Protein AF-A0A0J7KYS5-F1 (afdb_monomer_lite)

pLDDT: mean 76.45, std 22.3, range [21.38, 98.69]

Secondary structure (DSSP, 8-state):
----------------HHHHHHHHHHHHHH-TTT-----PPPHHHHHHHHHHHHHHHHHHHHHHHHHHHHHHHHHHHHSTT-S----HHHHHHHHHHHHHHHHHHHHHHHHHHHHH-HHHHHHHTHHHHHHHHHHHHT--SHHHHHHHHHHHHHHHHGGGHHHHHHHHHS-TTTHHHHHHHHHHHHHHHHHHHHHHHTTS-HHHHHHHHHHHHHHHHHHHHTSPPPHHHHHHS--S---HHHHHHHHHHHHHH-SSS-HHHHHHHHHTTT-GGGTTTTT-HHHHHHHHHHHHGGG-TTSTTTS------S-TTHHHHHHHHHHHHHHHHHHHHHHHT-HHHHHHHHHHHHHHHHTPPTTTTGGG------THHHHHHHHHHHHHSS-HHHHTTS-TT------S-TT--HHHHHHHH-TTEEEEEEEEEE-TTT--EE--S-TT--PEEEE-TTS-EEEEPPPHHHHHH-SSTTS-EE-SB--SSS-B--HHHHHHTT-S-TT--SSSSHHHHHHHHHHHTT-EEEEEEEEEEEE---SS-SSPPGGG--HHHHHHHHHHHHH-TTTHHHHHHH-THHHH-GGGG---HHHHHHHHHTTPPPHHHHHHHT-TT---TTTSEEEEE--B-TTSSEEEE-TT--TTS-EE-EEEEPPSS--GGG-EEEETTS-EE-SSEEEEEE--TT-SSPEEEEEE--TTTS-------------

Sequence (715 aa):
MDKTQEVADGRTYTTTENDMRLNNETSNFLQISTTSSQEKITLTDITPQIIASCIIHCMVIKAGINMAYSTVLLNGLESDSADMKVTEKEESWIASLVTITLPIGSIIVGPLMDKFGRKTVCLLSCIPAAISWVSLIFAKSLITIYAARVIAGIAAGLTTVGLVYISELSHPQVRPMLLCLNSVFVSLGILITCCLAVLLDWRKMAMIFLALECCIFFALYFVPESPYWLVCFTNGMFDEKRICKMKRSLKRLNRRQTEDKIILFFYGLISPTHYAYILQPSIFVIAREIFRANNNSKTYKDQLPFPRDNNNSQRQKDVDIALQRLQKERYFAHFLLQPKNYFRYEEQILKLEYNIVPGLGENGKPAYLYGKDKFRGEAALKKKALNVVLSNKISLTRKLPDIRNSLLQPLLQRIKDNKNAVLMPIIDNISEETLEYFHDNEASFFQVGGFTWSGHFTWINIQKHEIELRSSPISPTRSPTMAGGLFAIDRKYFWEIGSYDDKMDGWGGENLEMSFRIWQCGGTLEIIPCSRVGHIFRNFHPYKFPNDKDTHGINTARLAFVWMDGYKRLFLLHRSEFKDNPKLFGNISERLELRKRLKCKSFKWYLDNIYPEKFIPDENAVAYGRVRLRSKQLCLDNLQHEEDKPYNLGLYSCHTKLYPSQFFSLSNSGELRKEETCGIILDENQKPHAQIQMTECNSENGGKDWILTNVSMAE

Foldseek 3Di:
DDDDDDDDDDDDDDPDVVNVVVCVVVVVVVPVPPPPPVPPQDPVQCVLLLLLLVLLLLLLLLVLLLQQLLVLQVVLQPDPPHPDHDDPVLSVLLNCLLVVLLVVLQVVLVVVCLVPFLLVLSLVLLVLLLVLLVLQLPDPDSVSSSVSSNSSSSSSSSSCSSLVLSCLQDDPVCNVVSSVCNVVSSVVSNVVNVVVSVPDHSSVVSVVVSVSSVVSSVSSVPQATRLLSLPPRDPDAPDPVSVVSSVVNCVSNGVPDDPVVVVVVNVVVVDPVVPVPPPDLLVVVVVVVVVVVCVPVPPVVPPDPDPDDDDPDVVVVVVVVVVSVVVSVVVVVVVCVDPVNVVVSVVVVVVLVVLADPPACAQLDFGADDDPLNVVQVVCCVQALASVSSVSHHDSPGDHDQLFDPVDPDAVVVCVVPQLEKEFEQAWEQERRGRRTDDDNDLQDDWAWDADLLQHIDTHGQDPVQVVVDPDSQDWTFHLWDPPPGIDHRPVNCVLLPPFDPLQFDDANRRVLVSLSSQQLPGTYTYGSSGYDYDHDGPDHSDQGPPNDPSHLLNNLLSCVQRAVPSNVSNCLAVVVCVVPVPSSPDNVVSNVSCVVSVTHHNVCSCVPRNVVFDDQPPQAPDKFWAQDPVDQKTWFQPPDDLVDKGWIDIDGNDPDGHLRRIWGCGPLQFGDRGQWTWFWADDPPDPDTTTIIDGDDPPDTGNPHDDPDPPPDD

Organism: Lasius niger (NCBI:txid67767)

Radius of gyration: 36.44 Å; chains: 1; bounding box: 87×75×114 Å

Structure (mmCIF, N/CA/C/O backbone):
data_AF-A0A0J7KYS5-F1
#
_entry.id   AF-A0A0J7KYS5-F1
#
loop_
_atom_site.group_PDB
_atom_site.id
_atom_site.type_symbol
_atom_site.label_atom_id
_atom_site.label_alt_id
_atom_site.label_comp_id
_atom_site.label_asym_id
_atom_site.label_entity_id
_atom_site.label_seq_id
_atom_site.pdbx_PDB_ins_code
_atom_site.Cartn_x
_atom_site.Cartn_y
_atom_site.Cartn_z
_atom_site.occupancy
_atom_site.B_iso_or_equiv
_atom_site.auth_seq_id
_atom_site.auth_comp_id
_atom_site.auth_asym_id
_atom_site.auth_atom_id
_atom_site.pdbx_PDB_model_num
ATOM 1 N N . MET A 1 1 ? -38.799 38.801 14.053 1.00 27.16 1 MET A N 1
ATOM 2 C CA . MET A 1 1 ? -38.614 39.801 15.123 1.00 27.16 1 MET A CA 1
ATOM 3 C C . MET A 1 1 ? -37.754 39.113 16.166 1.00 27.16 1 MET A C 1
ATOM 5 O O . MET A 1 1 ? -38.149 38.047 16.594 1.00 27.16 1 MET A O 1
ATOM 9 N N . ASP A 1 2 ? -36.551 39.533 16.512 1.00 23.14 2 ASP A N 1
ATOM 10 C CA . ASP A 1 2 ? -35.875 40.798 16.274 1.00 23.14 2 ASP A CA 1
ATOM 11 C C . ASP A 1 2 ? -34.356 40.565 16.321 1.00 23.14 2 ASP A C 1
ATOM 13 O O . ASP A 1 2 ? -33.889 39.578 16.890 1.00 23.14 2 ASP A O 1
ATOM 17 N N . LYS A 1 3 ? -33.608 41.451 15.665 1.00 23.28 3 LYS A N 1
ATOM 18 C CA . LYS A 1 3 ? -32.142 41.472 15.622 1.00 23.28 3 LYS A CA 1
ATOM 19 C C . LYS A 1 3 ? -31.597 42.111 16.899 1.00 23.28 3 LYS A C 1
ATOM 21 O O . LYS A 1 3 ? -32.135 43.125 17.327 1.00 23.28 3 LYS A O 1
ATOM 26 N N . THR A 1 4 ? -30.427 41.676 17.358 1.00 23.55 4 THR A N 1
ATOM 27 C CA . THR A 1 4 ? -29.502 42.562 18.080 1.00 23.55 4 THR A CA 1
ATOM 28 C C . THR A 1 4 ? -28.063 42.336 17.626 1.00 23.55 4 THR A C 1
ATOM 30 O O . THR A 1 4 ? -27.563 41.217 17.556 1.00 23.55 4 THR A O 1
ATOM 33 N N . GLN A 1 5 ? -27.461 43.458 17.232 1.00 21.38 5 GLN A N 1
ATOM 34 C CA . GLN A 1 5 ? -26.069 43.678 16.860 1.00 21.38 5 GLN A CA 1
ATOM 35 C C . GLN A 1 5 ? -25.156 43.546 18.082 1.00 21.38 5 GLN A C 1
ATOM 37 O O . GLN A 1 5 ? -25.524 44.008 19.159 1.00 21.38 5 GLN A O 1
ATOM 42 N N . GLU A 1 6 ? -23.926 43.079 17.874 1.00 22.47 6 GLU A N 1
ATOM 43 C CA . GLU A 1 6 ? -22.798 43.470 18.719 1.00 22.47 6 GLU A CA 1
ATOM 44 C C . GLU A 1 6 ? -21.724 44.169 17.887 1.00 22.47 6 GLU A C 1
ATOM 46 O O . GLU A 1 6 ? -21.441 43.831 16.736 1.00 22.47 6 GLU A O 1
ATOM 51 N N . VAL A 1 7 ? -21.231 45.235 18.503 1.00 24.12 7 VAL A N 1
ATOM 52 C CA . VAL A 1 7 ? -20.428 46.329 17.979 1.00 24.12 7 VAL A CA 1
ATOM 53 C C . VAL A 1 7 ? -18.945 45.969 18.053 1.00 24.12 7 VAL A C 1
ATOM 55 O O . VAL A 1 7 ? -18.486 45.338 19.000 1.00 24.12 7 VAL A O 1
ATOM 58 N N . ALA A 1 8 ? -18.198 46.404 17.041 1.00 23.12 8 ALA A N 1
ATOM 59 C CA . ALA A 1 8 ? -16.746 46.381 17.016 1.00 23.12 8 ALA A CA 1
ATOM 60 C C . ALA A 1 8 ? -16.160 47.367 18.038 1.00 23.12 8 ALA A C 1
ATOM 62 O O . ALA A 1 8 ? -16.547 48.534 18.041 1.00 23.12 8 ALA A O 1
ATOM 63 N N . ASP A 1 9 ? -15.162 46.933 18.809 1.00 23.62 9 ASP A N 1
ATOM 64 C CA . ASP A 1 9 ? -14.185 47.847 19.399 1.00 23.62 9 ASP A CA 1
ATOM 65 C C . ASP A 1 9 ? -12.765 47.417 19.019 1.00 23.62 9 ASP A C 1
ATOM 67 O O . ASP A 1 9 ? -12.381 46.245 19.095 1.00 23.62 9 ASP A O 1
ATOM 71 N N . GLY A 1 10 ? -12.020 48.389 18.509 1.00 24.80 10 GLY A N 1
ATOM 72 C CA . GLY A 1 10 ? -10.712 48.220 17.914 1.00 24.80 10 GLY A CA 1
ATOM 73 C C . GLY A 1 10 ? -9.620 48.203 18.972 1.00 24.80 10 GLY A C 1
ATOM 74 O O . GLY A 1 10 ? -9.467 49.135 19.756 1.00 24.80 10 GLY A O 1
ATOM 75 N N . ARG A 1 11 ? -8.763 47.182 18.918 1.00 23.25 11 ARG A N 1
ATOM 76 C CA . ARG A 1 11 ? -7.373 47.313 19.360 1.00 23.25 11 ARG A CA 1
ATOM 77 C C . ARG A 1 11 ? -6.457 46.909 18.222 1.00 23.25 11 ARG A C 1
ATOM 79 O O . ARG A 1 11 ? -6.326 45.740 17.872 1.00 23.25 11 ARG A O 1
ATOM 86 N N . THR A 1 12 ? -5.847 47.932 17.646 1.00 21.98 12 THR A N 1
ATOM 87 C CA . THR A 1 12 ? -4.677 47.886 16.780 1.00 21.98 12 THR A CA 1
ATOM 88 C C . THR A 1 12 ? -3.566 47.129 17.507 1.00 21.98 12 THR A C 1
ATOM 90 O O . THR A 1 12 ? -2.935 47.657 18.419 1.00 21.98 12 THR A O 1
ATOM 93 N N . TYR A 1 13 ? -3.329 45.877 17.117 1.00 22.64 13 TYR A N 1
ATOM 94 C CA . TYR A 1 13 ? -2.111 45.170 17.493 1.00 22.64 13 TYR A CA 1
ATOM 95 C C . TYR A 1 13 ? -0.984 45.690 16.605 1.00 22.64 13 TYR A C 1
ATOM 97 O O . TYR A 1 13 ? -0.943 45.434 15.403 1.00 22.64 13 TYR A O 1
ATOM 105 N N . THR A 1 14 ? -0.083 46.459 17.205 1.00 22.14 14 THR A N 1
ATOM 106 C CA . THR A 1 14 ? 1.222 46.781 16.639 1.00 22.14 14 THR A CA 1
ATOM 107 C C . THR A 1 14 ? 1.979 45.476 16.408 1.00 22.14 14 THR A C 1
ATOM 109 O O . THR A 1 14 ? 2.495 44.855 17.334 1.00 22.14 14 THR A O 1
ATOM 112 N N . THR A 1 15 ? 2.028 45.039 15.150 1.00 25.81 15 THR A N 1
ATOM 113 C CA . THR A 1 15 ? 2.923 43.982 14.676 1.00 25.81 15 THR A CA 1
ATOM 114 C C . THR A 1 15 ? 4.357 44.404 14.965 1.00 25.81 15 THR A C 1
ATOM 116 O O . THR A 1 15 ? 4.927 45.234 14.258 1.00 25.81 15 THR A O 1
ATOM 119 N N . THR A 1 16 ? 4.931 43.872 16.041 1.00 27.98 16 THR A N 1
ATOM 120 C CA . THR A 1 16 ? 6.356 44.040 16.332 1.00 27.98 16 THR A CA 1
ATOM 121 C C . THR A 1 16 ? 7.177 43.342 15.244 1.00 27.98 16 THR A C 1
ATOM 123 O O . THR A 1 16 ? 6.799 42.275 14.762 1.00 27.98 16 THR A O 1
ATOM 126 N N . GLU A 1 17 ? 8.317 43.919 14.850 1.00 27.55 17 GLU A N 1
ATOM 127 C CA . GLU A 1 17 ? 9.244 43.379 13.830 1.00 27.55 17 GLU A CA 1
ATOM 128 C C . GLU A 1 17 ? 9.643 41.901 14.047 1.00 27.55 17 GLU A C 1
ATOM 130 O O . GLU A 1 17 ? 10.067 41.222 13.107 1.00 27.55 17 GLU A O 1
ATOM 135 N N . ASN A 1 18 ? 9.456 41.367 15.259 1.00 31.17 18 ASN A N 1
ATOM 136 C CA . ASN A 1 18 ? 9.690 39.962 15.587 1.00 31.17 18 ASN A CA 1
ATOM 137 C C . ASN A 1 18 ? 8.640 38.999 15.000 1.00 31.17 18 ASN A C 1
ATOM 139 O O . ASN A 1 18 ? 9.006 37.878 14.650 1.00 31.17 18 ASN A O 1
ATOM 143 N N . ASP A 1 19 ? 7.385 39.423 14.802 1.00 30.03 19 ASP A N 1
ATOM 144 C CA . ASP A 1 19 ? 6.354 38.601 14.142 1.00 30.03 19 ASP A CA 1
ATOM 145 C C . ASP A 1 19 ? 6.593 38.492 12.626 1.00 30.03 19 ASP A C 1
ATOM 147 O O . ASP A 1 19 ? 6.318 37.455 12.019 1.00 30.03 19 ASP A O 1
ATOM 151 N N . MET A 1 20 ? 7.194 39.516 12.007 1.00 28.48 20 MET A N 1
ATOM 152 C CA . MET A 1 20 ? 7.631 39.450 10.605 1.00 28.48 20 MET A CA 1
ATOM 153 C C . MET A 1 20 ? 8.862 38.554 10.419 1.00 28.48 20 MET A C 1
ATOM 155 O O . MET A 1 20 ? 8.944 37.842 9.418 1.00 28.48 20 MET A O 1
ATOM 159 N N . ARG A 1 21 ? 9.794 38.514 11.384 1.00 29.66 21 ARG A N 1
ATOM 160 C CA . ARG A 1 21 ? 10.927 37.570 11.348 1.00 29.66 21 ARG A CA 1
ATOM 161 C C . ARG A 1 21 ? 10.497 36.124 11.595 1.00 29.66 21 ARG A C 1
ATOM 163 O O . ARG A 1 21 ? 10.968 35.242 10.884 1.00 29.66 21 ARG A O 1
ATOM 170 N N . LEU A 1 22 ? 9.554 35.874 12.508 1.00 32.00 22 LEU A N 1
ATOM 171 C CA . LEU A 1 22 ? 9.049 34.520 12.760 1.00 32.00 22 LEU A CA 1
ATOM 172 C C . LEU A 1 22 ? 8.235 33.982 11.572 1.00 32.00 22 LEU A C 1
ATOM 174 O O . LEU A 1 22 ? 8.395 32.816 11.208 1.00 32.00 22 LEU A O 1
ATOM 178 N N . ASN A 1 23 ? 7.439 34.835 10.912 1.00 29.06 23 ASN A N 1
ATOM 179 C CA . ASN A 1 23 ? 6.740 34.488 9.671 1.00 29.06 23 ASN A CA 1
ATOM 180 C C . ASN A 1 23 ? 7.697 34.292 8.481 1.00 29.06 23 ASN A C 1
ATOM 182 O O . ASN A 1 23 ? 7.424 33.434 7.647 1.00 29.06 23 ASN A O 1
ATOM 186 N N . ASN A 1 24 ? 8.832 35.004 8.415 1.00 27.03 24 ASN A N 1
ATOM 187 C CA . ASN A 1 24 ? 9.851 34.797 7.372 1.00 27.03 24 ASN A CA 1
ATOM 188 C C . ASN A 1 24 ? 10.763 33.581 7.615 1.00 27.03 24 ASN A C 1
ATOM 190 O O . ASN A 1 24 ? 11.278 33.003 6.659 1.00 27.03 24 ASN A O 1
ATOM 194 N N . GLU A 1 25 ? 10.959 33.142 8.860 1.00 32.12 25 GLU A N 1
ATOM 195 C CA . GLU A 1 25 ? 11.712 31.913 9.150 1.00 32.12 25 GLU A CA 1
ATOM 196 C C . GLU A 1 25 ? 10.843 30.646 9.054 1.00 32.12 25 GLU A C 1
ATOM 198 O O . GLU A 1 25 ? 11.335 29.592 8.648 1.00 32.12 25 GLU A O 1
ATOM 203 N N . THR A 1 26 ? 9.535 30.737 9.335 1.00 31.16 26 THR A N 1
ATOM 204 C CA . THR A 1 26 ? 8.600 29.601 9.190 1.00 31.16 26 THR A CA 1
ATOM 205 C C . THR A 1 26 ? 7.972 29.472 7.803 1.00 31.16 26 THR A C 1
ATOM 207 O O . THR A 1 26 ? 7.666 28.344 7.404 1.00 31.16 26 THR A O 1
ATOM 210 N N . SER A 1 27 ? 7.869 30.549 7.013 1.00 27.75 27 SER A N 1
ATOM 211 C CA . SER A 1 27 ? 7.554 30.438 5.579 1.00 27.75 27 SER A CA 1
ATOM 212 C C . SER A 1 27 ? 8.629 29.642 4.830 1.00 27.75 27 SER A C 1
ATOM 214 O O . SER A 1 27 ? 8.300 28.843 3.957 1.00 27.75 27 SER A O 1
ATOM 216 N N . ASN A 1 28 ? 9.889 29.729 5.267 1.00 27.58 28 ASN A N 1
ATOM 217 C CA . ASN A 1 28 ? 10.997 28.952 4.711 1.00 27.58 28 ASN A CA 1
ATOM 218 C C . ASN A 1 28 ? 11.018 27.469 5.138 1.00 27.58 28 ASN A C 1
ATOM 220 O O . ASN A 1 28 ? 11.637 26.654 4.454 1.00 27.58 28 ASN A O 1
ATOM 224 N N . PHE A 1 29 ? 10.337 27.085 6.227 1.00 29.03 29 PHE A N 1
ATOM 225 C CA . PHE A 1 29 ? 10.308 25.692 6.712 1.00 29.03 29 PHE A CA 1
ATOM 226 C C . PHE A 1 29 ? 9.085 24.887 6.241 1.00 29.03 29 PHE A C 1
ATOM 228 O O . PHE A 1 29 ? 9.155 23.662 6.183 1.00 29.03 29 PHE A O 1
ATOM 235 N N . LEU A 1 30 ? 7.982 25.549 5.868 1.00 26.75 30 LEU A N 1
ATOM 236 C CA . LEU A 1 30 ? 6.764 24.906 5.342 1.00 26.75 30 LEU A CA 1
ATOM 237 C C . LEU A 1 30 ? 6.594 25.024 3.816 1.00 26.75 30 LEU A C 1
ATOM 239 O O . LEU A 1 30 ? 5.672 24.427 3.271 1.00 26.75 30 LEU A O 1
ATOM 243 N N . GLN A 1 31 ? 7.508 25.700 3.108 1.00 24.19 31 GLN A N 1
ATOM 244 C CA . GLN A 1 31 ? 7.586 25.681 1.636 1.00 24.19 31 GLN A CA 1
ATOM 245 C C . GLN A 1 31 ? 8.461 24.559 1.055 1.00 24.19 31 GLN A C 1
ATOM 247 O O . GLN A 1 31 ? 8.678 24.507 -0.153 1.00 24.19 31 GLN A O 1
ATOM 252 N N . ILE A 1 32 ? 8.928 23.601 1.859 1.00 28.84 32 ILE A N 1
ATOM 253 C CA . ILE A 1 32 ? 9.608 22.406 1.333 1.00 28.84 32 ILE A CA 1
ATOM 254 C C . ILE A 1 32 ? 8.577 21.291 1.136 1.00 28.84 32 ILE A C 1
ATOM 256 O O . ILE A 1 32 ? 8.646 20.245 1.768 1.00 28.84 32 ILE A O 1
ATOM 260 N N . SER A 1 33 ? 7.565 21.571 0.309 1.00 31.47 33 SER A N 1
ATOM 261 C CA . SER A 1 33 ? 6.737 20.638 -0.476 1.00 31.47 33 SER A CA 1
ATOM 262 C C . SER A 1 33 ? 5.617 21.442 -1.139 1.00 31.47 33 SER A C 1
ATOM 264 O O . SER A 1 33 ? 4.710 21.903 -0.459 1.00 31.47 33 SER A O 1
ATOM 266 N N . THR A 1 34 ? 5.665 21.563 -2.469 1.00 26.58 34 THR A N 1
ATOM 267 C CA . THR A 1 34 ? 4.655 22.176 -3.371 1.00 26.58 34 THR A CA 1
ATOM 268 C C . THR A 1 34 ? 4.720 23.678 -3.669 1.00 26.58 34 THR A C 1
ATOM 270 O O . THR A 1 34 ? 3.811 24.224 -4.280 1.00 26.58 34 THR A O 1
ATOM 273 N N . THR A 1 35 ? 5.868 24.319 -3.472 1.00 24.97 35 THR A N 1
ATOM 274 C CA . THR A 1 35 ? 6.355 25.261 -4.490 1.00 24.97 35 THR A CA 1
ATOM 275 C C . THR A 1 35 ? 7.609 24.673 -5.118 1.00 24.97 35 THR A C 1
ATOM 277 O O . THR A 1 35 ? 8.729 25.104 -4.865 1.00 24.97 35 THR A O 1
ATOM 280 N N . SER A 1 36 ? 7.431 23.724 -6.049 1.00 29.23 36 SER A N 1
ATOM 281 C CA . SER A 1 36 ? 8.240 23.903 -7.249 1.00 29.23 36 SER A CA 1
ATOM 282 C C . SER A 1 36 ? 7.767 25.242 -7.795 1.00 29.23 36 SER A C 1
ATOM 284 O O . SER A 1 36 ? 6.710 25.323 -8.423 1.00 29.23 36 SER A O 1
ATOM 286 N N . SER A 1 37 ? 8.512 26.314 -7.535 1.00 28.19 37 SER A N 1
ATOM 287 C CA . SER A 1 37 ? 8.645 27.305 -8.585 1.00 28.19 37 SER A CA 1
ATOM 288 C C . SER A 1 37 ? 8.894 26.473 -9.842 1.00 28.19 37 SER A C 1
ATOM 290 O O . SER A 1 37 ? 9.875 25.729 -9.926 1.00 28.19 37 SER A O 1
ATOM 292 N N . GLN A 1 38 ? 7.927 26.449 -10.760 1.00 37.06 38 GLN A N 1
ATOM 293 C CA . GLN A 1 38 ? 8.216 26.052 -12.125 1.00 37.06 38 GLN A CA 1
ATOM 294 C C . GLN A 1 38 ? 9.212 27.106 -12.603 1.00 37.06 38 GLN A C 1
ATOM 296 O O . GLN A 1 38 ? 8.833 28.122 -13.178 1.00 37.06 38 GLN A O 1
ATOM 301 N N . GLU A 1 39 ? 10.486 26.929 -12.248 1.00 44.94 39 GLU A N 1
ATOM 302 C CA . GLU A 1 39 ? 11.588 27.657 -12.841 1.00 44.94 39 GLU A CA 1
ATOM 303 C C . GLU A 1 39 ? 11.436 27.391 -14.332 1.00 44.94 39 GLU A C 1
ATOM 305 O O . GLU A 1 39 ? 11.617 26.259 -14.789 1.00 44.94 39 GLU A O 1
ATOM 310 N N . LYS A 1 40 ? 10.977 28.407 -15.073 1.00 48.34 40 LYS A N 1
ATOM 311 C CA . LYS A 1 40 ? 10.860 28.329 -16.526 1.00 48.34 40 LYS A CA 1
ATOM 312 C C . LYS A 1 40 ? 12.219 27.886 -17.042 1.00 48.34 40 LYS A C 1
ATOM 314 O O . LYS A 1 40 ? 13.215 28.576 -16.822 1.00 48.34 40 LYS A O 1
ATOM 319 N N . ILE A 1 41 ? 12.250 26.719 -17.677 1.00 60.72 41 ILE A N 1
ATOM 320 C CA . ILE A 1 41 ? 13.479 26.151 -18.215 1.00 60.72 41 ILE A CA 1
ATOM 321 C C . ILE A 1 41 ? 14.061 27.174 -19.186 1.00 60.72 41 ILE A C 1
ATOM 323 O O . ILE A 1 41 ? 13.390 27.595 -20.130 1.00 60.72 41 ILE A O 1
ATOM 327 N N . THR A 1 42 ? 15.288 27.617 -18.929 1.00 69.06 42 THR A N 1
ATOM 328 C CA . THR A 1 42 ? 15.927 28.612 -19.787 1.00 69.06 42 THR A CA 1
ATOM 329 C C . THR A 1 42 ? 16.504 27.935 -21.026 1.00 69.06 42 THR A C 1
ATOM 331 O O . THR A 1 42 ? 16.911 26.774 -20.976 1.00 69.06 42 THR A O 1
ATOM 334 N N . LEU A 1 43 ? 16.572 28.650 -22.153 1.00 67.62 43 LEU A N 1
ATOM 335 C CA . LEU A 1 43 ? 17.101 28.104 -23.411 1.00 67.62 43 LEU A CA 1
ATOM 336 C C . LEU A 1 43 ? 18.516 27.524 -23.231 1.00 67.62 43 LEU A C 1
ATOM 338 O O . LEU A 1 43 ? 18.824 26.469 -23.775 1.00 67.62 43 LEU A O 1
ATOM 342 N N . THR A 1 44 ? 19.329 28.147 -22.372 1.00 69.19 44 THR A N 1
ATOM 343 C CA . THR A 1 44 ? 20.684 27.703 -22.013 1.00 69.19 44 THR A CA 1
ATOM 344 C C . THR A 1 44 ? 20.750 26.334 -21.328 1.00 69.19 44 THR A C 1
ATOM 346 O O . THR A 1 44 ? 21.794 25.684 -21.391 1.00 69.19 44 THR A O 1
ATOM 349 N N . ASP A 1 45 ? 19.664 25.887 -20.692 1.00 67.81 45 ASP A N 1
ATOM 350 C CA . ASP A 1 45 ? 19.579 24.575 -20.035 1.00 67.81 45 ASP A CA 1
ATOM 351 C C . ASP A 1 45 ? 19.211 23.463 -21.029 1.00 67.81 45 ASP A C 1
ATOM 353 O O . ASP A 1 45 ? 19.596 22.306 -20.856 1.00 67.81 45 ASP A O 1
ATOM 357 N N . ILE A 1 46 ? 18.499 23.823 -22.100 1.00 73.19 46 ILE A N 1
ATOM 358 C CA . ILE A 1 46 ? 17.990 22.895 -23.117 1.00 73.19 46 ILE A CA 1
ATOM 359 C C . ILE A 1 46 ? 19.014 22.709 -24.247 1.00 73.19 46 ILE A C 1
ATOM 361 O O . ILE A 1 46 ? 19.078 21.632 -24.840 1.00 73.19 46 ILE A O 1
ATOM 365 N N . THR A 1 47 ? 19.861 23.708 -24.529 1.00 80.31 47 THR A N 1
ATOM 366 C CA . THR A 1 47 ? 20.847 23.668 -25.627 1.00 80.31 47 THR A CA 1
ATOM 367 C C . THR A 1 47 ? 21.690 22.381 -25.672 1.00 80.31 47 THR A C 1
ATOM 369 O O . THR A 1 47 ? 21.784 21.790 -26.749 1.00 80.31 47 THR A O 1
ATOM 372 N N . PRO A 1 48 ? 22.266 21.866 -24.564 1.00 81.25 48 PRO A N 1
ATOM 373 C CA . PRO A 1 48 ? 23.042 20.623 -24.607 1.00 81.25 48 PRO A CA 1
ATOM 374 C C . PRO A 1 48 ? 22.188 19.390 -24.938 1.00 81.25 48 PRO A C 1
ATOM 376 O O . PRO A 1 48 ? 22.662 18.483 -25.621 1.00 81.25 48 PRO A O 1
ATOM 379 N N . GLN A 1 49 ? 20.924 19.366 -24.494 1.00 83.00 49 GLN A N 1
ATOM 380 C CA . GLN A 1 49 ? 19.970 18.294 -24.801 1.00 83.00 49 GLN A CA 1
ATOM 381 C C . GLN A 1 49 ? 19.560 18.329 -26.277 1.00 83.00 49 GLN A C 1
ATOM 383 O O . GLN A 1 49 ? 19.479 17.274 -26.903 1.00 83.00 49 GLN A O 1
ATOM 388 N N . ILE A 1 50 ? 19.366 19.523 -26.851 1.00 86.56 50 ILE A N 1
ATOM 389 C CA . ILE A 1 50 ? 19.106 19.702 -28.288 1.00 86.56 50 ILE A CA 1
ATOM 390 C C . ILE A 1 50 ? 20.304 19.216 -29.103 1.00 86.56 50 ILE A C 1
ATOM 392 O O . ILE A 1 50 ? 20.126 18.387 -29.987 1.00 86.56 50 ILE A O 1
ATOM 396 N N . ILE A 1 51 ? 21.523 19.661 -28.779 1.00 87.12 51 ILE A N 1
ATOM 397 C CA . ILE A 1 51 ? 22.739 19.265 -29.509 1.00 87.12 51 ILE A CA 1
ATOM 398 C C . ILE A 1 51 ? 22.936 17.745 -29.457 1.00 87.12 51 ILE A C 1
ATOM 400 O O . ILE A 1 51 ? 23.137 17.116 -30.494 1.00 87.12 51 ILE A O 1
ATOM 404 N N . ALA A 1 52 ? 22.832 17.139 -28.269 1.00 85.81 52 ALA A N 1
ATOM 405 C CA . ALA A 1 52 ? 22.952 15.691 -28.117 1.00 85.81 52 ALA A CA 1
ATOM 406 C C . ALA A 1 52 ? 21.858 14.942 -28.895 1.00 85.81 52 ALA A C 1
ATOM 408 O O . ALA A 1 52 ? 22.150 13.942 -29.549 1.00 85.81 52 ALA A O 1
ATOM 409 N N . SER A 1 53 ? 20.621 15.447 -28.875 1.00 88.75 53 SER A N 1
ATOM 410 C CA . SER A 1 53 ? 19.517 14.866 -29.641 1.00 88.75 53 SER A CA 1
ATOM 411 C C . SER A 1 53 ? 19.769 14.973 -31.142 1.00 88.75 53 SER A C 1
ATOM 413 O O . SER A 1 53 ? 19.586 13.986 -31.840 1.00 88.75 53 SER A O 1
ATOM 415 N N . CYS A 1 54 ? 20.232 16.114 -31.658 1.00 91.12 54 CYS A N 1
ATOM 416 C CA . CYS A 1 54 ? 20.556 16.273 -33.078 1.00 91.12 54 CYS A CA 1
ATOM 417 C C . CYS A 1 54 ? 21.654 15.299 -33.528 1.00 91.12 54 CYS A C 1
ATOM 419 O O . CYS A 1 54 ? 21.509 14.674 -34.571 1.00 91.12 54 CYS A O 1
ATOM 421 N N . ILE A 1 55 ? 22.708 15.107 -32.724 1.00 91.12 55 ILE A N 1
ATOM 422 C CA . ILE A 1 55 ? 23.783 14.149 -33.040 1.00 91.12 55 ILE A CA 1
ATOM 423 C C . ILE A 1 55 ? 23.244 12.713 -33.114 1.00 91.12 55 ILE A C 1
ATOM 425 O O . ILE A 1 55 ? 23.589 11.977 -34.035 1.00 91.12 55 ILE A O 1
ATOM 429 N N . ILE A 1 56 ? 22.382 12.312 -32.174 1.00 91.75 56 ILE A N 1
ATOM 430 C CA . ILE A 1 56 ? 21.746 10.986 -32.196 1.00 91.75 56 ILE A CA 1
ATOM 431 C C . ILE A 1 56 ? 20.807 10.843 -33.402 1.00 91.75 56 ILE A C 1
ATOM 433 O O . ILE A 1 56 ? 20.838 9.818 -34.081 1.00 91.75 56 ILE A O 1
ATOM 437 N N . HIS A 1 57 ? 20.018 11.870 -33.727 1.00 93.25 57 HIS A N 1
ATOM 438 C CA . HIS A 1 57 ? 19.128 11.845 -34.890 1.00 93.25 57 HIS A CA 1
ATOM 439 C C . HIS A 1 57 ? 19.869 11.816 -36.234 1.00 93.25 57 HIS A C 1
ATOM 441 O O . HIS A 1 57 ? 19.302 11.342 -37.216 1.00 93.25 57 HIS A O 1
ATOM 447 N N . CYS A 1 58 ? 21.144 12.212 -36.312 1.00 92.31 58 CYS A N 1
ATOM 448 C CA . CYS A 1 58 ? 21.934 11.988 -37.527 1.00 92.31 58 CYS A CA 1
ATOM 449 C C . CYS A 1 58 ? 21.953 10.503 -37.937 1.00 92.31 58 CYS A C 1
ATOM 451 O O . CYS A 1 58 ? 22.006 10.195 -39.124 1.00 92.31 58 CYS A O 1
ATOM 453 N N . MET A 1 59 ? 21.815 9.574 -36.986 1.00 90.75 59 MET A N 1
ATOM 454 C CA . MET A 1 59 ? 21.720 8.143 -37.278 1.00 90.75 59 MET A CA 1
ATOM 455 C C . MET A 1 59 ? 20.435 7.722 -37.981 1.00 90.75 59 MET A C 1
ATOM 457 O O . MET A 1 59 ? 20.410 6.641 -38.550 1.00 90.75 59 MET A O 1
ATOM 461 N N . VAL A 1 60 ? 19.351 8.495 -37.922 1.00 92.12 60 VAL A N 1
ATOM 462 C CA . VAL A 1 60 ? 18.108 8.126 -38.622 1.00 92.12 60 VAL A CA 1
ATOM 463 C C . VAL A 1 60 ? 18.075 8.673 -40.050 1.00 92.12 60 VAL A C 1
ATOM 465 O O . VAL A 1 60 ? 17.268 8.220 -40.859 1.00 92.12 60 VAL A O 1
ATOM 468 N N . ILE A 1 61 ? 19.033 9.538 -40.415 1.00 92.50 61 ILE A N 1
ATOM 469 C CA . ILE A 1 61 ? 19.255 9.969 -41.804 1.00 92.50 61 ILE A CA 1
ATOM 470 C C . ILE A 1 61 ? 19.510 8.748 -42.699 1.00 92.50 61 ILE A C 1
ATOM 472 O O . ILE A 1 61 ? 18.935 8.667 -43.783 1.00 92.50 61 ILE A O 1
ATOM 476 N N . LYS A 1 62 ? 20.287 7.748 -42.243 1.00 87.69 62 LYS A N 1
ATOM 477 C CA . LYS A 1 62 ? 20.521 6.522 -43.034 1.00 87.69 62 LYS A CA 1
ATOM 478 C C . LYS A 1 62 ? 19.253 5.710 -43.291 1.00 87.69 62 LYS A C 1
ATOM 480 O O . LYS A 1 62 ? 19.199 5.017 -44.302 1.00 87.69 62 LYS A O 1
ATOM 485 N N . ALA A 1 63 ? 18.235 5.783 -42.430 1.00 88.94 63 ALA A N 1
ATOM 486 C CA . ALA A 1 63 ? 16.957 5.125 -42.696 1.00 88.94 63 ALA A CA 1
ATOM 487 C C . ALA A 1 63 ? 16.249 5.803 -43.881 1.00 88.94 63 ALA A C 1
ATOM 489 O O . ALA A 1 63 ? 15.861 5.125 -44.829 1.00 88.94 63 ALA A O 1
ATOM 490 N N . GLY A 1 64 ? 16.195 7.140 -43.883 1.00 90.62 64 GLY A N 1
ATOM 491 C CA . GLY A 1 64 ? 15.660 7.924 -45.001 1.00 90.62 64 GLY A CA 1
ATOM 492 C C . GLY A 1 64 ? 16.436 7.734 -46.306 1.00 90.62 64 GLY A C 1
ATOM 493 O O . GLY A 1 64 ? 15.833 7.501 -47.352 1.00 90.62 64 GLY A O 1
ATOM 494 N N . ILE A 1 65 ? 17.774 7.742 -46.240 1.00 92.88 65 ILE A N 1
ATOM 495 C CA . ILE A 1 65 ? 18.636 7.454 -47.396 1.00 92.88 65 ILE A CA 1
ATOM 496 C C . ILE A 1 65 ? 18.317 6.070 -47.960 1.00 92.88 65 ILE A C 1
ATOM 498 O O . ILE A 1 65 ? 18.114 5.929 -49.158 1.00 92.88 65 ILE A O 1
ATOM 502 N N . ASN A 1 66 ? 18.226 5.038 -47.117 1.00 89.94 66 ASN A N 1
ATOM 503 C CA . ASN A 1 66 ? 17.977 3.678 -47.592 1.00 89.94 66 ASN A CA 1
ATOM 504 C C . ASN A 1 66 ? 16.604 3.495 -48.248 1.00 89.94 66 ASN A C 1
ATOM 506 O O . ASN A 1 66 ? 16.498 2.657 -49.146 1.00 89.94 66 ASN A O 1
ATOM 510 N N . MET A 1 67 ? 15.591 4.265 -47.836 1.00 87.69 67 MET A N 1
ATOM 511 C CA . MET A 1 67 ? 14.272 4.269 -48.477 1.00 87.69 67 MET A CA 1
ATOM 512 C C . MET A 1 67 ? 14.325 4.878 -49.883 1.00 87.69 67 MET A C 1
ATOM 514 O O . MET A 1 67 ? 13.796 4.289 -50.821 1.00 87.69 67 MET A O 1
ATOM 518 N N . ALA A 1 68 ? 14.992 6.023 -50.042 1.00 90.81 68 ALA A N 1
ATOM 519 C CA . ALA A 1 68 ? 15.088 6.717 -51.327 1.00 90.81 68 ALA A CA 1
ATOM 520 C C . ALA A 1 68 ? 16.134 6.101 -52.273 1.00 90.81 68 ALA A C 1
ATOM 522 O O . ALA A 1 68 ? 15.986 6.160 -53.485 1.00 90.81 68 ALA A O 1
ATOM 523 N N . TYR A 1 69 ? 17.182 5.467 -51.747 1.00 91.75 69 TYR A N 1
ATOM 524 C CA . TYR A 1 69 ? 18.277 4.933 -52.559 1.00 91.75 69 TYR A CA 1
ATOM 525 C C . TYR A 1 69 ? 17.844 3.788 -53.485 1.00 91.75 69 TYR A C 1
ATOM 527 O O . TYR A 1 69 ? 18.473 3.584 -54.520 1.00 91.75 69 TYR A O 1
ATOM 535 N N . SER A 1 70 ? 16.766 3.061 -53.154 1.00 89.62 70 SER A N 1
ATOM 536 C CA . SER A 1 70 ? 16.219 2.011 -54.027 1.00 89.62 70 SER A CA 1
ATOM 537 C C . SER A 1 70 ? 15.915 2.540 -55.427 1.00 89.62 70 SER A C 1
ATOM 539 O O . SER A 1 70 ? 16.254 1.879 -56.398 1.00 89.62 70 SER A O 1
ATOM 541 N N . THR A 1 71 ? 15.319 3.730 -55.545 1.00 87.50 71 THR A N 1
ATOM 542 C CA . THR A 1 71 ? 14.926 4.281 -56.852 1.00 87.50 71 THR A CA 1
ATOM 543 C C . THR A 1 71 ? 16.146 4.662 -57.685 1.00 87.50 71 THR A C 1
ATOM 545 O O . THR A 1 71 ? 16.202 4.371 -58.873 1.00 87.50 71 THR A O 1
ATOM 548 N N . VAL A 1 72 ? 17.169 5.234 -57.048 1.00 87.94 72 VAL A N 1
ATOM 549 C CA . VAL A 1 72 ? 18.442 5.583 -57.696 1.00 87.94 72 VAL A CA 1
ATOM 550 C C . VAL A 1 72 ? 19.180 4.337 -58.179 1.00 87.94 72 VAL A C 1
ATOM 552 O O . VAL A 1 72 ? 19.740 4.325 -59.272 1.00 87.94 72 VAL A O 1
ATOM 555 N N . LEU A 1 73 ? 19.187 3.287 -57.358 1.00 87.75 73 LEU A N 1
ATOM 556 C CA . LEU A 1 73 ? 19.828 2.022 -57.691 1.00 87.75 73 LEU A CA 1
ATOM 557 C C . LEU A 1 73 ? 19.142 1.345 -58.884 1.00 87.75 73 LEU A C 1
ATOM 559 O O . LEU A 1 73 ? 19.842 0.875 -59.771 1.00 87.75 73 LEU A O 1
ATOM 563 N N . LEU A 1 74 ? 17.807 1.326 -58.917 1.00 86.56 74 LEU A N 1
ATOM 564 C CA . LEU A 1 74 ? 17.033 0.744 -60.018 1.00 86.56 74 LEU A CA 1
ATOM 565 C C . LEU A 1 74 ? 17.268 1.499 -61.332 1.00 86.56 74 LEU A C 1
ATOM 567 O O . LEU A 1 74 ? 17.734 0.898 -62.294 1.00 86.56 74 LEU A O 1
ATOM 571 N N . ASN A 1 75 ? 17.114 2.826 -61.332 1.00 83.62 75 ASN A N 1
ATOM 572 C CA . ASN A 1 75 ? 17.380 3.652 -62.518 1.00 83.62 75 ASN A CA 1
ATOM 573 C C . ASN A 1 75 ? 18.833 3.505 -63.012 1.00 83.62 75 ASN A C 1
ATOM 575 O O . ASN A 1 75 ? 19.112 3.538 -64.209 1.00 83.62 75 ASN A O 1
ATOM 579 N N . GLY A 1 76 ? 19.780 3.332 -62.085 1.00 82.12 76 GLY A N 1
ATOM 580 C CA . GLY A 1 76 ? 21.185 3.102 -62.408 1.00 82.12 76 GLY A CA 1
ATOM 581 C C . GLY A 1 76 ? 21.471 1.729 -63.028 1.00 82.12 76 GLY A C 1
ATOM 582 O O . GLY A 1 76 ? 22.466 1.592 -63.739 1.00 82.12 76 GLY A O 1
ATOM 583 N N . LEU A 1 77 ? 20.623 0.728 -62.772 1.00 80.69 77 LEU A N 1
ATOM 584 C CA . LEU A 1 77 ? 20.712 -0.627 -63.330 1.00 80.69 77 LEU A CA 1
ATOM 585 C C . LEU A 1 77 ? 19.951 -0.762 -64.660 1.00 80.69 77 LEU A C 1
ATOM 587 O O . LEU A 1 77 ? 20.319 -1.604 -65.473 1.00 80.69 77 LEU A O 1
ATOM 591 N N . GLU A 1 78 ? 18.944 0.083 -64.898 1.00 74.69 78 GLU A N 1
ATOM 592 C CA . GLU A 1 78 ? 18.205 0.161 -66.167 1.00 74.69 78 GLU A CA 1
ATOM 593 C C . GLU A 1 78 ? 18.966 0.902 -67.280 1.00 74.69 78 GLU A C 1
ATOM 595 O O . GLU A 1 78 ? 18.676 0.704 -68.458 1.00 74.69 78 GLU A O 1
ATOM 600 N N . SER A 1 79 ? 19.938 1.759 -66.942 1.00 72.75 79 SER A N 1
ATOM 601 C CA . SER A 1 79 ? 20.665 2.541 -67.954 1.00 72.75 79 SER A CA 1
ATOM 602 C C . SER A 1 79 ? 21.499 1.656 -68.901 1.00 72.75 79 SER A C 1
ATOM 604 O O . SER A 1 79 ? 22.156 0.710 -68.466 1.00 72.75 79 SER A O 1
ATOM 606 N N . ASP A 1 80 ? 21.512 1.986 -70.202 1.00 50.47 80 ASP A N 1
ATOM 607 C CA . ASP A 1 80 ? 22.094 1.177 -71.301 1.00 50.47 80 ASP A CA 1
ATOM 608 C C . ASP A 1 80 ? 23.603 0.858 -71.168 1.00 50.47 80 ASP A C 1
ATOM 610 O O . ASP A 1 80 ? 24.137 0.032 -71.909 1.00 50.47 80 ASP A O 1
ATOM 614 N N . SER A 1 81 ? 24.299 1.477 -70.211 1.00 51.19 81 SER A N 1
ATOM 615 C CA . SER A 1 81 ? 25.711 1.244 -69.878 1.00 51.19 81 SER A CA 1
ATOM 616 C C . SER A 1 81 ? 25.937 0.312 -68.675 1.00 51.19 81 SER A C 1
ATOM 618 O O . SER A 1 81 ? 27.053 0.244 -68.160 1.00 51.19 81 SER A O 1
ATOM 620 N N . ALA A 1 82 ? 24.899 -0.357 -68.165 1.00 59.34 82 ALA A N 1
ATOM 621 C CA . ALA A 1 82 ? 25.008 -1.214 -66.989 1.00 59.34 82 ALA A CA 1
ATOM 622 C C . ALA A 1 82 ? 25.587 -2.605 -67.319 1.00 59.34 82 ALA A C 1
ATOM 624 O O . ALA A 1 82 ? 25.078 -3.326 -68.174 1.00 59.34 82 ALA A O 1
ATOM 625 N N . ASP A 1 83 ? 26.594 -3.035 -66.549 1.00 59.19 83 ASP A N 1
ATOM 626 C CA . ASP A 1 83 ? 27.199 -4.379 -66.629 1.00 59.19 83 ASP A CA 1
ATOM 627 C C . ASP A 1 83 ? 26.218 -5.526 -66.276 1.00 59.19 83 ASP A C 1
ATOM 629 O O . ASP A 1 83 ? 26.567 -6.702 -66.389 1.00 59.19 83 ASP A O 1
ATOM 633 N N . MET A 1 84 ? 25.005 -5.215 -65.796 1.00 67.94 84 MET A N 1
ATOM 634 C CA . MET A 1 84 ? 24.047 -6.185 -65.261 1.00 67.94 84 MET A CA 1
ATOM 635 C C . MET A 1 84 ? 22.600 -5.735 -65.507 1.00 67.94 84 MET A C 1
ATOM 637 O O . MET A 1 84 ? 22.122 -4.820 -64.843 1.00 67.94 84 MET A O 1
ATOM 641 N N . LYS A 1 85 ? 21.900 -6.411 -66.428 1.00 72.19 85 LYS A N 1
ATOM 642 C CA . LYS A 1 85 ? 20.458 -6.225 -66.669 1.00 72.19 85 LYS A CA 1
ATOM 643 C C . LYS A 1 85 ? 19.642 -7.024 -65.652 1.00 72.19 85 LYS A C 1
ATOM 645 O O . LYS A 1 85 ? 19.987 -8.169 -65.365 1.00 72.19 85 LYS A O 1
ATOM 650 N N . VAL A 1 86 ? 18.577 -6.426 -65.128 1.00 80.19 86 VAL A N 1
ATOM 651 C CA . VAL A 1 86 ? 17.734 -6.983 -64.058 1.00 80.19 86 VAL A CA 1
ATOM 652 C C . VAL A 1 86 ? 16.302 -7.159 -64.580 1.00 80.19 86 VAL A C 1
ATOM 654 O O . VAL A 1 86 ? 15.877 -6.444 -65.481 1.00 80.19 86 VAL A O 1
ATOM 657 N N . THR A 1 87 ? 15.576 -8.162 -64.085 1.00 85.44 87 THR A N 1
ATOM 658 C CA . THR A 1 87 ? 14.159 -8.384 -64.424 1.00 85.44 87 THR A CA 1
ATOM 659 C C . THR A 1 87 ? 13.220 -7.615 -63.487 1.00 85.44 87 THR A C 1
ATOM 661 O O . THR A 1 87 ? 13.537 -7.416 -62.318 1.00 85.44 87 THR A O 1
ATOM 664 N N . GLU A 1 88 ? 12.001 -7.297 -63.933 1.00 82.88 88 GLU A N 1
ATOM 665 C CA . GLU A 1 88 ? 10.968 -6.601 -63.131 1.00 82.88 88 GLU A CA 1
ATOM 666 C C . GLU A 1 88 ? 10.700 -7.271 -61.758 1.00 82.88 88 GLU A C 1
ATOM 668 O O . GLU A 1 88 ? 10.481 -6.618 -60.729 1.00 82.88 88 GLU A O 1
ATOM 673 N N . LYS A 1 89 ? 10.776 -8.612 -61.705 1.00 85.50 89 LYS A N 1
ATOM 674 C CA . LYS A 1 89 ? 10.663 -9.376 -60.450 1.00 85.50 89 LYS A CA 1
ATOM 675 C C . LYS A 1 89 ? 11.843 -9.117 -59.520 1.00 85.50 89 LYS A C 1
ATOM 677 O O . LYS A 1 89 ? 11.661 -8.977 -58.312 1.00 85.50 89 LYS A O 1
ATOM 682 N N . GLU A 1 90 ? 13.051 -9.095 -60.065 1.00 86.25 90 GLU A N 1
ATOM 683 C CA . GLU A 1 90 ? 14.275 -8.883 -59.301 1.00 86.25 90 GLU A CA 1
ATOM 684 C C . GLU A 1 90 ? 14.373 -7.443 -58.786 1.00 86.25 90 GLU A C 1
ATOM 686 O O . GLU A 1 90 ? 14.785 -7.250 -57.641 1.00 86.25 90 GLU A O 1
ATOM 691 N N . GLU A 1 91 ? 13.918 -6.459 -59.563 1.00 85.38 91 GLU A N 1
ATOM 692 C CA . GLU A 1 91 ? 13.803 -5.045 -59.177 1.00 85.38 91 GLU A CA 1
ATOM 693 C C . GLU A 1 91 ? 12.850 -4.846 -57.994 1.00 85.38 91 GLU A C 1
ATOM 695 O O . GLU A 1 91 ? 13.193 -4.201 -56.996 1.00 85.38 91 GLU A O 1
ATOM 700 N N . SER A 1 92 ? 11.682 -5.491 -58.056 1.00 89.12 92 SER A N 1
ATOM 701 C CA . SER A 1 92 ? 10.692 -5.483 -56.975 1.00 89.12 92 SER A CA 1
ATOM 702 C C . SER A 1 92 ? 11.278 -6.009 -55.656 1.00 89.12 92 SER A C 1
ATOM 704 O O . SER A 1 92 ? 11.011 -5.458 -54.578 1.00 89.12 92 SER A O 1
ATOM 706 N N . TRP A 1 93 ? 12.132 -7.039 -55.721 1.00 90.44 93 TRP A N 1
ATOM 707 C CA . TRP A 1 93 ? 12.870 -7.538 -54.558 1.00 90.44 93 TRP A CA 1
ATOM 708 C C . TRP A 1 93 ? 13.896 -6.520 -54.041 1.00 90.44 93 TRP A C 1
ATOM 710 O O . TRP A 1 93 ? 13.928 -6.271 -52.834 1.00 90.44 93 TRP A O 1
ATOM 720 N N . ILE A 1 94 ? 14.686 -5.873 -54.911 1.00 88.50 94 ILE A N 1
ATOM 721 C CA . ILE A 1 94 ? 15.663 -4.837 -54.501 1.00 88.50 94 ILE A CA 1
ATOM 722 C C . ILE A 1 94 ? 14.975 -3.716 -53.706 1.00 88.50 94 ILE A C 1
ATOM 724 O O . ILE A 1 94 ? 15.495 -3.288 -52.666 1.00 88.50 94 ILE A O 1
ATOM 728 N N . ALA A 1 95 ? 13.808 -3.261 -54.171 1.00 87.00 95 ALA A N 1
ATOM 729 C CA . ALA A 1 95 ? 13.045 -2.198 -53.521 1.00 87.00 95 ALA A CA 1
ATOM 730 C C . ALA A 1 95 ? 12.478 -2.621 -52.154 1.00 87.00 95 ALA A C 1
ATOM 732 O O . ALA A 1 95 ? 12.507 -1.836 -51.203 1.00 87.00 95 ALA A O 1
ATOM 733 N N . SER A 1 96 ? 12.003 -3.865 -52.036 1.00 91.88 96 SER A N 1
ATOM 734 C CA . SER A 1 96 ? 11.252 -4.345 -50.866 1.00 91.88 96 SER A CA 1
ATOM 735 C C . SER A 1 96 ? 12.128 -4.881 -49.726 1.00 91.88 96 SER A C 1
ATOM 737 O O . SER A 1 96 ? 11.722 -4.835 -48.562 1.00 91.88 96 SER A O 1
ATOM 739 N N . LEU A 1 97 ? 13.339 -5.374 -50.021 1.00 93.19 97 LEU A N 1
ATOM 740 C CA . LEU A 1 97 ? 14.197 -6.073 -49.048 1.00 93.19 97 LEU A CA 1
ATOM 741 C C . LEU A 1 97 ? 14.563 -5.233 -47.816 1.00 93.19 97 LEU A C 1
ATOM 743 O O . LEU A 1 97 ? 14.597 -5.763 -46.704 1.00 93.19 97 LEU A O 1
ATOM 747 N N . VAL A 1 98 ? 14.804 -3.929 -47.982 1.00 90.94 98 VAL A N 1
ATOM 748 C CA . VAL A 1 98 ? 15.099 -3.036 -46.846 1.00 90.94 98 VAL A CA 1
ATOM 749 C C . VAL A 1 98 ? 13.902 -2.925 -45.907 1.00 90.94 98 VAL A C 1
ATOM 751 O O . VAL A 1 98 ? 14.059 -3.033 -44.693 1.00 90.94 98 VAL A O 1
ATOM 754 N N . THR A 1 99 ? 12.701 -2.758 -46.459 1.00 90.62 99 THR A N 1
ATOM 755 C CA . THR A 1 99 ? 11.467 -2.604 -45.681 1.00 90.62 99 THR A CA 1
ATOM 756 C C . THR A 1 99 ? 11.109 -3.890 -44.938 1.00 90.62 99 THR A C 1
ATOM 758 O O . THR A 1 99 ? 10.713 -3.836 -43.778 1.00 90.62 99 THR A O 1
ATOM 761 N N . ILE A 1 100 ? 11.309 -5.054 -45.568 1.00 93.94 100 ILE A N 1
ATOM 762 C CA . ILE A 1 100 ? 11.040 -6.371 -44.964 1.00 93.94 100 ILE A CA 1
ATOM 763 C C . ILE A 1 100 ? 11.992 -6.666 -43.794 1.00 93.94 100 ILE A C 1
ATOM 765 O O . ILE A 1 100 ? 11.596 -7.286 -42.808 1.00 93.94 100 ILE A O 1
ATOM 769 N N . THR A 1 101 ? 13.250 -6.234 -43.883 1.00 94.06 101 THR A N 1
ATOM 770 C CA . THR A 1 101 ? 14.293 -6.583 -42.900 1.00 94.06 101 THR A CA 1
ATOM 771 C C . THR A 1 101 ? 14.448 -5.564 -41.771 1.00 94.06 101 THR A C 1
ATOM 773 O O . THR A 1 101 ? 15.023 -5.879 -40.729 1.00 94.06 101 THR A O 1
ATOM 776 N N . LEU A 1 102 ? 13.869 -4.370 -41.915 1.00 91.94 102 LEU A N 1
ATOM 777 C CA . LEU A 1 102 ? 13.851 -3.336 -40.880 1.00 91.94 102 LEU A CA 1
ATOM 778 C C . LEU A 1 102 ? 13.218 -3.795 -39.551 1.00 91.94 102 LEU A C 1
ATOM 780 O O . LEU A 1 102 ? 13.870 -3.621 -38.515 1.00 91.94 102 LEU A O 1
ATOM 784 N N . PRO A 1 103 ? 12.028 -4.437 -39.519 1.00 94.38 103 PRO A N 1
ATOM 785 C CA . PRO A 1 103 ? 11.436 -4.927 -38.272 1.00 94.38 103 PRO A CA 1
ATOM 786 C C . PRO A 1 103 ? 12.346 -5.883 -37.495 1.00 94.38 103 PRO A C 1
ATOM 788 O O . PRO A 1 103 ? 12.366 -5.853 -36.266 1.00 94.38 103 PRO A O 1
ATOM 791 N N . ILE A 1 104 ? 13.148 -6.691 -38.198 1.00 94.38 104 ILE A N 1
ATOM 792 C CA . ILE A 1 104 ? 14.093 -7.632 -37.584 1.00 94.38 104 ILE A CA 1
ATOM 793 C C . ILE A 1 104 ? 15.129 -6.863 -36.753 1.00 94.38 104 ILE A C 1
ATOM 795 O O . ILE A 1 104 ? 15.356 -7.188 -35.587 1.00 94.38 104 ILE A O 1
ATOM 799 N N . GLY A 1 105 ? 15.704 -5.794 -37.313 1.00 91.88 105 GLY A N 1
ATOM 800 C CA . GLY A 1 105 ? 16.624 -4.918 -36.584 1.00 91.88 105 GLY A CA 1
ATOM 801 C C . GLY A 1 105 ? 15.967 -4.251 -35.370 1.00 91.88 105 GLY A C 1
ATOM 802 O O . GLY A 1 105 ? 16.564 -4.203 -34.294 1.00 91.88 105 GLY A O 1
ATOM 803 N N . SER A 1 106 ? 14.716 -3.801 -35.505 1.00 91.44 106 SER A N 1
ATOM 804 C CA . SER A 1 106 ? 13.977 -3.152 -34.412 1.00 91.44 106 SER A CA 1
ATOM 805 C C . SER A 1 106 ? 13.587 -4.096 -33.270 1.00 91.44 106 SER A C 1
ATOM 807 O O . SER A 1 106 ? 13.477 -3.645 -32.134 1.00 91.44 106 SER A O 1
ATOM 809 N N . ILE A 1 107 ? 13.417 -5.395 -33.527 1.00 93.69 107 ILE A N 1
ATOM 810 C CA . ILE A 1 107 ? 13.177 -6.400 -32.477 1.00 93.69 107 ILE A CA 1
ATOM 811 C C . ILE A 1 107 ? 14.480 -6.721 -31.727 1.00 93.69 107 ILE A C 1
ATOM 813 O O . ILE A 1 107 ? 14.489 -6.830 -30.500 1.00 93.69 107 ILE A O 1
ATOM 817 N N . ILE A 1 108 ? 15.598 -6.836 -32.449 1.00 93.50 108 ILE A N 1
ATOM 818 C CA . ILE A 1 108 ? 16.900 -7.226 -31.881 1.00 93.50 108 ILE A CA 1
ATOM 819 C C . ILE A 1 108 ? 17.490 -6.128 -30.979 1.00 93.50 108 ILE A C 1
ATOM 821 O O . ILE A 1 108 ? 18.179 -6.420 -29.998 1.00 93.50 108 ILE A O 1
ATOM 825 N N . VAL A 1 109 ? 17.221 -4.858 -31.282 1.00 93.69 109 VAL A N 1
ATOM 826 C CA . VAL A 1 109 ? 17.830 -3.716 -30.584 1.00 93.69 109 VAL A CA 1
ATOM 827 C C . VAL A 1 109 ? 17.450 -3.609 -29.100 1.00 93.69 109 VAL A C 1
ATOM 829 O O . VAL A 1 109 ? 18.269 -3.143 -28.312 1.00 93.69 109 VAL A O 1
ATOM 832 N N . GLY A 1 110 ? 16.259 -4.071 -28.695 1.00 88.50 110 GLY A N 1
ATOM 833 C CA . GLY A 1 110 ? 15.766 -4.002 -27.310 1.00 88.50 110 GLY A CA 1
ATOM 834 C C . GLY A 1 110 ? 16.674 -4.732 -26.315 1.00 88.50 110 GLY A C 1
ATOM 835 O O . GLY A 1 110 ? 17.326 -4.090 -25.489 1.00 88.50 110 GLY A O 1
ATOM 836 N N . PRO A 1 111 ? 16.822 -6.063 -26.437 1.00 89.94 111 PRO A N 1
ATOM 837 C CA . PRO A 1 111 ? 17.738 -6.825 -25.589 1.00 89.94 111 PRO A CA 1
ATOM 838 C C . PRO A 1 111 ? 19.195 -6.339 -25.666 1.00 89.94 111 PRO A C 1
ATOM 840 O O . PRO A 1 111 ? 19.919 -6.372 -24.668 1.00 89.94 111 PRO A O 1
ATOM 843 N N . LEU A 1 112 ? 19.643 -5.871 -26.839 1.00 89.75 112 LEU A N 1
ATOM 844 C CA . LEU A 1 112 ? 20.999 -5.344 -27.013 1.00 89.75 112 LEU A CA 1
ATOM 845 C C . LEU A 1 112 ? 21.224 -4.053 -26.220 1.00 89.75 112 LEU A C 1
ATOM 847 O O . LEU A 1 112 ? 22.262 -3.928 -25.564 1.00 89.75 112 LEU A O 1
ATOM 851 N N . MET A 1 113 ? 20.285 -3.100 -26.262 1.00 90.12 113 MET A N 1
ATOM 852 C CA . MET A 1 113 ? 20.448 -1.806 -25.590 1.00 90.12 113 MET A CA 1
ATOM 853 C C . MET A 1 113 ? 20.390 -1.928 -24.069 1.00 90.12 113 MET A C 1
ATOM 855 O O . MET A 1 113 ? 21.052 -1.153 -23.375 1.00 90.12 113 MET A O 1
ATOM 859 N N . ASP A 1 114 ? 19.676 -2.928 -23.548 1.00 84.38 114 ASP A N 1
ATOM 860 C CA . ASP A 1 114 ? 19.648 -3.244 -22.119 1.00 84.38 114 ASP A CA 1
ATOM 861 C C . ASP A 1 114 ? 20.923 -3.942 -21.646 1.00 84.38 114 ASP A C 1
ATOM 863 O O . ASP A 1 114 ? 21.396 -3.666 -20.544 1.00 84.38 114 ASP A O 1
ATOM 867 N N . LYS A 1 115 ? 21.544 -4.775 -22.490 1.00 84.62 115 LYS A N 1
ATOM 868 C CA . LYS A 1 115 ? 22.783 -5.482 -22.139 1.00 84.62 115 LYS A CA 1
ATOM 869 C C . LYS A 1 115 ? 24.046 -4.629 -22.287 1.00 84.62 115 LYS A C 1
ATOM 871 O O . LYS A 1 115 ? 24.915 -4.680 -21.419 1.00 84.62 115 LYS A O 1
ATOM 876 N N . PHE A 1 116 ? 24.183 -3.886 -23.386 1.00 85.44 116 PHE A N 1
ATOM 877 C CA . PHE A 1 116 ? 25.431 -3.192 -23.752 1.00 85.44 116 PHE A CA 1
ATOM 878 C C . PHE A 1 116 ? 25.399 -1.674 -23.534 1.00 85.44 116 PHE A C 1
ATOM 880 O O . PHE A 1 116 ? 26.448 -1.024 -23.598 1.00 85.44 116 PHE A O 1
ATOM 887 N N . GLY A 1 117 ? 24.221 -1.113 -23.265 1.00 85.88 117 GLY A N 1
ATOM 888 C CA . GLY A 1 117 ? 24.017 0.322 -23.122 1.00 85.88 117 GLY A CA 1
ATOM 889 C C . GLY A 1 117 ? 23.648 0.994 -24.434 1.00 85.88 117 GLY A C 1
ATOM 890 O O . GLY A 1 117 ? 23.880 0.478 -25.529 1.00 85.88 117 GLY A O 1
ATOM 891 N N . ARG A 1 118 ? 23.023 2.164 -24.318 1.00 90.06 118 ARG A N 1
ATOM 892 C CA . ARG A 1 118 ? 22.367 2.826 -25.444 1.00 90.06 118 ARG A CA 1
ATOM 893 C C . ARG A 1 118 ? 23.409 3.413 -26.395 1.00 90.06 118 ARG A C 1
ATOM 895 O O . ARG A 1 118 ? 23.343 3.144 -27.589 1.00 90.06 118 ARG A O 1
ATOM 902 N N . LYS A 1 119 ? 24.430 4.113 -25.881 1.00 90.12 119 LYS A N 1
ATOM 903 C CA . LYS A 1 119 ? 25.542 4.645 -26.692 1.00 90.12 119 LYS A CA 1
ATOM 904 C C . LYS A 1 119 ? 26.287 3.531 -27.422 1.00 90.12 119 LYS A C 1
ATOM 906 O O . LYS A 1 119 ? 26.594 3.672 -28.605 1.00 90.12 119 LYS A O 1
ATOM 911 N N . THR A 1 120 ? 26.609 2.442 -26.725 1.00 89.69 120 THR A N 1
ATOM 912 C CA . THR A 1 120 ? 27.342 1.318 -27.327 1.00 89.69 120 THR A CA 1
ATOM 913 C C . THR A 1 120 ? 26.559 0.724 -28.491 1.00 89.69 120 THR A C 1
ATOM 915 O O . THR A 1 120 ? 27.122 0.514 -29.562 1.00 89.69 120 THR A O 1
ATOM 918 N N . VAL A 1 121 ? 25.252 0.515 -28.320 1.00 92.62 121 VAL A N 1
ATOM 919 C CA . VAL A 1 121 ? 24.390 0.002 -29.391 1.00 92.62 121 VAL A CA 1
ATOM 920 C C . VAL A 1 121 ? 24.242 1.005 -30.534 1.00 92.62 121 VAL A C 1
ATOM 922 O O . VAL A 1 121 ? 24.260 0.588 -31.692 1.00 92.62 121 VAL A O 1
ATOM 925 N N . CYS A 1 122 ? 24.214 2.314 -30.253 1.00 92.12 122 CYS A N 1
ATOM 926 C CA . CYS A 1 122 ? 24.262 3.330 -31.304 1.00 92.12 122 CYS A CA 1
ATOM 927 C C . CYS A 1 122 ? 25.504 3.167 -32.198 1.00 92.12 122 CYS A C 1
ATOM 929 O O . CYS A 1 122 ? 25.375 3.103 -33.420 1.00 92.12 122 CYS A O 1
ATOM 931 N N . LEU A 1 123 ? 26.691 3.030 -31.595 1.00 92.75 123 LEU A N 1
ATOM 932 C CA . LEU A 1 123 ? 27.954 2.827 -32.320 1.00 92.75 123 LEU A CA 1
ATOM 933 C C . LEU A 1 123 ? 27.981 1.492 -33.077 1.00 92.75 123 LEU A C 1
ATOM 935 O O . LEU A 1 123 ? 28.415 1.442 -34.227 1.00 92.75 123 LEU A O 1
ATOM 939 N N . LEU A 1 124 ? 27.482 0.415 -32.462 1.00 90.50 124 LEU A N 1
ATOM 940 C CA . LEU A 1 124 ? 27.401 -0.902 -33.100 1.00 90.50 124 LEU A CA 1
ATOM 941 C C . LEU A 1 124 ? 26.477 -0.900 -34.323 1.00 90.50 124 LEU A C 1
ATOM 943 O O . LEU A 1 124 ? 26.740 -1.632 -35.271 1.00 90.50 124 LEU A O 1
ATOM 947 N N . SER A 1 125 ? 25.442 -0.054 -34.350 1.00 91.62 125 SER A N 1
ATOM 948 C CA . SER A 1 125 ? 24.537 0.062 -35.504 1.00 91.62 125 SER A CA 1
ATOM 949 C C . SER A 1 125 ? 25.198 0.655 -36.759 1.00 91.62 125 SER A C 1
ATOM 951 O O . SER A 1 125 ? 24.668 0.500 -37.863 1.00 91.62 125 SER A O 1
ATOM 953 N N . CYS A 1 126 ? 26.335 1.347 -36.617 1.00 92.25 126 CYS A N 1
ATOM 954 C CA . CYS A 1 126 ? 27.073 1.915 -37.747 1.00 92.25 126 CYS A CA 1
ATOM 955 C C . CYS A 1 126 ? 27.865 0.856 -38.520 1.00 92.25 126 CYS A C 1
ATOM 957 O O . CYS A 1 126 ? 28.070 0.993 -39.722 1.00 92.25 126 CYS A O 1
ATOM 959 N N . ILE A 1 127 ? 28.262 -0.232 -37.854 1.00 93.25 127 ILE A N 1
ATOM 960 C CA . ILE A 1 127 ? 29.041 -1.321 -38.455 1.00 93.25 127 ILE A CA 1
ATOM 961 C C . ILE A 1 127 ? 28.274 -2.008 -39.602 1.00 93.25 127 ILE A C 1
ATOM 963 O O . ILE A 1 127 ? 28.792 -2.020 -40.719 1.00 93.25 127 ILE A O 1
ATOM 967 N N . PRO A 1 128 ? 27.046 -2.537 -39.407 1.00 94.19 128 PRO A N 1
ATOM 968 C CA . PRO A 1 128 ? 26.307 -3.158 -40.503 1.00 94.19 128 PRO A CA 1
ATOM 969 C C . PRO A 1 128 ? 25.950 -2.145 -41.602 1.00 94.19 128 PRO A C 1
ATOM 971 O O . PRO A 1 128 ? 26.016 -2.480 -42.781 1.00 94.19 128 PRO A O 1
ATOM 974 N N . ALA A 1 129 ? 25.668 -0.883 -41.255 1.00 92.25 129 ALA A N 1
ATOM 975 C CA . ALA A 1 129 ? 25.411 0.162 -42.250 1.00 92.25 129 ALA A CA 1
ATOM 976 C C . ALA A 1 129 ? 26.626 0.402 -43.168 1.00 92.25 129 ALA A C 1
ATOM 978 O O . ALA A 1 129 ? 26.477 0.437 -44.389 1.00 92.25 129 ALA A O 1
ATOM 979 N N . ALA A 1 130 ? 27.832 0.498 -42.603 1.00 94.50 130 ALA A N 1
ATOM 980 C CA . ALA A 1 130 ? 29.063 0.648 -43.375 1.00 94.50 130 ALA A CA 1
ATOM 981 C C . ALA A 1 130 ? 29.341 -0.578 -44.263 1.00 94.50 130 ALA A C 1
ATOM 983 O O . ALA A 1 130 ? 29.673 -0.418 -45.437 1.00 94.50 130 ALA A O 1
ATOM 984 N N . ILE A 1 131 ? 29.137 -1.797 -43.741 1.00 95.38 131 ILE A N 1
ATOM 985 C CA . ILE A 1 131 ? 29.289 -3.045 -44.511 1.00 95.38 131 ILE A CA 1
ATOM 986 C C . ILE A 1 131 ? 28.353 -3.055 -45.724 1.00 95.38 131 ILE A C 1
ATOM 988 O O . ILE A 1 131 ? 28.773 -3.427 -46.821 1.00 95.38 131 ILE A O 1
ATOM 992 N N . SER A 1 132 ? 27.106 -2.610 -45.553 1.00 94.94 132 SER A N 1
ATOM 993 C CA . SER A 1 132 ? 26.156 -2.489 -46.660 1.00 94.94 132 SER A CA 1
ATOM 994 C C . SER A 1 132 ? 26.663 -1.536 -47.748 1.00 94.94 132 SER A C 1
ATOM 996 O O . SER A 1 132 ? 26.670 -1.899 -48.924 1.00 94.94 132 SER A O 1
ATOM 998 N N . TRP A 1 133 ? 27.119 -0.332 -47.383 1.00 95.31 133 TRP A N 1
ATOM 999 C CA . TRP A 1 133 ? 27.612 0.642 -48.363 1.00 95.31 133 TRP A CA 1
ATOM 1000 C C . TRP A 1 133 ? 28.860 0.157 -49.102 1.00 95.31 133 TRP A C 1
ATOM 1002 O O . TRP A 1 133 ? 28.924 0.267 -50.325 1.00 95.31 133 TRP A O 1
ATOM 1012 N N . VAL A 1 134 ? 29.813 -0.453 -48.392 1.00 95.50 134 VAL A N 1
ATOM 1013 C CA . VAL A 1 134 ? 31.000 -1.070 -49.008 1.00 95.50 134 VAL A CA 1
ATOM 1014 C C . VAL A 1 134 ? 30.595 -2.176 -49.985 1.00 95.50 134 VAL A C 1
ATOM 1016 O O . VAL A 1 134 ? 31.107 -2.232 -51.103 1.00 95.50 134 VAL A O 1
ATOM 1019 N N . SER A 1 135 ? 29.631 -3.015 -49.603 1.00 93.94 135 SER A N 1
ATOM 1020 C CA . SER A 1 135 ? 29.133 -4.099 -50.458 1.00 93.94 135 SER A CA 1
ATOM 1021 C C . SER A 1 135 ? 28.477 -3.573 -51.739 1.00 93.94 135 SER A C 1
ATOM 1023 O O . SER A 1 135 ? 28.676 -4.158 -52.801 1.00 93.94 135 SER A O 1
ATOM 1025 N N . LEU A 1 136 ? 27.753 -2.447 -51.671 1.00 91.25 136 LEU A N 1
ATOM 1026 C CA . LEU A 1 136 ? 27.162 -1.791 -52.845 1.00 91.25 136 LEU A CA 1
ATOM 1027 C C . LEU A 1 136 ? 28.221 -1.181 -53.773 1.00 91.25 136 LEU A C 1
ATOM 1029 O O . LEU A 1 136 ? 28.115 -1.327 -54.989 1.00 91.25 136 LEU A O 1
ATOM 1033 N N . ILE A 1 137 ? 29.272 -0.557 -53.230 1.00 91.88 137 ILE A N 1
ATOM 1034 C CA . ILE A 1 137 ? 30.358 0.037 -54.032 1.00 91.88 137 ILE A CA 1
ATOM 1035 C C . ILE A 1 137 ? 31.024 -1.024 -54.919 1.00 91.88 137 ILE A C 1
ATOM 1037 O O . ILE A 1 137 ? 31.227 -0.791 -56.113 1.00 91.88 137 ILE A O 1
ATOM 1041 N N . PHE A 1 138 ? 31.306 -2.204 -54.359 1.00 89.69 138 PHE A N 1
ATOM 1042 C CA . PHE A 1 138 ? 31.971 -3.311 -55.056 1.00 89.69 138 PHE A CA 1
ATOM 1043 C C . PHE A 1 138 ? 31.009 -4.334 -55.676 1.00 89.69 138 PHE A C 1
ATOM 1045 O O . PHE A 1 138 ? 31.455 -5.379 -56.153 1.00 89.69 138 PHE A O 1
ATOM 1052 N N . ALA A 1 139 ? 29.701 -4.059 -55.697 1.00 88.44 139 ALA A N 1
ATOM 1053 C CA . ALA A 1 139 ? 28.717 -5.010 -56.196 1.00 88.44 139 ALA A CA 1
ATOM 1054 C C . ALA A 1 139 ? 28.949 -5.314 -57.685 1.00 88.44 139 ALA A C 1
ATOM 1056 O O . ALA A 1 139 ? 28.897 -4.413 -58.525 1.00 88.44 139 ALA A O 1
ATOM 1057 N N . LYS A 1 140 ? 29.201 -6.589 -57.995 1.00 85.38 140 LYS A N 1
ATOM 1058 C CA . LYS A 1 140 ? 29.322 -7.136 -59.361 1.00 85.38 140 LYS A CA 1
ATOM 1059 C C . LYS A 1 140 ? 28.273 -8.211 -59.665 1.00 85.38 140 LYS A C 1
ATOM 1061 O O . LYS A 1 140 ? 28.259 -8.756 -60.758 1.00 85.38 140 LYS A O 1
ATOM 1066 N N . SER A 1 141 ? 27.435 -8.554 -58.685 1.00 86.88 141 SER A N 1
ATOM 1067 C CA . SER A 1 141 ? 26.396 -9.575 -58.812 1.00 86.88 141 SER A CA 1
ATOM 1068 C C . SER A 1 141 ? 25.121 -9.147 -58.091 1.00 86.88 141 SER A C 1
ATOM 1070 O O . SER A 1 141 ? 25.183 -8.434 -57.082 1.00 86.88 141 SER A O 1
ATOM 1072 N N . LEU A 1 142 ? 23.974 -9.633 -58.570 1.00 86.62 142 LEU A N 1
ATOM 1073 C CA . LEU A 1 142 ? 22.664 -9.369 -57.973 1.00 86.62 142 LEU A CA 1
ATOM 1074 C C . LEU A 1 142 ? 22.574 -9.881 -56.526 1.00 86.62 142 LEU A C 1
ATOM 1076 O O . LEU A 1 142 ? 22.022 -9.210 -55.658 1.00 86.62 142 LEU A O 1
ATOM 1080 N N . ILE A 1 143 ? 23.208 -11.020 -56.231 1.00 89.44 143 ILE A N 1
ATOM 1081 C CA . ILE A 1 143 ? 23.258 -11.600 -54.881 1.00 89.44 143 ILE A CA 1
ATOM 1082 C C . ILE A 1 143 ? 23.973 -10.654 -53.906 1.00 89.44 143 ILE A C 1
ATOM 1084 O O . ILE A 1 143 ? 23.519 -10.470 -52.777 1.00 89.44 143 ILE A O 1
ATOM 1088 N N . THR A 1 144 ? 25.062 -10.006 -54.339 1.00 91.12 144 THR A N 1
ATOM 1089 C CA . THR A 1 144 ? 25.772 -9.011 -53.519 1.00 91.12 144 THR A CA 1
ATOM 1090 C C . THR A 1 144 ? 24.887 -7.801 -53.220 1.00 91.12 144 THR A C 1
ATOM 1092 O O . THR A 1 144 ? 24.907 -7.296 -52.097 1.00 91.12 144 THR A O 1
ATOM 1095 N N . ILE A 1 145 ? 24.072 -7.364 -54.188 1.00 91.12 145 ILE A N 1
ATOM 1096 C CA . ILE A 1 145 ? 23.108 -6.275 -53.988 1.00 91.12 145 ILE A CA 1
ATOM 1097 C C . ILE A 1 145 ? 22.038 -6.698 -52.978 1.00 91.12 145 ILE A C 1
ATOM 1099 O O . ILE A 1 145 ? 21.810 -5.975 -52.009 1.00 91.12 145 ILE A O 1
ATOM 1103 N N . TYR A 1 146 ? 21.435 -7.880 -53.127 1.00 93.88 146 TYR A N 1
ATOM 1104 C CA . TYR A 1 146 ? 20.444 -8.389 -52.173 1.00 93.88 146 TYR A CA 1
ATOM 1105 C C . TYR A 1 146 ? 20.990 -8.498 -50.751 1.00 93.88 146 TYR A C 1
ATOM 1107 O O . TYR A 1 146 ? 20.356 -8.005 -49.816 1.00 93.88 146 TYR A O 1
ATOM 1115 N N . ALA A 1 147 ? 22.187 -9.064 -50.585 1.00 94.81 147 ALA A N 1
ATOM 1116 C CA . ALA A 1 147 ? 22.840 -9.155 -49.284 1.00 94.81 147 ALA A CA 1
ATOM 1117 C C . ALA A 1 147 ? 23.069 -7.765 -48.666 1.00 94.81 147 ALA A C 1
ATOM 1119 O O . ALA A 1 147 ? 22.760 -7.553 -47.493 1.00 94.81 147 ALA A O 1
ATOM 1120 N N . ALA A 1 148 ? 23.533 -6.793 -49.458 1.00 94.50 148 ALA A N 1
ATOM 1121 C CA . ALA A 1 148 ? 23.722 -5.427 -48.985 1.00 94.50 148 ALA A CA 1
ATOM 1122 C C . ALA A 1 148 ? 22.396 -4.779 -48.545 1.00 94.50 148 ALA A C 1
ATOM 1124 O O . ALA A 1 148 ? 22.330 -4.197 -47.464 1.00 94.50 148 ALA A O 1
ATOM 1125 N N . ARG A 1 149 ? 21.308 -4.938 -49.316 1.00 93.69 149 ARG A N 1
ATOM 1126 C CA . ARG A 1 149 ? 19.982 -4.392 -48.962 1.00 93.69 149 ARG A CA 1
ATOM 1127 C C . ARG A 1 149 ? 19.415 -5.008 -47.678 1.00 93.69 149 ARG A C 1
ATOM 1129 O O . ARG A 1 149 ? 18.865 -4.281 -46.856 1.00 93.69 149 ARG A O 1
ATOM 1136 N N . VAL A 1 150 ? 19.597 -6.311 -47.458 1.00 95.56 150 VAL A N 1
ATOM 1137 C CA . VAL A 1 150 ? 19.204 -6.975 -46.199 1.00 95.56 150 VAL A CA 1
ATOM 1138 C C . VAL A 1 150 ? 19.966 -6.387 -45.008 1.00 95.56 150 VAL A C 1
ATOM 1140 O O . VAL A 1 150 ? 19.368 -6.039 -43.988 1.00 95.56 150 VAL A O 1
ATOM 1143 N N . ILE A 1 151 ? 21.285 -6.221 -45.141 1.00 95.50 151 ILE A N 1
ATOM 1144 C CA . ILE A 1 151 ? 22.127 -5.644 -44.086 1.00 95.50 151 ILE A CA 1
ATOM 1145 C C . ILE A 1 151 ? 21.728 -4.183 -43.812 1.00 95.50 151 ILE A C 1
ATOM 1147 O O . ILE A 1 151 ? 21.631 -3.787 -42.648 1.00 95.50 151 ILE A O 1
ATOM 1151 N N . ALA A 1 152 ? 21.441 -3.397 -44.855 1.00 93.56 152 ALA A N 1
ATOM 1152 C CA . ALA A 1 152 ? 20.949 -2.025 -44.727 1.00 93.56 152 ALA A CA 1
ATOM 1153 C C . ALA A 1 152 ? 19.637 -1.936 -43.940 1.00 93.56 152 ALA A C 1
ATOM 1155 O O . ALA A 1 152 ? 19.511 -1.070 -43.074 1.00 93.56 152 ALA A O 1
ATOM 1156 N N . GLY A 1 153 ? 18.671 -2.820 -44.213 1.00 92.75 153 GLY A N 1
ATOM 1157 C CA . GLY A 1 153 ? 17.390 -2.823 -43.509 1.00 92.75 153 GLY A CA 1
ATOM 1158 C C . GLY A 1 153 ? 17.543 -3.170 -42.030 1.00 92.75 153 GLY A C 1
ATOM 1159 O O . GLY A 1 153 ? 17.056 -2.426 -41.180 1.00 92.75 153 GLY A O 1
ATOM 1160 N N . ILE A 1 154 ? 18.324 -4.204 -41.694 1.00 94.38 154 ILE A N 1
ATOM 1161 C CA . ILE A 1 154 ? 18.643 -4.530 -40.291 1.00 94.38 154 ILE A CA 1
ATOM 1162 C C . ILE A 1 154 ? 19.337 -3.342 -39.606 1.00 94.38 154 ILE A C 1
ATOM 1164 O O . ILE A 1 154 ? 18.965 -2.963 -38.494 1.00 94.38 154 ILE A O 1
ATOM 1168 N N . ALA A 1 155 ? 20.310 -2.711 -40.272 1.00 93.12 155 ALA A N 1
ATOM 1169 C CA . ALA A 1 155 ? 21.024 -1.552 -39.739 1.00 93.12 155 ALA A CA 1
ATOM 1170 C C . ALA A 1 155 ? 20.112 -0.334 -39.511 1.00 93.12 155 ALA A C 1
ATOM 1172 O O . ALA A 1 155 ? 20.299 0.386 -38.530 1.00 93.12 155 ALA A O 1
ATOM 1173 N N . ALA A 1 156 ? 19.126 -0.113 -40.386 1.00 91.44 156 ALA A N 1
ATOM 1174 C CA . ALA A 1 156 ? 18.096 0.908 -40.212 1.00 91.44 156 ALA A CA 1
ATOM 1175 C C . ALA A 1 156 ? 17.159 0.568 -39.041 1.00 91.44 156 ALA A C 1
ATOM 1177 O O . ALA A 1 156 ? 16.830 1.440 -38.247 1.00 91.44 156 ALA A O 1
ATOM 1178 N N . GLY A 1 157 ? 16.794 -0.702 -38.856 1.00 91.00 157 GLY A N 1
ATOM 1179 C CA . GLY A 1 157 ? 15.975 -1.136 -37.721 1.00 91.00 157 GLY A CA 1
ATOM 1180 C C . GLY A 1 157 ? 16.639 -0.907 -36.359 1.00 91.00 157 GLY A C 1
ATOM 1181 O O . GLY A 1 157 ? 15.950 -0.587 -35.389 1.00 91.00 157 GLY A O 1
ATOM 1182 N N . LEU A 1 158 ? 17.972 -1.014 -36.288 1.00 92.94 158 LEU A N 1
ATOM 1183 C CA . LEU A 1 158 ? 18.757 -0.764 -35.072 1.00 92.94 158 LEU A CA 1
ATOM 1184 C C . LEU A 1 158 ? 18.761 0.711 -34.635 1.00 92.94 158 LEU A C 1
ATOM 1186 O O . LEU A 1 158 ? 19.107 0.992 -33.490 1.00 92.94 158 LEU A O 1
ATOM 1190 N N . THR A 1 159 ? 18.390 1.669 -35.493 1.00 90.88 159 THR A N 1
ATOM 1191 C CA . THR A 1 159 ? 18.445 3.102 -35.142 1.00 90.88 159 THR A CA 1
ATOM 1192 C C . THR A 1 159 ? 17.369 3.523 -34.143 1.00 90.88 159 THR A C 1
ATOM 1194 O O . THR A 1 159 ? 17.457 4.613 -33.578 1.00 90.88 159 THR A O 1
ATOM 1197 N N . THR A 1 160 ? 16.375 2.671 -33.871 1.00 90.69 160 THR A N 1
ATOM 1198 C CA . THR A 1 160 ? 15.310 2.935 -32.886 1.00 90.69 160 THR A CA 1
ATOM 1199 C C . THR A 1 160 ? 15.843 3.100 -31.459 1.00 90.69 160 THR A C 1
ATOM 1201 O O . THR A 1 160 ? 15.199 3.768 -30.649 1.00 90.69 160 THR A O 1
ATOM 1204 N N . VAL A 1 161 ? 17.057 2.612 -31.161 1.00 92.50 161 VAL A N 1
ATOM 1205 C CA . VAL A 1 161 ? 17.778 2.909 -29.906 1.00 92.50 161 VAL A CA 1
ATOM 1206 C C . VAL A 1 161 ? 17.917 4.416 -29.654 1.00 92.50 161 VAL A C 1
ATOM 1208 O O . VAL A 1 161 ? 17.902 4.850 -28.503 1.00 92.50 161 VAL A O 1
ATOM 1211 N N . GLY A 1 162 ? 17.994 5.229 -30.715 1.00 89.62 162 GLY A N 1
ATOM 1212 C CA . GLY A 1 162 ? 18.084 6.683 -30.608 1.00 89.62 162 GLY A CA 1
ATOM 1213 C C . GLY A 1 162 ? 16.856 7.299 -29.936 1.00 89.62 162 GLY A C 1
ATOM 1214 O O . GLY A 1 162 ? 17.007 8.159 -29.069 1.00 89.62 162 GLY A O 1
ATOM 1215 N N . LEU A 1 163 ? 15.652 6.805 -30.249 1.00 90.56 163 LEU A N 1
ATOM 1216 C CA . LEU A 1 163 ? 14.402 7.273 -29.637 1.00 90.56 163 LEU A CA 1
ATOM 1217 C C . LEU A 1 163 ? 14.386 7.002 -28.130 1.00 90.56 163 LEU A C 1
ATOM 1219 O O . LEU A 1 163 ? 14.047 7.885 -27.340 1.00 90.56 163 LEU A O 1
ATOM 1223 N N . VAL A 1 164 ? 14.816 5.803 -27.728 1.00 89.44 164 VAL A N 1
ATOM 1224 C CA . VAL A 1 164 ? 14.925 5.424 -26.314 1.00 89.44 164 VAL A CA 1
ATOM 1225 C C . VAL A 1 164 ? 15.957 6.307 -25.616 1.00 89.44 164 VAL A C 1
ATOM 1227 O O . VAL A 1 164 ? 15.642 6.919 -24.596 1.00 89.44 164 VAL A O 1
ATOM 1230 N N . TYR A 1 165 ? 17.139 6.478 -26.211 1.00 88.75 165 TYR A N 1
ATOM 1231 C CA . TYR A 1 165 ? 18.194 7.338 -25.672 1.00 88.75 165 TYR A CA 1
ATOM 1232 C C . TYR A 1 165 ? 17.713 8.782 -25.439 1.00 88.75 165 TYR A C 1
ATOM 1234 O O . TYR A 1 165 ? 17.947 9.357 -24.376 1.00 88.75 165 TYR A O 1
ATOM 1242 N N . ILE A 1 166 ? 16.996 9.370 -26.401 1.00 87.12 166 ILE A N 1
ATOM 1243 C CA . ILE A 1 166 ? 16.468 10.738 -26.292 1.00 87.12 166 ILE A CA 1
ATOM 1244 C C . ILE A 1 166 ? 15.353 10.821 -25.249 1.00 87.12 166 ILE A C 1
ATOM 1246 O O . ILE A 1 166 ? 15.295 11.795 -24.496 1.00 87.12 166 ILE A O 1
ATOM 1250 N N . SER A 1 167 ? 14.490 9.808 -25.150 1.00 85.62 167 SER A N 1
ATOM 1251 C CA . SER A 1 167 ? 13.436 9.763 -24.130 1.00 85.62 167 SER A CA 1
ATOM 1252 C C . SER A 1 167 ? 13.994 9.687 -22.701 1.00 85.62 167 SER A C 1
ATOM 1254 O O . SER A 1 167 ? 13.437 10.309 -21.796 1.00 85.62 167 SER A O 1
ATOM 1256 N N . GLU A 1 168 ? 15.128 9.002 -22.514 1.00 79.50 168 GLU A N 1
ATOM 1257 C CA . GLU A 1 168 ? 15.834 8.885 -21.233 1.00 79.50 168 GLU A CA 1
ATOM 1258 C C . GLU A 1 168 ? 16.628 10.157 -20.884 1.00 79.50 168 GLU A C 1
ATOM 1260 O O . GLU A 1 168 ? 16.820 10.466 -19.708 1.00 79.50 168 GLU A O 1
ATOM 1265 N N . LEU A 1 169 ? 17.077 10.907 -21.897 1.00 78.62 169 LEU A N 1
ATOM 1266 C CA . LEU A 1 169 ? 17.873 12.124 -21.733 1.00 78.62 169 LEU A CA 1
ATOM 1267 C C . LEU A 1 169 ? 17.029 13.389 -21.515 1.00 78.62 169 LEU A C 1
ATOM 1269 O O . LEU A 1 169 ? 17.416 14.285 -20.765 1.00 78.62 169 LEU A O 1
ATOM 1273 N N . SER A 1 170 ? 15.920 13.502 -22.238 1.00 77.38 170 SER A N 1
ATOM 1274 C CA . SER A 1 170 ? 15.176 14.753 -22.371 1.00 77.38 170 SER A CA 1
ATOM 1275 C C . SER A 1 170 ? 14.282 15.046 -21.170 1.00 77.38 170 SER A C 1
ATOM 1277 O O . SER A 1 170 ? 13.603 14.166 -20.627 1.00 77.38 170 SER A O 1
ATOM 1279 N N . HIS A 1 171 ? 14.223 16.325 -20.795 1.00 71.44 171 HIS A N 1
ATOM 1280 C CA . HIS A 1 171 ? 13.276 16.800 -19.790 1.00 71.44 171 HIS A CA 1
ATOM 1281 C C . HIS A 1 171 ? 11.817 16.591 -20.263 1.00 71.44 171 HIS A C 1
ATOM 1283 O O . HIS A 1 171 ? 11.527 16.887 -21.426 1.00 71.44 171 HIS A O 1
ATOM 1289 N N . PRO A 1 172 ? 10.872 16.160 -19.395 1.00 69.38 172 PRO A N 1
ATOM 1290 C CA . PRO A 1 172 ? 9.489 15.846 -19.785 1.00 69.38 172 PRO A CA 1
ATOM 1291 C C . PRO A 1 172 ? 8.776 16.917 -20.620 1.00 69.38 172 PRO A C 1
ATOM 1293 O O . PRO A 1 172 ? 8.003 16.581 -21.509 1.00 69.38 172 PRO A O 1
ATOM 1296 N N . GLN A 1 173 ? 9.062 18.198 -20.367 1.00 73.81 173 GLN A N 1
ATOM 1297 C CA . GLN A 1 173 ? 8.443 19.326 -21.080 1.00 73.81 173 GLN A CA 1
ATOM 1298 C C . GLN A 1 173 ? 8.894 19.471 -22.545 1.00 73.81 173 GLN A C 1
ATOM 1300 O O . GLN A 1 173 ? 8.101 19.897 -23.375 1.00 73.81 173 GLN A O 1
ATOM 1305 N N . VAL A 1 174 ? 10.144 19.126 -22.878 1.00 78.50 174 VAL A N 1
ATOM 1306 C CA . VAL A 1 174 ? 10.695 19.247 -24.250 1.00 78.50 174 VAL A CA 1
ATOM 1307 C C . VAL A 1 174 ? 10.810 17.900 -24.960 1.00 78.50 174 VAL A C 1
ATOM 1309 O O . VAL A 1 174 ? 11.055 17.846 -26.163 1.00 78.50 174 VAL A O 1
ATOM 1312 N N . ARG A 1 175 ? 10.616 16.803 -24.223 1.00 83.19 175 ARG A N 1
ATOM 1313 C CA . ARG A 1 175 ? 10.703 15.429 -24.718 1.00 83.19 175 ARG A CA 1
ATOM 1314 C C . ARG A 1 175 ? 9.853 15.176 -25.968 1.00 83.19 175 ARG A C 1
ATOM 1316 O O . ARG A 1 175 ? 10.419 14.641 -26.918 1.00 83.19 175 ARG A O 1
ATOM 1323 N N . PRO A 1 176 ? 8.565 15.576 -26.044 1.00 86.06 176 PRO A N 1
ATOM 1324 C CA . PRO A 1 176 ? 7.775 15.348 -27.255 1.00 86.06 176 PRO A CA 1
ATOM 1325 C C . PRO A 1 176 ? 8.372 16.051 -28.480 1.00 86.06 176 PRO A C 1
ATOM 1327 O O . PRO A 1 176 ? 8.508 15.440 -29.533 1.00 86.06 176 PRO A O 1
ATOM 1330 N N . MET A 1 177 ? 8.814 17.304 -28.323 1.00 87.12 177 MET A N 1
ATOM 1331 C CA . MET A 1 177 ? 9.434 18.081 -29.401 1.00 87.12 177 MET A CA 1
ATOM 1332 C C . MET A 1 177 ? 10.728 17.429 -29.900 1.00 87.12 177 MET A C 1
ATOM 1334 O O . MET A 1 177 ? 10.929 17.311 -31.106 1.00 87.12 177 MET A O 1
ATOM 1338 N N . LEU A 1 178 ? 11.593 16.983 -28.983 1.00 87.94 178 LEU A N 1
ATOM 1339 C CA . LEU A 1 178 ? 12.852 16.330 -29.343 1.00 87.94 178 LEU A CA 1
ATOM 1340 C C . LEU A 1 178 ? 12.625 14.976 -30.019 1.00 87.94 178 LEU A C 1
ATOM 1342 O O . LEU A 1 178 ? 13.347 14.662 -30.955 1.00 87.94 178 LEU A O 1
ATOM 1346 N N . LEU A 1 179 ? 11.619 14.201 -29.607 1.00 89.44 179 LEU A N 1
ATOM 1347 C CA . LEU A 1 179 ? 11.273 12.938 -30.270 1.00 89.44 179 LEU A CA 1
ATOM 1348 C C . LEU A 1 179 ? 10.700 13.156 -31.680 1.00 89.44 179 LEU A C 1
ATOM 1350 O O . LEU A 1 179 ? 10.990 12.373 -32.583 1.00 89.44 179 LEU A O 1
ATOM 1354 N N . CYS A 1 180 ? 9.948 14.238 -31.908 1.00 90.56 180 CYS A N 1
ATOM 1355 C CA . CYS A 1 180 ? 9.424 14.578 -33.236 1.00 90.56 180 CYS A CA 1
ATOM 1356 C C . CYS A 1 180 ? 10.518 14.927 -34.263 1.00 90.56 180 CYS A C 1
ATOM 1358 O O . CYS A 1 180 ? 10.283 14.784 -35.465 1.00 90.56 180 CYS A O 1
ATOM 1360 N N . LEU A 1 181 ? 11.721 15.335 -33.830 1.00 91.00 181 LEU A N 1
ATOM 1361 C CA . LEU A 1 181 ? 12.848 15.591 -34.742 1.00 91.00 181 LEU A CA 1
ATOM 1362 C C . LEU A 1 181 ? 13.257 14.344 -35.537 1.00 91.00 181 LEU A C 1
ATOM 1364 O O . LEU A 1 181 ? 13.802 14.478 -36.630 1.00 91.00 181 LEU A O 1
ATOM 1368 N N . ASN A 1 182 ? 12.933 13.144 -35.056 1.00 91.62 182 ASN A N 1
ATOM 1369 C CA . ASN A 1 182 ? 13.166 11.902 -35.782 1.00 91.62 182 ASN A CA 1
ATOM 1370 C C . ASN A 1 182 ? 12.615 11.936 -37.213 1.00 91.62 182 ASN A C 1
ATOM 1372 O O . ASN A 1 182 ? 13.344 11.649 -38.161 1.00 91.62 182 ASN A O 1
ATOM 1376 N N . SER A 1 183 ? 11.365 12.367 -37.389 1.00 91.62 183 SER A N 1
ATOM 1377 C CA . SER A 1 183 ? 10.737 12.444 -38.713 1.00 91.62 183 SER A CA 1
ATOM 1378 C C . SER A 1 183 ? 11.415 13.476 -39.620 1.00 91.62 183 SER A C 1
ATOM 1380 O O . SER A 1 183 ? 11.505 13.267 -40.831 1.00 91.62 183 SER A O 1
ATOM 1382 N N . VAL A 1 184 ? 11.943 14.563 -39.044 1.00 94.19 184 VAL A N 1
ATOM 1383 C CA . VAL A 1 184 ? 12.677 15.602 -39.784 1.00 94.19 184 VAL A CA 1
ATOM 1384 C C . VAL A 1 184 ? 13.980 15.039 -40.349 1.00 94.19 184 VAL A C 1
ATOM 1386 O O . VAL A 1 184 ? 14.262 15.220 -41.530 1.00 94.19 184 VAL A O 1
ATOM 1389 N N . PHE A 1 185 ? 14.752 14.308 -39.544 1.00 94.69 185 PHE A N 1
ATOM 1390 C CA . PHE A 1 185 ? 16.030 13.737 -39.980 1.00 94.69 185 PHE A CA 1
ATOM 1391 C C . PHE A 1 185 ? 15.857 12.571 -40.966 1.00 94.69 185 PHE A C 1
ATOM 1393 O O . PHE A 1 185 ? 16.653 12.437 -41.895 1.00 94.69 185 PHE A O 1
ATOM 1400 N N . VAL A 1 186 ? 14.794 11.769 -40.834 1.00 93.75 186 VAL A N 1
ATOM 1401 C CA . VAL A 1 186 ? 14.433 10.768 -41.855 1.00 93.75 186 VAL A CA 1
ATOM 1402 C C . VAL A 1 186 ? 14.100 11.456 -43.184 1.00 93.75 186 VAL A C 1
ATOM 1404 O O . VAL A 1 186 ? 14.643 11.083 -44.224 1.00 93.75 186 VAL A O 1
ATOM 1407 N N . SER A 1 187 ? 13.279 12.509 -43.152 1.00 94.69 187 SER A N 1
ATOM 1408 C CA . SER A 1 187 ? 12.918 13.283 -44.351 1.00 94.69 187 SER A CA 1
ATOM 1409 C C . SER A 1 187 ? 14.133 13.965 -44.988 1.00 94.69 187 SER A C 1
ATOM 1411 O O . SER A 1 187 ? 14.256 13.995 -46.210 1.00 94.69 187 SER A O 1
ATOM 1413 N N . LEU A 1 188 ? 15.074 14.451 -44.172 1.00 95.00 188 LEU A N 1
ATOM 1414 C CA . LEU A 1 188 ? 16.339 15.020 -44.638 1.00 95.00 188 LEU A CA 1
ATOM 1415 C C . LEU A 1 188 ? 17.175 13.993 -45.417 1.00 95.00 188 LEU A C 1
ATOM 1417 O O . LEU A 1 188 ? 17.747 14.334 -46.448 1.00 95.00 188 LEU A O 1
ATOM 1421 N N . GLY A 1 189 ? 17.213 12.733 -44.972 1.00 94.44 189 GLY A N 1
ATOM 1422 C CA . GLY A 1 189 ? 17.898 11.658 -45.697 1.00 94.44 189 GLY A CA 1
ATOM 1423 C C . GLY A 1 189 ? 17.294 11.376 -47.076 1.00 94.44 189 GLY A C 1
ATOM 1424 O O . GLY A 1 189 ? 18.032 11.205 -48.049 1.00 94.44 189 GLY A O 1
ATOM 1425 N N . ILE A 1 190 ? 15.961 11.394 -47.177 1.00 94.38 190 ILE A N 1
ATOM 1426 C CA . ILE A 1 190 ? 15.246 11.262 -48.457 1.00 94.38 190 ILE A CA 1
ATOM 1427 C C . ILE A 1 190 ? 15.601 12.437 -49.374 1.00 94.38 190 ILE A C 1
ATOM 1429 O O . ILE A 1 190 ? 16.022 12.223 -50.508 1.00 94.38 190 ILE A O 1
ATOM 1433 N N . LEU A 1 191 ? 15.510 13.669 -48.8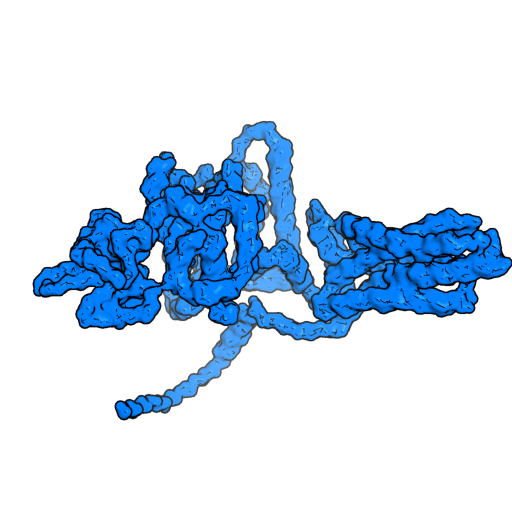63 1.00 94.56 191 LEU A N 1
ATOM 1434 C CA . LEU A 1 191 ? 15.811 14.885 -49.619 1.00 94.56 191 LEU A CA 1
ATOM 1435 C C . LEU A 1 191 ? 17.249 14.894 -50.158 1.00 94.56 191 LEU A C 1
ATOM 1437 O O . LEU A 1 191 ? 17.449 15.136 -51.345 1.00 94.56 191 LEU A O 1
ATOM 1441 N N . ILE A 1 192 ? 18.242 14.592 -49.312 1.00 93.75 192 ILE A N 1
ATOM 1442 C CA . ILE A 1 192 ? 19.655 14.514 -49.721 1.00 93.75 192 ILE A CA 1
ATOM 1443 C C . ILE A 1 192 ? 19.825 13.501 -50.856 1.00 93.75 192 ILE A C 1
ATOM 1445 O O . ILE A 1 192 ? 20.531 13.772 -51.826 1.00 93.75 192 ILE A O 1
ATOM 1449 N N . THR A 1 193 ? 19.157 12.351 -50.757 1.00 93.62 193 THR A N 1
ATOM 1450 C CA . THR A 1 193 ? 19.242 11.300 -51.775 1.00 93.62 193 THR A CA 1
ATOM 1451 C C . THR A 1 193 ? 18.638 11.758 -53.098 1.00 93.62 193 THR A C 1
ATOM 1453 O O . THR A 1 193 ? 19.293 11.621 -54.124 1.00 93.62 193 THR A O 1
ATOM 1456 N N . CYS A 1 194 ? 17.448 12.365 -53.084 1.00 91.38 194 CYS A N 1
ATOM 1457 C CA . CYS A 1 194 ? 16.808 12.884 -54.295 1.00 91.38 194 CYS A CA 1
ATOM 1458 C C . CYS A 1 194 ? 17.632 13.992 -54.968 1.00 91.38 194 CYS A C 1
ATOM 1460 O O . CYS A 1 194 ? 17.754 14.002 -56.188 1.00 91.38 194 CYS A O 1
ATOM 1462 N N . CYS A 1 195 ? 18.237 14.898 -54.192 1.00 92.00 195 CYS A N 1
ATOM 1463 C CA . CYS A 1 195 ? 19.095 15.952 -54.739 1.00 92.00 195 CYS A CA 1
ATOM 1464 C C . CYS A 1 195 ? 20.372 15.387 -55.381 1.00 92.00 195 CYS A C 1
ATOM 1466 O O . CYS A 1 195 ? 20.758 15.814 -56.466 1.00 92.00 195 CYS A O 1
ATOM 1468 N N . LEU A 1 196 ? 21.031 14.423 -54.726 1.00 91.44 196 LEU A N 1
ATOM 1469 C CA . LEU A 1 196 ? 22.250 13.800 -55.254 1.00 91.44 196 LEU A CA 1
ATOM 1470 C C . LEU A 1 196 ? 21.974 12.894 -56.462 1.00 91.44 196 LEU A C 1
ATOM 1472 O O . LEU A 1 196 ? 22.827 12.805 -57.343 1.00 91.44 196 LEU A O 1
ATOM 1476 N N . ALA A 1 197 ? 20.789 12.281 -56.531 1.00 88.69 197 ALA A N 1
ATOM 1477 C CA . ALA A 1 197 ? 20.382 11.395 -57.622 1.00 88.69 197 ALA A CA 1
ATOM 1478 C C . ALA A 1 197 ? 20.353 12.079 -58.997 1.00 88.69 197 ALA A C 1
ATOM 1480 O O . ALA A 1 197 ? 20.489 11.407 -60.012 1.00 88.69 197 ALA A O 1
ATOM 1481 N N . VAL A 1 198 ? 20.197 13.406 -59.041 1.00 87.06 198 VAL A N 1
ATOM 1482 C CA . VAL A 1 198 ? 20.213 14.179 -60.296 1.00 87.06 198 VAL A CA 1
ATOM 1483 C C . VAL A 1 198 ? 21.633 14.335 -60.853 1.00 87.06 198 VAL A C 1
ATOM 1485 O O . VAL A 1 198 ? 21.809 14.528 -62.051 1.00 87.06 198 VAL A O 1
ATOM 1488 N N . LEU A 1 199 ? 22.652 14.281 -59.991 1.00 85.06 199 LEU A N 1
ATOM 1489 C CA . LEU A 1 199 ? 24.022 14.669 -60.336 1.00 85.06 199 LEU A CA 1
ATOM 1490 C C . LEU A 1 199 ? 24.999 13.490 -60.398 1.00 85.06 199 LEU A C 1
ATOM 1492 O O . LEU A 1 199 ? 26.071 13.627 -60.986 1.00 85.06 199 LEU A O 1
ATOM 1496 N N . LEU A 1 200 ? 24.690 12.370 -59.740 1.00 87.88 200 LEU A N 1
ATOM 1497 C CA . LEU A 1 200 ? 25.658 11.311 -59.462 1.00 87.88 200 LEU A CA 1
ATOM 1498 C C . LEU A 1 200 ? 25.101 9.911 -59.715 1.00 87.88 200 LEU A C 1
ATOM 1500 O O . LEU A 1 200 ? 23.959 9.606 -59.386 1.00 87.88 200 LEU A O 1
ATOM 1504 N N . ASP A 1 201 ? 25.982 9.023 -60.176 1.00 86.44 201 ASP A N 1
ATOM 1505 C CA . ASP A 1 201 ? 25.693 7.595 -60.302 1.00 86.44 201 ASP A CA 1
ATOM 1506 C C . ASP A 1 201 ? 25.546 6.916 -58.932 1.00 86.44 201 ASP A C 1
ATOM 1508 O O . ASP A 1 201 ? 26.204 7.284 -57.948 1.00 86.44 201 ASP A O 1
ATOM 1512 N N . TRP A 1 202 ? 24.776 5.825 -58.888 1.00 87.31 202 TRP A N 1
ATOM 1513 C CA . TRP A 1 202 ? 24.478 5.069 -57.666 1.00 87.31 202 TRP A CA 1
ATOM 1514 C C . TRP A 1 202 ? 25.731 4.616 -56.889 1.00 87.31 202 TRP A C 1
ATOM 1516 O O . TRP A 1 202 ? 25.729 4.646 -55.654 1.00 87.31 202 TRP A O 1
ATOM 1526 N N . ARG A 1 203 ? 26.832 4.264 -57.577 1.00 88.69 203 ARG A N 1
ATOM 1527 C CA . ARG A 1 203 ? 28.117 3.896 -56.941 1.00 88.69 203 ARG A CA 1
ATOM 1528 C C . ARG A 1 203 ? 28.830 5.092 -56.305 1.00 88.69 203 ARG A C 1
ATOM 1530 O O . ARG A 1 203 ? 29.369 4.971 -55.206 1.00 88.69 203 ARG A O 1
ATOM 1537 N N . LYS A 1 204 ? 28.819 6.256 -56.965 1.00 90.06 204 LYS A N 1
ATOM 1538 C CA . LYS A 1 204 ? 29.408 7.497 -56.428 1.00 90.06 204 LYS A CA 1
ATOM 1539 C C . LYS A 1 204 ? 28.626 7.978 -55.207 1.00 90.06 204 LYS A C 1
ATOM 1541 O O . LYS A 1 204 ? 29.232 8.360 -54.209 1.00 90.06 204 LYS A O 1
ATOM 1546 N N . MET A 1 205 ? 27.300 7.854 -55.237 1.00 91.69 205 MET A N 1
ATOM 1547 C CA . MET A 1 205 ? 26.447 8.127 -54.077 1.00 91.69 205 MET A CA 1
ATOM 1548 C C . MET A 1 205 ? 26.731 7.183 -52.902 1.00 91.69 205 MET A C 1
ATOM 1550 O O . MET A 1 205 ? 26.821 7.644 -51.767 1.00 91.69 205 MET A O 1
ATOM 1554 N N . ALA A 1 206 ? 26.958 5.888 -53.155 1.00 91.56 206 ALA A N 1
ATOM 1555 C CA . ALA A 1 206 ? 27.322 4.938 -52.101 1.00 91.56 206 ALA A CA 1
ATOM 1556 C C . ALA A 1 206 ? 28.643 5.308 -51.394 1.00 91.56 206 ALA A C 1
ATOM 1558 O O . ALA A 1 206 ? 28.736 5.175 -50.174 1.00 91.56 206 ALA A O 1
ATOM 1559 N N . MET A 1 207 ? 29.640 5.836 -52.121 1.00 93.06 207 MET A N 1
ATOM 1560 C CA . MET A 1 207 ? 30.884 6.347 -51.518 1.00 93.06 207 MET A CA 1
ATOM 1561 C C . MET A 1 207 ? 30.637 7.559 -50.608 1.00 93.06 207 MET A C 1
ATOM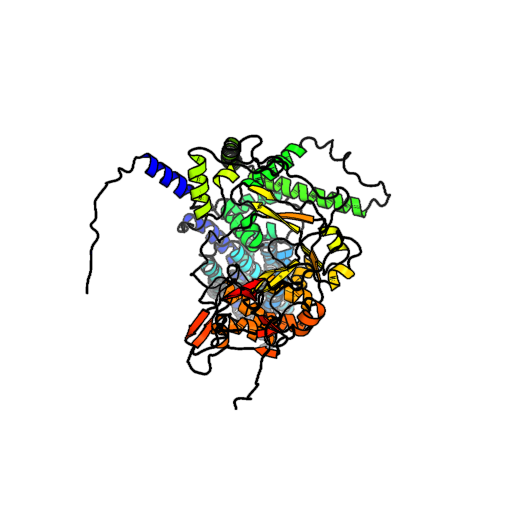 1563 O O . MET A 1 207 ? 31.198 7.636 -49.515 1.00 93.06 207 MET A O 1
ATOM 1567 N N . ILE A 1 208 ? 29.765 8.483 -51.024 1.00 94.00 208 ILE A N 1
ATOM 1568 C CA . ILE A 1 208 ? 29.392 9.657 -50.220 1.00 94.00 208 ILE A CA 1
ATOM 1569 C C . ILE A 1 208 ? 28.652 9.231 -48.947 1.00 94.00 208 ILE A C 1
ATOM 1571 O O . ILE A 1 208 ? 28.949 9.734 -47.864 1.00 94.00 208 ILE A O 1
ATOM 1575 N N . PHE A 1 209 ? 27.721 8.281 -49.043 1.00 94.50 209 PHE A N 1
ATOM 1576 C CA . PHE A 1 209 ? 26.983 7.795 -47.877 1.00 94.50 209 PHE A CA 1
ATOM 1577 C C . PHE A 1 209 ? 27.844 6.972 -46.917 1.00 94.50 209 PHE A C 1
ATOM 1579 O O . PHE A 1 209 ? 27.643 7.061 -45.706 1.00 94.50 209 PHE A O 1
ATOM 1586 N N . LEU A 1 210 ? 28.853 6.252 -47.416 1.00 94.94 210 LEU A N 1
ATOM 1587 C CA . LEU A 1 210 ? 29.865 5.631 -46.562 1.00 94.94 210 LEU A CA 1
ATOM 1588 C C . LEU A 1 210 ? 30.651 6.688 -45.771 1.00 94.94 210 LEU A C 1
ATOM 1590 O O . LEU A 1 210 ? 30.813 6.549 -44.560 1.00 94.94 210 LEU A O 1
ATOM 1594 N N . ALA A 1 211 ? 31.086 7.768 -46.430 1.00 94.31 211 ALA A N 1
ATOM 1595 C CA . ALA A 1 211 ? 31.771 8.872 -45.760 1.00 94.31 211 ALA A CA 1
ATOM 1596 C C . ALA A 1 211 ? 30.874 9.543 -44.704 1.00 94.31 211 ALA A C 1
ATOM 1598 O O . ALA A 1 211 ? 31.323 9.800 -43.585 1.00 94.31 211 ALA A O 1
ATOM 1599 N N . LEU A 1 212 ? 29.591 9.752 -45.020 1.00 93.25 212 LEU A N 1
ATOM 1600 C CA . LEU A 1 212 ? 28.601 10.276 -44.078 1.00 93.25 212 LEU A CA 1
ATOM 1601 C C . LEU A 1 212 ? 28.438 9.363 -42.850 1.00 93.25 212 LEU A C 1
ATOM 1603 O O . LEU A 1 212 ? 28.413 9.865 -41.727 1.00 93.25 212 LEU A O 1
ATOM 1607 N N . GLU A 1 213 ? 28.388 8.039 -43.028 1.00 92.25 213 GLU A N 1
ATOM 1608 C CA . GLU A 1 213 ? 28.288 7.088 -41.909 1.00 92.25 213 GLU A CA 1
ATOM 1609 C C . GLU A 1 213 ? 29.539 7.126 -41.017 1.00 92.25 213 GLU A C 1
ATOM 1611 O O . GLU A 1 213 ? 29.427 7.094 -39.789 1.00 92.25 213 GLU A O 1
ATOM 1616 N N . CYS A 1 214 ? 30.732 7.275 -41.602 1.00 92.56 214 CYS A N 1
ATOM 1617 C CA . CYS A 1 214 ? 31.966 7.471 -40.837 1.00 92.56 214 CYS A CA 1
ATOM 1618 C C . CYS A 1 214 ? 31.932 8.772 -40.015 1.00 92.56 214 CYS A C 1
ATOM 1620 O O . CYS A 1 214 ? 32.332 8.775 -38.847 1.00 92.56 214 CYS A O 1
ATOM 1622 N N . CYS A 1 215 ? 31.409 9.865 -40.582 1.00 93.06 215 CYS A N 1
ATOM 1623 C CA . CYS A 1 215 ? 31.215 11.121 -39.856 1.00 93.06 215 CYS A CA 1
ATOM 1624 C C . CYS A 1 215 ? 30.217 10.968 -38.697 1.00 93.06 215 CYS A C 1
ATOM 1626 O O . CYS A 1 215 ? 30.469 11.473 -37.601 1.00 93.06 215 CYS A O 1
ATOM 1628 N N . ILE A 1 216 ? 29.116 10.240 -38.908 1.00 91.44 216 ILE A N 1
ATOM 1629 C CA . ILE A 1 216 ? 28.123 9.952 -37.863 1.00 91.44 216 ILE A CA 1
ATOM 1630 C C . ILE A 1 216 ? 28.757 9.127 -36.739 1.00 91.44 216 ILE A C 1
ATOM 1632 O O . ILE A 1 216 ? 28.625 9.493 -35.572 1.00 91.44 216 ILE A O 1
ATOM 1636 N N . PHE A 1 217 ? 29.507 8.071 -37.063 1.00 92.88 217 PHE A N 1
ATOM 1637 C CA . PHE A 1 217 ? 30.219 7.261 -36.070 1.00 92.88 217 PHE A CA 1
ATOM 1638 C C . PHE A 1 217 ? 31.149 8.113 -35.193 1.00 92.88 217 PHE A C 1
ATOM 1640 O O . PHE A 1 217 ? 31.141 7.996 -33.963 1.00 92.88 217 PHE A O 1
ATOM 1647 N N . PHE A 1 218 ? 31.906 9.024 -35.813 1.00 91.88 218 PHE A N 1
ATOM 1648 C CA . PHE A 1 218 ? 32.782 9.942 -35.091 1.00 91.88 218 PHE A CA 1
ATOM 1649 C C . PHE A 1 218 ? 31.997 10.912 -34.196 1.00 91.88 218 PHE A C 1
ATOM 1651 O O . PHE A 1 218 ? 32.373 11.126 -33.045 1.00 91.88 218 PHE A O 1
ATOM 1658 N N . ALA A 1 219 ? 30.869 11.451 -34.668 1.00 90.06 219 ALA A N 1
ATOM 1659 C CA . ALA A 1 219 ? 30.022 12.340 -33.873 1.00 90.06 219 ALA A CA 1
ATOM 1660 C C . ALA A 1 219 ? 29.410 11.628 -32.647 1.00 90.06 219 ALA A C 1
ATOM 1662 O O . ALA A 1 219 ? 29.428 12.167 -31.536 1.00 90.06 219 ALA A O 1
ATOM 1663 N N . LEU A 1 220 ? 28.941 10.387 -32.815 1.00 88.56 220 LEU A N 1
ATOM 1664 C CA . LEU A 1 220 ? 28.377 9.562 -31.739 1.00 88.56 220 LEU A CA 1
ATOM 1665 C C . LEU A 1 220 ? 29.392 9.231 -30.642 1.00 88.56 220 LEU A C 1
ATOM 1667 O O . LEU A 1 220 ? 29.024 9.070 -29.475 1.00 88.56 220 LEU A O 1
ATOM 1671 N N . TYR A 1 221 ? 30.681 9.163 -30.982 1.00 88.69 221 TYR A N 1
ATOM 1672 C CA . TYR A 1 221 ? 31.736 8.904 -30.008 1.00 88.69 221 TYR A CA 1
ATOM 1673 C C . TYR A 1 221 ? 31.777 9.960 -28.888 1.00 88.69 221 TYR A C 1
ATOM 1675 O O . TYR A 1 221 ? 32.033 9.618 -27.725 1.00 88.69 221 TYR A O 1
ATOM 1683 N N . PHE A 1 222 ? 31.45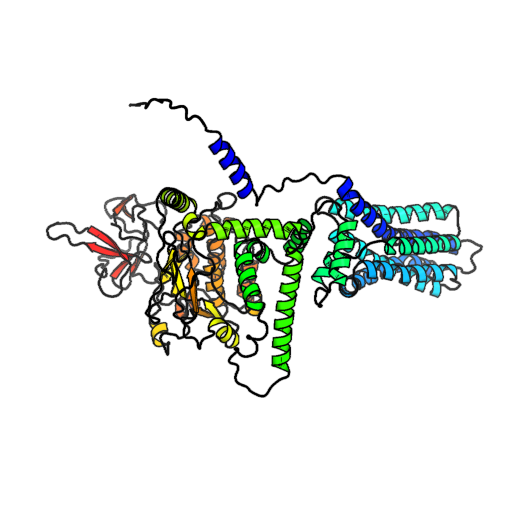1 11.220 -29.196 1.00 85.00 222 PHE A N 1
ATOM 1684 C CA . PHE A 1 222 ? 31.445 12.325 -28.229 1.00 85.00 222 PHE A CA 1
ATOM 1685 C C . PHE A 1 222 ? 30.200 12.372 -27.339 1.00 85.00 222 PHE A C 1
ATOM 1687 O O . PHE A 1 222 ? 30.226 13.018 -26.284 1.00 85.00 222 PHE A O 1
ATOM 1694 N N . VAL A 1 223 ? 29.134 11.661 -27.711 1.00 85.56 223 VAL A N 1
ATOM 1695 C CA . VAL A 1 223 ? 27.900 11.600 -26.924 1.00 85.56 223 VAL A CA 1
ATOM 1696 C C . VAL A 1 223 ? 28.147 10.770 -25.651 1.00 85.56 223 VAL A C 1
ATOM 1698 O O . VAL A 1 223 ? 28.858 9.758 -25.694 1.00 85.56 223 VAL A O 1
ATOM 1701 N N . PRO A 1 224 ? 27.661 11.199 -24.472 1.00 83.56 224 PRO A N 1
ATOM 1702 C CA . PRO A 1 224 ? 27.749 10.401 -23.248 1.00 83.56 224 PRO A CA 1
ATOM 1703 C C . PRO A 1 224 ? 26.873 9.134 -23.301 1.00 83.56 224 PRO A C 1
ATOM 1705 O O . PRO A 1 224 ? 26.147 8.902 -24.256 1.00 83.56 224 PRO A O 1
ATOM 1708 N N . GLU A 1 225 ? 26.987 8.270 -22.290 1.00 84.69 225 GLU A N 1
ATOM 1709 C CA . GLU A 1 225 ? 26.071 7.127 -22.133 1.00 84.69 225 GLU A CA 1
ATOM 1710 C C . GLU A 1 225 ? 24.814 7.567 -21.374 1.00 84.69 225 GLU A C 1
ATOM 1712 O O . GLU A 1 225 ? 24.881 8.511 -20.580 1.00 84.69 225 GLU A O 1
ATOM 1717 N N . SER A 1 226 ? 23.693 6.870 -21.588 1.00 81.75 226 SER A N 1
ATOM 1718 C CA . SER A 1 226 ? 22.446 7.160 -20.882 1.00 81.75 226 SER A CA 1
ATOM 1719 C C . SER A 1 226 ? 22.630 7.020 -19.362 1.00 81.75 226 SER A C 1
ATOM 1721 O O . SER A 1 226 ? 22.993 5.939 -18.880 1.00 81.75 226 SER A O 1
ATOM 1723 N N . PRO A 1 227 ? 22.349 8.081 -18.579 1.00 68.69 227 PRO A N 1
ATOM 1724 C CA . PRO A 1 227 ? 22.381 8.012 -17.122 1.00 68.69 227 PRO A CA 1
ATOM 1725 C C . PRO A 1 227 ? 21.407 6.973 -16.555 1.00 68.69 227 PRO A C 1
ATOM 1727 O O . PRO A 1 227 ? 21.730 6.327 -15.563 1.00 68.69 227 PRO A O 1
ATOM 1730 N N . TYR A 1 228 ? 20.253 6.774 -17.202 1.00 68.44 228 TYR A N 1
ATOM 1731 C CA . TYR A 1 228 ? 19.232 5.820 -16.764 1.00 68.44 228 TYR A CA 1
ATOM 1732 C C . TYR A 1 228 ? 19.740 4.376 -16.810 1.00 68.44 228 TYR A C 1
ATOM 1734 O O . TYR A 1 228 ? 19.611 3.624 -15.840 1.00 68.44 228 TYR A O 1
ATOM 1742 N N . TRP A 1 229 ? 20.389 4.004 -17.915 1.00 74.75 229 TRP A N 1
ATOM 1743 C CA . TRP A 1 229 ? 20.941 2.664 -18.093 1.00 74.75 229 TRP A CA 1
ATOM 1744 C C . TRP A 1 229 ? 22.049 2.335 -17.093 1.00 74.75 229 TRP A C 1
ATOM 1746 O O . TRP A 1 229 ? 22.069 1.238 -16.536 1.00 74.75 229 TRP A O 1
ATOM 1756 N N . LEU A 1 230 ? 22.924 3.311 -16.815 1.00 65.25 230 LEU A N 1
ATOM 1757 C CA . LEU A 1 230 ? 24.003 3.181 -15.830 1.00 65.25 230 LEU A CA 1
ATOM 1758 C C . LEU A 1 230 ? 23.491 2.888 -14.408 1.00 65.25 230 LEU A C 1
ATOM 1760 O O . LEU A 1 230 ? 24.273 2.422 -13.581 1.00 65.25 230 LEU A O 1
ATOM 1764 N N . VAL A 1 231 ? 22.217 3.176 -14.120 1.00 60.25 231 VAL A N 1
ATOM 1765 C CA . VAL A 1 231 ? 21.591 2.971 -12.807 1.00 60.25 231 VAL A CA 1
ATOM 1766 C C . VAL A 1 231 ? 20.740 1.700 -12.774 1.00 60.25 231 VAL A C 1
ATOM 1768 O O . VAL A 1 231 ? 20.873 0.913 -11.841 1.00 60.25 231 VAL A O 1
ATOM 1771 N N . CYS A 1 232 ? 19.870 1.487 -13.767 1.00 57.97 232 CYS A N 1
ATOM 1772 C CA . CYS A 1 232 ? 18.803 0.481 -13.664 1.00 57.97 232 CYS A CA 1
ATOM 1773 C C . CYS A 1 232 ? 19.187 -0.918 -14.169 1.00 57.97 232 CYS A C 1
ATOM 1775 O O . CYS A 1 232 ? 18.635 -1.902 -13.687 1.00 57.97 232 CYS A O 1
ATOM 1777 N N . PHE A 1 233 ? 20.117 -1.031 -15.122 1.00 59.78 233 PHE A N 1
ATOM 1778 C CA . PHE A 1 233 ? 20.331 -2.286 -15.863 1.00 59.78 233 PHE A CA 1
ATOM 1779 C C . PHE A 1 233 ? 21.663 -2.983 -15.565 1.00 59.78 233 PHE A C 1
ATOM 1781 O O . PHE A 1 233 ? 21.922 -4.076 -16.066 1.00 59.78 233 PHE A O 1
ATOM 1788 N N . THR A 1 234 ? 22.520 -2.400 -14.723 1.00 55.31 234 THR A N 1
ATOM 1789 C CA . THR A 1 234 ? 23.803 -3.020 -14.368 1.00 55.31 234 THR A CA 1
ATOM 1790 C C . THR A 1 234 ? 23.742 -3.716 -13.007 1.00 55.31 234 THR A C 1
ATOM 1792 O O . THR A 1 234 ? 23.729 -3.060 -11.969 1.00 55.31 234 THR A O 1
ATOM 1795 N N . ASN A 1 235 ? 23.793 -5.053 -13.004 1.00 43.97 235 ASN A N 1
ATOM 1796 C CA . ASN A 1 235 ? 23.725 -5.932 -11.820 1.00 43.97 235 ASN A CA 1
ATOM 1797 C C . ASN A 1 235 ? 24.974 -5.914 -10.898 1.00 43.97 235 ASN A C 1
ATOM 1799 O O . ASN A 1 235 ? 25.239 -6.883 -10.192 1.00 43.97 235 ASN A O 1
ATOM 1803 N N . GLY A 1 236 ? 25.765 -4.836 -10.887 1.00 46.66 236 GLY A N 1
ATOM 1804 C CA . GLY A 1 236 ? 26.996 -4.726 -10.091 1.00 46.66 236 GLY A CA 1
ATOM 1805 C C . GLY A 1 236 ? 26.978 -3.545 -9.122 1.00 46.66 236 GLY A C 1
ATOM 1806 O O . GLY A 1 236 ? 26.246 -2.581 -9.329 1.00 46.66 236 GLY A O 1
ATOM 1807 N N . MET A 1 237 ? 27.800 -3.613 -8.069 1.00 39.41 237 MET A N 1
ATOM 1808 C CA . MET A 1 237 ? 28.057 -2.498 -7.145 1.00 39.41 237 MET A CA 1
ATOM 1809 C C . MET A 1 237 ? 28.326 -1.179 -7.896 1.00 39.41 237 MET A C 1
ATOM 1811 O O . MET A 1 237 ? 28.932 -1.174 -8.972 1.00 39.41 237 MET A O 1
ATOM 1815 N N . PHE A 1 238 ? 27.891 -0.059 -7.309 1.00 50.25 238 PHE A N 1
ATOM 1816 C CA . PHE A 1 238 ? 28.209 1.290 -7.781 1.00 50.25 238 PHE A CA 1
ATOM 1817 C C . PHE A 1 238 ? 29.713 1.553 -7.614 1.00 50.25 238 PHE A C 1
ATOM 1819 O O . PHE A 1 238 ? 30.161 2.051 -6.590 1.00 50.25 238 PHE A O 1
ATOM 1826 N N . ASP A 1 239 ? 30.496 1.166 -8.614 1.00 51.34 239 ASP A N 1
ATOM 1827 C CA . ASP A 1 239 ? 31.934 1.422 -8.676 1.00 51.34 239 ASP A CA 1
ATOM 1828 C C . ASP A 1 239 ? 32.210 2.936 -8.840 1.00 51.34 239 ASP A C 1
ATOM 1830 O O . ASP A 1 239 ? 31.513 3.635 -9.587 1.00 51.34 239 ASP A O 1
ATOM 1834 N N . GLU A 1 240 ? 33.239 3.454 -8.169 1.00 49.00 240 GLU A N 1
ATOM 1835 C CA . GLU A 1 240 ? 33.613 4.880 -8.116 1.00 49.00 240 GLU A CA 1
ATOM 1836 C C . GLU A 1 240 ? 33.816 5.474 -9.521 1.00 49.00 240 GLU A C 1
ATOM 1838 O O . GLU A 1 240 ? 33.372 6.585 -9.842 1.00 49.00 240 GLU A O 1
ATOM 1843 N N . LYS A 1 241 ? 34.410 4.676 -10.419 1.00 56.44 241 LYS A N 1
ATOM 1844 C CA . LYS A 1 241 ? 34.618 5.030 -11.831 1.00 56.44 241 LYS A CA 1
ATOM 1845 C C . LYS A 1 241 ? 33.297 5.273 -12.567 1.00 56.44 241 LYS A C 1
ATOM 1847 O O . LYS A 1 241 ? 33.231 6.123 -13.459 1.00 56.44 241 LYS A O 1
ATOM 1852 N N . ARG A 1 242 ? 32.233 4.557 -12.194 1.00 57.81 242 ARG A N 1
ATOM 1853 C CA . ARG A 1 242 ? 30.908 4.629 -12.834 1.00 57.81 242 ARG A CA 1
ATOM 1854 C C . ARG A 1 242 ? 30.120 5.835 -12.354 1.00 57.81 242 ARG A C 1
ATOM 1856 O O . ARG A 1 242 ? 29.555 6.540 -13.186 1.00 57.81 242 ARG A O 1
ATOM 1863 N N . ILE A 1 243 ? 30.171 6.138 -11.057 1.00 55.50 243 ILE A N 1
ATOM 1864 C CA . ILE A 1 243 ? 29.600 7.375 -10.504 1.00 55.50 243 ILE A CA 1
ATOM 1865 C C . ILE A 1 243 ? 30.271 8.586 -11.158 1.00 55.50 243 ILE A C 1
ATOM 1867 O O . ILE A 1 243 ? 29.592 9.515 -11.590 1.00 55.50 243 ILE A O 1
ATOM 1871 N N . CYS A 1 244 ? 31.594 8.554 -11.329 1.00 58.72 244 CYS A N 1
ATOM 1872 C CA . CYS A 1 244 ? 32.316 9.623 -12.016 1.00 58.72 244 CYS A CA 1
ATOM 1873 C C . CYS A 1 244 ? 31.892 9.754 -13.495 1.00 58.72 244 CYS A C 1
ATOM 1875 O O . CYS A 1 244 ? 31.689 10.866 -13.989 1.00 58.72 244 CYS A O 1
ATOM 1877 N N . LYS A 1 245 ? 31.670 8.634 -14.203 1.00 62.12 245 LYS A N 1
ATOM 1878 C CA . LYS A 1 245 ? 31.154 8.619 -15.587 1.00 62.12 245 LYS A CA 1
ATOM 1879 C C . LYS A 1 245 ? 29.721 9.161 -15.684 1.00 62.12 245 LYS A C 1
ATOM 1881 O O . LYS A 1 245 ? 29.429 9.933 -16.599 1.00 62.12 245 LYS A O 1
ATOM 1886 N N . MET A 1 246 ? 28.859 8.825 -14.726 1.00 62.19 246 MET A N 1
ATOM 1887 C CA . MET A 1 246 ? 27.499 9.355 -14.600 1.00 62.19 246 MET A CA 1
ATOM 1888 C C . MET A 1 246 ? 27.521 10.867 -14.337 1.00 62.19 246 MET A C 1
ATOM 1890 O O . MET A 1 246 ? 26.927 11.621 -15.102 1.00 62.19 246 MET A O 1
ATOM 1894 N N . LYS A 1 247 ? 28.287 11.333 -13.340 1.00 57.38 247 LYS A N 1
ATOM 1895 C CA . LYS A 1 247 ? 28.449 12.763 -13.018 1.00 57.38 247 LYS A CA 1
ATOM 1896 C C . LYS A 1 247 ? 28.970 13.568 -14.207 1.00 57.38 247 LYS A C 1
ATOM 1898 O O . LYS A 1 247 ? 28.455 14.643 -14.500 1.00 57.38 247 LYS A O 1
ATOM 1903 N N . ARG A 1 248 ? 29.958 13.043 -14.940 1.00 64.25 248 ARG A N 1
ATOM 1904 C CA . ARG A 1 248 ? 30.476 13.678 -16.168 1.00 64.25 248 ARG A CA 1
ATOM 1905 C C . ARG A 1 248 ? 29.425 13.749 -17.275 1.00 64.25 248 ARG A C 1
ATOM 1907 O O . ARG A 1 248 ? 29.360 14.761 -17.967 1.00 64.25 248 ARG A O 1
ATOM 1914 N N . SER A 1 249 ? 28.619 12.701 -17.435 1.00 63.31 249 SER A N 1
ATOM 1915 C CA . SER A 1 249 ? 27.536 12.657 -18.425 1.00 63.31 249 SER A CA 1
ATOM 1916 C C . SER A 1 249 ? 26.445 13.673 -18.080 1.00 63.31 249 SER A C 1
ATOM 1918 O O . SER A 1 249 ? 26.076 14.484 -18.921 1.00 63.31 249 SER A O 1
ATOM 1920 N N . LEU A 1 250 ? 26.030 13.727 -16.814 1.00 62.03 250 LEU A N 1
ATOM 1921 C CA . LEU A 1 250 ? 25.033 14.675 -16.315 1.00 62.03 250 LEU A CA 1
ATOM 1922 C C . LEU A 1 250 ? 25.507 16.129 -16.400 1.00 62.03 250 LEU A C 1
ATOM 1924 O O . LEU A 1 250 ? 24.795 16.967 -16.941 1.00 62.03 250 LEU A O 1
ATOM 1928 N N . LYS A 1 251 ? 26.744 16.422 -15.978 1.00 64.00 251 LYS A N 1
ATOM 1929 C CA . LYS A 1 251 ? 27.327 17.773 -16.049 1.00 64.00 251 LYS A CA 1
ATOM 1930 C C . LYS A 1 251 ? 27.443 18.301 -17.485 1.00 64.00 251 LYS A C 1
ATOM 1932 O O . LYS A 1 251 ? 27.403 19.510 -17.698 1.00 64.00 251 LYS A O 1
ATOM 1937 N N . ARG A 1 252 ? 27.606 17.412 -18.473 1.00 64.50 252 ARG A N 1
ATOM 1938 C CA . ARG A 1 252 ? 27.628 17.776 -19.901 1.00 64.50 252 ARG A CA 1
ATOM 1939 C C . ARG A 1 252 ? 26.237 18.038 -20.475 1.00 64.50 252 ARG A C 1
ATOM 1941 O O . ARG A 1 252 ? 26.127 18.821 -21.409 1.00 64.50 252 ARG A O 1
ATOM 1948 N N . LEU A 1 253 ? 25.208 17.385 -19.940 1.00 61.94 253 LEU A N 1
ATOM 1949 C CA . LEU A 1 253 ? 23.858 17.381 -20.507 1.00 61.94 253 LEU A CA 1
ATOM 1950 C C . LEU A 1 253 ? 22.899 18.348 -19.805 1.00 61.94 253 LEU A C 1
ATOM 1952 O O . LEU A 1 253 ? 21.943 18.799 -20.428 1.00 61.94 253 LEU A O 1
ATOM 1956 N N . ASN A 1 254 ? 23.160 18.700 -18.543 1.00 62.31 254 ASN A N 1
ATOM 1957 C CA . ASN A 1 254 ? 22.338 19.633 -17.783 1.00 62.31 254 ASN A CA 1
ATOM 1958 C C . ASN A 1 254 ? 23.211 20.548 -16.915 1.00 62.31 254 ASN A C 1
ATOM 1960 O O . ASN A 1 254 ? 23.785 20.123 -15.914 1.00 62.31 254 ASN A O 1
ATOM 1964 N N . ARG A 1 255 ? 23.330 21.824 -17.309 1.00 52.34 255 ARG A N 1
ATOM 1965 C CA . ARG A 1 255 ? 24.203 22.805 -16.634 1.00 52.34 255 ARG A CA 1
ATOM 1966 C C . ARG A 1 255 ? 23.656 23.299 -15.286 1.00 52.34 255 ARG A C 1
ATOM 1968 O O . ARG A 1 255 ? 24.458 23.754 -14.475 1.00 52.34 255 ARG A O 1
ATOM 1975 N N . ARG A 1 256 ? 22.335 23.232 -15.049 1.00 46.00 256 ARG A N 1
ATOM 1976 C CA . ARG A 1 256 ? 21.668 23.828 -13.867 1.00 46.00 256 ARG A CA 1
ATOM 1977 C C . ARG A 1 256 ? 20.804 22.903 -13.016 1.00 46.00 256 ARG A C 1
ATOM 1979 O O . ARG A 1 256 ? 20.498 23.279 -11.887 1.00 46.00 256 ARG A O 1
ATOM 1986 N N . GLN A 1 257 ? 20.412 21.719 -13.486 1.00 45.78 257 GLN A N 1
ATOM 1987 C CA . GLN A 1 257 ? 19.782 20.763 -12.574 1.00 45.78 257 GLN A CA 1
ATOM 1988 C C . GLN A 1 257 ? 20.844 20.299 -11.570 1.00 45.78 257 GLN A C 1
ATOM 1990 O O . GLN A 1 257 ? 21.803 19.620 -11.936 1.00 45.78 257 GLN A O 1
ATOM 1995 N N . THR A 1 258 ? 20.693 20.713 -10.310 1.00 42.78 258 THR A N 1
ATOM 1996 C CA . THR A 1 258 ? 21.470 20.191 -9.183 1.00 42.78 258 THR A CA 1
ATOM 1997 C C . THR A 1 258 ? 21.417 18.665 -9.198 1.00 42.78 258 THR A C 1
ATOM 1999 O O . THR A 1 258 ? 20.377 18.092 -9.533 1.00 42.78 258 THR A O 1
ATOM 2002 N N . GLU A 1 259 ? 22.530 18.009 -8.840 1.00 43.34 259 GLU A N 1
ATOM 2003 C CA . GLU A 1 259 ? 22.640 16.539 -8.754 1.00 43.34 259 GLU A CA 1
ATOM 2004 C C . GLU A 1 259 ? 21.429 15.924 -8.008 1.00 43.34 259 GLU A C 1
ATOM 2006 O O . GLU A 1 259 ? 20.951 14.852 -8.376 1.00 43.34 259 GLU A O 1
ATOM 2011 N N . ASP A 1 260 ? 20.854 16.679 -7.066 1.00 39.06 260 ASP A N 1
ATOM 2012 C CA . ASP A 1 260 ? 19.656 16.364 -6.286 1.00 39.06 260 ASP A CA 1
ATOM 2013 C C . ASP A 1 260 ? 18.366 16.219 -7.124 1.00 39.06 260 ASP A C 1
ATOM 2015 O O . ASP A 1 260 ? 17.661 15.223 -6.987 1.00 39.06 260 ASP A O 1
ATOM 2019 N N . LYS A 1 261 ? 18.047 17.150 -8.043 1.00 38.88 261 LYS A N 1
ATOM 2020 C CA . LYS A 1 261 ? 16.787 17.113 -8.831 1.00 38.88 261 LYS A CA 1
ATOM 2021 C C . LYS A 1 261 ? 16.766 15.963 -9.854 1.00 38.88 261 LYS A C 1
ATOM 2023 O O . LYS A 1 261 ? 15.698 15.474 -10.216 1.00 38.88 261 LYS A O 1
ATOM 2028 N N . ILE A 1 262 ? 17.939 15.519 -10.308 1.00 44.94 262 ILE A N 1
ATOM 2029 C CA . ILE A 1 262 ? 18.097 14.446 -11.304 1.00 44.94 262 ILE A CA 1
ATOM 2030 C C . ILE A 1 262 ? 18.005 13.071 -10.646 1.00 44.94 262 ILE A C 1
ATOM 2032 O O . ILE A 1 262 ? 17.351 12.174 -11.173 1.00 44.94 262 ILE A O 1
ATOM 2036 N N . ILE A 1 263 ? 18.606 12.920 -9.464 1.00 41.12 263 ILE A N 1
ATOM 2037 C CA . ILE A 1 263 ? 18.430 11.732 -8.626 1.00 41.12 263 ILE A CA 1
ATOM 2038 C C . ILE A 1 263 ? 16.960 11.615 -8.214 1.00 41.12 263 ILE A C 1
ATOM 2040 O O . ILE A 1 263 ? 16.396 10.537 -8.348 1.00 41.12 263 ILE A O 1
ATOM 2044 N N . LEU A 1 264 ? 16.292 12.717 -7.860 1.00 37.03 264 LEU A N 1
ATOM 2045 C CA . LEU A 1 264 ? 14.840 12.737 -7.642 1.00 37.03 264 LEU A CA 1
ATOM 2046 C C . LEU A 1 264 ? 14.032 12.244 -8.854 1.00 37.03 264 LEU A C 1
ATOM 2048 O O . LEU A 1 264 ? 13.102 11.457 -8.694 1.00 37.03 264 LEU A O 1
ATOM 2052 N N . PHE A 1 265 ? 14.392 12.683 -10.064 1.00 39.12 265 PHE A N 1
ATOM 2053 C CA . PHE A 1 265 ? 13.711 12.286 -11.298 1.00 39.12 265 PHE A CA 1
ATOM 2054 C C . PHE A 1 265 ? 13.886 10.790 -11.611 1.00 39.12 265 PHE A C 1
ATOM 2056 O O . PHE A 1 265 ? 12.937 10.130 -12.029 1.00 39.12 265 PHE A O 1
ATOM 2063 N N . PHE A 1 266 ? 15.077 10.234 -11.361 1.00 39.53 266 PHE A N 1
ATOM 2064 C CA . PHE A 1 266 ? 15.361 8.816 -11.601 1.00 39.53 266 PHE A CA 1
ATOM 2065 C C . PHE A 1 266 ? 14.886 7.887 -10.473 1.00 39.53 266 PHE A C 1
ATOM 2067 O O . PHE A 1 266 ? 14.460 6.774 -10.762 1.00 39.53 266 PHE A O 1
ATOM 2074 N N . TYR A 1 267 ? 14.873 8.332 -9.212 1.00 39.97 267 TYR A N 1
ATOM 2075 C CA . TYR A 1 267 ? 14.317 7.560 -8.090 1.00 39.97 267 TYR A CA 1
ATOM 2076 C C . TYR A 1 267 ? 12.782 7.598 -8.039 1.00 39.97 267 TYR A C 1
ATOM 2078 O O . TYR A 1 267 ? 12.173 6.620 -7.606 1.00 39.97 267 TYR A O 1
ATOM 2086 N N . GLY A 1 268 ? 12.145 8.653 -8.564 1.00 33.66 268 GLY A N 1
ATOM 2087 C CA . GLY A 1 268 ? 10.691 8.701 -8.764 1.00 33.66 268 GLY A CA 1
ATOM 2088 C C . GLY A 1 268 ? 10.159 7.628 -9.728 1.00 33.66 268 GLY A C 1
ATOM 2089 O O . GLY A 1 268 ? 8.992 7.261 -9.642 1.00 33.66 268 GLY A O 1
ATOM 2090 N N . LEU A 1 269 ? 11.019 7.075 -10.594 1.00 34.31 269 LEU A N 1
ATOM 2091 C CA . LEU A 1 269 ? 10.698 5.960 -11.496 1.00 34.31 269 LEU A CA 1
ATOM 2092 C C . LEU A 1 269 ? 10.911 4.570 -10.859 1.00 34.31 269 LEU A C 1
ATOM 2094 O O . LEU A 1 269 ? 10.454 3.582 -11.425 1.00 34.31 269 LEU A O 1
ATOM 2098 N N . ILE A 1 270 ? 11.600 4.474 -9.711 1.00 38.75 270 ILE A N 1
ATOM 2099 C CA . ILE A 1 270 ? 12.023 3.195 -9.103 1.00 38.75 270 ILE A CA 1
ATOM 2100 C C . ILE A 1 270 ? 11.065 2.726 -7.992 1.00 38.75 270 ILE A C 1
ATOM 2102 O O . ILE A 1 270 ? 10.905 1.523 -7.814 1.00 38.75 270 ILE A O 1
ATOM 2106 N N . SER A 1 271 ? 10.399 3.635 -7.269 1.00 30.48 271 SER A N 1
ATOM 2107 C CA . SER A 1 271 ? 9.183 3.376 -6.471 1.00 30.48 271 SER A CA 1
ATOM 2108 C C . SER A 1 271 ? 8.785 4.656 -5.714 1.00 30.48 271 SER A C 1
ATOM 2110 O O . SER A 1 271 ? 9.609 5.165 -4.946 1.00 30.48 271 SER A O 1
ATOM 2112 N N . PRO A 1 272 ? 7.535 5.150 -5.814 1.00 30.14 272 PRO A N 1
ATOM 2113 C CA . PRO A 1 272 ? 7.059 6.303 -5.039 1.00 30.14 272 PRO A CA 1
ATOM 2114 C C . PRO A 1 272 ? 7.161 6.117 -3.514 1.00 30.14 272 PRO A C 1
ATOM 2116 O O . PRO A 1 272 ? 7.254 7.094 -2.774 1.00 30.14 272 PRO A O 1
ATOM 2119 N N . THR A 1 273 ? 7.200 4.871 -3.025 1.00 32.94 273 THR A N 1
ATOM 2120 C CA . THR A 1 273 ? 7.184 4.565 -1.584 1.00 32.94 273 THR A CA 1
ATOM 2121 C C . THR A 1 273 ? 8.494 4.871 -0.856 1.00 32.94 273 THR A C 1
ATOM 2123 O O . THR A 1 273 ? 8.470 5.106 0.345 1.00 32.94 273 THR A O 1
ATOM 2126 N N . HIS A 1 274 ? 9.638 4.928 -1.548 1.00 33.50 274 HIS A N 1
ATOM 2127 C CA . HIS A 1 274 ? 10.929 5.232 -0.907 1.00 33.50 274 HIS A CA 1
ATOM 2128 C C . HIS A 1 274 ? 11.185 6.739 -0.745 1.00 33.50 274 HIS A C 1
ATOM 2130 O O . HIS A 1 274 ? 12.020 7.143 0.061 1.00 33.50 274 HIS A O 1
ATOM 2136 N N . TYR A 1 275 ? 10.461 7.584 -1.482 1.00 33.12 275 TYR A N 1
ATOM 2137 C CA . TYR A 1 275 ? 10.709 9.025 -1.524 1.00 33.12 275 TYR A CA 1
ATOM 2138 C C . TYR A 1 275 ? 10.303 9.748 -0.227 1.00 33.12 275 TYR A C 1
ATOM 2140 O O . TYR A 1 275 ? 11.002 10.658 0.214 1.00 33.12 275 TYR A O 1
ATOM 2148 N N . ALA A 1 276 ? 9.231 9.303 0.437 1.00 32.53 276 ALA A N 1
ATOM 2149 C CA . ALA A 1 276 ? 8.762 9.910 1.685 1.00 32.53 276 ALA A CA 1
ATOM 2150 C C . ALA A 1 276 ? 9.658 9.592 2.901 1.00 32.53 276 ALA A C 1
ATOM 2152 O O . ALA A 1 276 ? 9.691 10.365 3.856 1.00 32.53 276 ALA A O 1
ATOM 2153 N N . TYR A 1 277 ? 10.416 8.491 2.856 1.00 33.44 277 TYR A N 1
ATOM 2154 C CA . TYR A 1 277 ? 11.235 8.034 3.983 1.00 33.44 277 TYR A CA 1
ATOM 2155 C C . TYR A 1 277 ? 12.657 8.617 3.998 1.00 33.44 277 TYR A C 1
ATOM 2157 O O . TYR A 1 277 ? 13.265 8.685 5.055 1.00 33.44 277 TYR A O 1
ATOM 2165 N N . ILE A 1 278 ? 13.219 9.068 2.872 1.00 38.06 278 ILE A N 1
ATOM 2166 C CA . ILE A 1 278 ? 14.670 9.357 2.778 1.00 38.06 278 ILE A CA 1
ATOM 2167 C C . ILE A 1 278 ? 15.047 10.807 3.165 1.00 38.06 278 ILE A C 1
ATOM 2169 O O . ILE A 1 278 ? 16.214 11.095 3.419 1.00 38.06 278 ILE A O 1
ATOM 2173 N N . LEU A 1 279 ? 14.082 11.726 3.282 1.00 36.81 279 LEU A N 1
ATOM 2174 C CA . LEU A 1 279 ? 14.338 13.157 3.538 1.00 36.81 279 LEU A CA 1
ATOM 2175 C C . LEU A 1 279 ? 14.130 13.616 4.996 1.00 36.81 279 LEU A C 1
ATOM 2177 O O . LEU A 1 279 ? 14.155 14.816 5.263 1.00 36.81 279 LEU A O 1
ATOM 2181 N N . GLN A 1 280 ? 13.941 12.705 5.955 1.00 40.22 280 GLN A N 1
ATOM 2182 C CA . GLN A 1 280 ? 13.778 13.088 7.361 1.00 40.22 280 GLN A CA 1
ATOM 2183 C C . GLN A 1 280 ? 15.136 13.242 8.086 1.00 40.22 280 GLN A C 1
ATOM 2185 O O . GLN A 1 280 ? 15.891 12.270 8.168 1.00 40.22 280 GLN A O 1
ATOM 2190 N N . PRO A 1 281 ? 15.443 14.414 8.688 1.00 40.19 281 PRO A N 1
ATOM 2191 C CA . PRO A 1 281 ? 16.658 14.638 9.489 1.00 40.19 281 PRO A CA 1
ATOM 2192 C C . PRO A 1 281 ? 16.861 13.613 10.618 1.00 40.19 281 PRO A C 1
ATOM 2194 O O . PRO A 1 281 ? 17.990 13.304 10.987 1.00 40.19 281 PRO A O 1
ATOM 2197 N N . SER A 1 282 ? 15.776 13.032 11.136 1.00 37.34 282 SER A N 1
ATOM 2198 C CA . SER A 1 282 ? 15.786 11.985 12.163 1.00 37.34 282 SER A CA 1
ATOM 2199 C C . SER A 1 282 ? 16.464 10.684 11.708 1.00 37.34 282 SER A C 1
ATOM 2201 O O . SER A 1 282 ? 17.176 10.071 12.500 1.00 37.34 282 SER A O 1
ATOM 2203 N N . ILE A 1 283 ? 16.341 10.286 10.435 1.00 41.31 283 ILE A N 1
ATOM 2204 C CA . ILE A 1 283 ? 17.033 9.099 9.895 1.00 41.31 283 ILE A CA 1
ATOM 2205 C C . ILE A 1 283 ? 18.537 9.357 9.744 1.00 41.31 283 ILE A C 1
ATOM 2207 O O . ILE A 1 283 ? 19.333 8.442 9.938 1.00 41.31 283 ILE A O 1
ATOM 2211 N N . PHE A 1 284 ? 18.952 10.603 9.491 1.00 43.31 284 PHE A N 1
ATOM 2212 C CA . PHE A 1 284 ? 20.368 10.981 9.466 1.00 43.31 284 PHE A CA 1
ATOM 2213 C C . PHE A 1 284 ? 21.020 10.926 10.848 1.00 43.31 284 PHE A C 1
ATOM 2215 O O . PHE A 1 284 ? 22.176 10.523 10.942 1.00 43.31 284 PHE A O 1
ATOM 2222 N N . VAL A 1 285 ? 20.295 11.276 11.917 1.00 43.12 285 VAL A N 1
ATOM 2223 C CA . VAL A 1 285 ? 20.799 11.128 13.294 1.00 43.12 285 VAL A CA 1
ATOM 2224 C C . VAL A 1 285 ? 20.901 9.652 13.684 1.00 43.12 285 VAL A C 1
ATOM 2226 O O . VAL A 1 285 ? 21.929 9.240 14.215 1.00 43.12 285 VAL A O 1
ATOM 2229 N N . ILE A 1 286 ? 19.898 8.835 13.336 1.00 41.34 286 ILE A N 1
ATOM 2230 C CA . ILE A 1 286 ? 19.936 7.379 13.553 1.00 41.34 286 ILE A CA 1
ATOM 2231 C C . ILE A 1 286 ? 21.093 6.747 12.767 1.00 41.34 286 ILE A C 1
ATOM 2233 O O . ILE A 1 286 ? 21.865 5.976 13.328 1.00 41.34 286 ILE A O 1
ATOM 2237 N N . ALA A 1 287 ? 21.280 7.118 11.498 1.00 39.84 287 ALA A N 1
ATOM 2238 C CA . ALA A 1 287 ? 22.420 6.678 10.702 1.00 39.84 287 ALA A CA 1
ATOM 2239 C C . ALA A 1 287 ? 23.747 7.139 11.330 1.00 39.84 287 ALA A C 1
ATOM 2241 O O . ALA A 1 287 ? 24.653 6.328 11.492 1.00 39.84 287 ALA A O 1
ATOM 2242 N N . ARG A 1 288 ? 23.867 8.407 11.752 1.00 45.59 288 ARG A N 1
ATOM 2243 C CA . ARG A 1 288 ? 25.074 8.937 12.409 1.00 45.59 288 ARG A CA 1
ATOM 2244 C C . ARG A 1 288 ? 25.427 8.157 13.673 1.00 45.59 288 ARG A C 1
ATOM 2246 O O . ARG A 1 288 ? 26.598 7.841 13.843 1.00 45.59 288 ARG A O 1
ATOM 2253 N N . GLU A 1 289 ? 24.456 7.810 14.513 1.00 44.91 289 GLU A N 1
ATOM 2254 C CA . GLU A 1 289 ? 24.678 7.028 15.739 1.00 44.91 289 GLU A CA 1
ATOM 2255 C C . GLU A 1 289 ? 25.002 5.554 15.450 1.00 44.91 289 GLU A C 1
ATOM 2257 O O . GLU A 1 289 ? 25.972 5.022 15.996 1.00 44.91 289 GLU A O 1
ATOM 2262 N N . ILE A 1 290 ? 24.302 4.921 14.499 1.00 37.53 290 ILE A N 1
ATOM 2263 C CA . ILE A 1 290 ? 24.642 3.574 14.005 1.00 37.53 290 ILE A CA 1
ATOM 2264 C C . ILE A 1 290 ? 26.081 3.542 13.460 1.00 37.53 290 ILE A C 1
ATOM 2266 O O . ILE A 1 290 ? 26.806 2.570 13.677 1.00 37.53 290 ILE A O 1
ATOM 2270 N N . PHE A 1 291 ? 26.532 4.603 12.782 1.00 38.62 291 PHE A N 1
ATOM 2271 C CA . PHE A 1 291 ? 27.878 4.680 12.210 1.00 38.62 291 PHE A CA 1
ATOM 2272 C C . PHE A 1 291 ? 28.953 5.178 13.197 1.00 38.62 291 PHE A C 1
ATOM 2274 O O . PHE A 1 291 ? 30.103 4.757 13.070 1.00 38.62 291 PHE A O 1
ATOM 2281 N N . ARG A 1 292 ? 28.613 5.974 14.225 1.00 38.31 292 ARG A N 1
ATOM 2282 C CA . ARG A 1 292 ? 29.521 6.341 15.335 1.00 38.31 292 ARG A CA 1
ATOM 2283 C C . ARG A 1 292 ? 29.867 5.135 16.200 1.00 38.31 292 ARG A C 1
ATOM 2285 O O . ARG A 1 292 ? 31.036 4.947 16.531 1.00 38.31 292 ARG A O 1
ATOM 2292 N N . ALA A 1 293 ? 28.882 4.283 16.488 1.00 34.47 293 ALA A N 1
ATOM 2293 C CA . ALA A 1 293 ? 29.098 3.017 17.186 1.00 34.47 293 ALA A CA 1
ATOM 2294 C C . ALA A 1 293 ? 30.015 2.052 16.399 1.00 34.47 293 ALA A C 1
ATOM 2296 O O . ALA A 1 293 ? 30.656 1.179 16.981 1.00 34.47 293 ALA A O 1
ATOM 2297 N N . ASN A 1 294 ? 30.129 2.241 15.080 1.00 39.03 294 ASN A N 1
ATOM 2298 C CA . ASN A 1 294 ? 30.806 1.333 14.152 1.00 39.03 294 ASN A CA 1
ATOM 2299 C C . ASN A 1 294 ? 32.289 1.659 13.881 1.00 39.03 294 ASN A C 1
ATOM 2301 O O . ASN A 1 294 ? 32.954 0.924 13.148 1.00 39.03 294 ASN A O 1
ATOM 2305 N N . ASN A 1 295 ? 32.844 2.727 14.472 1.00 33.91 295 ASN A N 1
ATOM 2306 C CA . ASN A 1 295 ? 34.282 3.016 14.360 1.00 33.91 295 ASN A CA 1
ATOM 2307 C C . ASN A 1 295 ? 35.161 2.059 15.189 1.00 33.91 295 ASN A C 1
ATOM 2309 O O . ASN A 1 295 ? 36.356 1.946 14.924 1.00 33.91 295 ASN A O 1
ATOM 2313 N N . ASN A 1 296 ? 34.574 1.279 16.102 1.00 37.50 296 ASN A N 1
ATOM 2314 C CA . ASN A 1 296 ? 35.248 0.183 16.800 1.00 37.50 296 ASN A CA 1
ATOM 2315 C C . ASN A 1 296 ? 34.956 -1.164 16.116 1.00 37.50 296 ASN A C 1
ATOM 2317 O O . ASN A 1 296 ? 34.389 -2.082 16.702 1.00 37.50 296 ASN A O 1
ATOM 2321 N N . SER A 1 297 ? 35.366 -1.304 14.851 1.00 36.97 297 SER A N 1
ATOM 2322 C CA . SER A 1 297 ? 35.121 -2.508 14.028 1.00 36.97 297 SER A CA 1
ATOM 2323 C C . SER A 1 297 ? 35.783 -3.810 14.527 1.00 36.97 297 SER A C 1
ATOM 2325 O O . SER A 1 297 ? 35.594 -4.863 13.918 1.00 36.97 297 SER A O 1
ATOM 2327 N N . LYS A 1 298 ? 36.538 -3.777 15.635 1.00 32.56 298 LYS A N 1
ATOM 2328 C CA . LYS A 1 298 ? 37.123 -4.980 16.250 1.00 32.56 298 LYS A CA 1
ATOM 2329 C C . LYS A 1 298 ? 36.181 -5.706 17.213 1.00 32.56 298 LYS A C 1
ATOM 2331 O O . LYS A 1 298 ? 36.347 -6.903 17.382 1.00 32.56 298 LYS A O 1
ATOM 2336 N N . THR A 1 299 ? 35.174 -5.049 17.787 1.00 35.75 299 THR A N 1
ATOM 2337 C CA . THR A 1 299 ? 34.388 -5.645 18.887 1.00 35.75 299 THR A CA 1
ATOM 2338 C C . THR A 1 299 ? 33.150 -6.423 18.419 1.00 35.75 299 THR A C 1
ATOM 2340 O O . THR A 1 299 ? 32.645 -7.270 19.146 1.00 35.75 299 THR A O 1
ATOM 2343 N N . TYR A 1 300 ? 32.673 -6.203 17.186 1.00 33.53 300 TYR A N 1
ATOM 2344 C CA . TYR A 1 300 ? 31.433 -6.825 16.685 1.00 33.53 300 TYR A CA 1
ATOM 2345 C C . TYR A 1 300 ? 31.611 -8.241 16.113 1.00 33.53 300 TYR A C 1
ATOM 2347 O O . TYR A 1 300 ? 30.638 -8.986 16.022 1.00 33.53 300 TYR A O 1
ATOM 2355 N N . LYS A 1 301 ? 32.837 -8.643 15.742 1.00 35.56 301 LYS A N 1
ATOM 2356 C CA . LYS A 1 301 ? 33.116 -10.034 15.335 1.00 35.56 301 LYS A CA 1
ATOM 2357 C C . LYS A 1 301 ? 33.073 -11.008 16.515 1.00 35.56 301 LYS A C 1
ATOM 2359 O O . LYS A 1 301 ? 32.725 -12.165 16.308 1.00 35.56 301 LYS A O 1
ATOM 2364 N N . ASP A 1 302 ? 33.352 -10.518 17.722 1.00 35.81 302 ASP A N 1
ATOM 2365 C CA . ASP A 1 302 ? 33.480 -11.345 18.925 1.00 35.81 302 ASP A CA 1
ATOM 2366 C C . ASP A 1 302 ? 32.224 -11.329 19.820 1.00 35.81 302 ASP A C 1
ATOM 2368 O O . ASP A 1 302 ? 32.134 -12.114 20.759 1.00 35.81 302 ASP A O 1
ATOM 2372 N N . GLN A 1 303 ? 31.231 -10.474 19.531 1.00 35.03 303 GLN A N 1
ATOM 2373 C CA . GLN A 1 303 ? 30.002 -10.322 20.334 1.00 35.03 303 GLN A CA 1
ATOM 2374 C C . GLN A 1 303 ? 28.724 -10.866 19.680 1.00 35.03 303 GLN A C 1
ATOM 2376 O O . GLN A 1 303 ? 27.649 -10.769 20.267 1.00 35.03 303 GLN A O 1
ATOM 2381 N N . LEU A 1 304 ? 28.807 -11.454 18.486 1.00 31.52 304 LEU A N 1
ATOM 2382 C CA . LEU A 1 304 ? 27.668 -12.143 17.880 1.00 31.52 304 LEU A CA 1
ATOM 2383 C C . LEU A 1 304 ? 27.582 -13.573 18.447 1.00 31.52 304 LEU A C 1
ATOM 2385 O O . LEU A 1 304 ? 28.479 -14.376 18.174 1.00 31.52 304 LEU A O 1
ATOM 2389 N N . PRO A 1 305 ? 26.533 -13.935 19.212 1.00 33.56 305 PRO A N 1
ATOM 2390 C CA . PRO A 1 305 ? 26.388 -15.274 19.760 1.00 33.56 305 PRO A CA 1
ATOM 2391 C C . PRO A 1 305 ? 25.834 -16.183 18.660 1.00 33.56 305 PRO A C 1
ATOM 2393 O O . PRO A 1 305 ? 24.638 -16.448 18.589 1.00 33.56 305 PRO A O 1
ATOM 2396 N N . PHE A 1 306 ? 26.696 -16.637 17.754 1.00 32.22 306 PHE A N 1
ATOM 2397 C CA . PHE A 1 306 ? 26.341 -17.693 16.811 1.00 32.22 306 PHE A CA 1
ATOM 2398 C C . PHE A 1 306 ? 27.002 -19.005 17.248 1.00 32.22 306 PHE A C 1
ATOM 2400 O O . PHE A 1 306 ? 28.224 -19.032 17.422 1.00 32.22 306 PHE A O 1
ATOM 2407 N N . PRO A 1 307 ? 26.238 -20.103 17.415 1.00 33.19 307 PRO A N 1
ATOM 2408 C CA . PRO A 1 307 ? 26.815 -21.421 17.640 1.00 33.19 307 PRO A CA 1
ATOM 2409 C C . PRO A 1 307 ? 27.758 -21.776 16.485 1.00 33.19 307 PRO A C 1
ATOM 2411 O O . PRO A 1 307 ? 27.408 -21.615 15.310 1.00 33.19 307 PRO A O 1
ATOM 2414 N N . ARG A 1 308 ? 28.966 -22.236 16.824 1.00 35.59 308 ARG A N 1
ATOM 2415 C CA . ARG A 1 308 ? 29.964 -22.725 15.866 1.00 35.59 308 ARG A CA 1
ATOM 2416 C C . ARG A 1 308 ? 29.517 -24.077 15.304 1.00 35.59 308 ARG A C 1
ATOM 2418 O O . ARG A 1 308 ? 29.937 -25.102 15.820 1.00 35.59 308 ARG A O 1
ATOM 2425 N N . ASP A 1 309 ? 28.720 -24.063 14.237 1.00 41.62 309 ASP A N 1
ATOM 2426 C CA . ASP A 1 309 ? 28.420 -25.265 13.446 1.00 41.62 309 ASP A CA 1
ATOM 2427 C C . ASP A 1 309 ? 28.933 -25.160 11.997 1.00 41.62 309 ASP A C 1
ATOM 2429 O O . ASP A 1 309 ? 28.773 -24.152 11.305 1.00 41.62 309 ASP A O 1
ATOM 2433 N N . ASN A 1 310 ? 29.556 -26.256 11.557 1.00 41.47 310 ASN A N 1
ATOM 2434 C CA . ASN A 1 310 ? 30.598 -26.389 10.528 1.00 41.47 310 ASN A CA 1
ATOM 2435 C C . ASN A 1 310 ? 30.193 -26.277 9.033 1.00 41.47 310 ASN A C 1
ATOM 2437 O O . ASN A 1 310 ? 30.940 -26.746 8.177 1.00 41.47 310 ASN A O 1
ATOM 2441 N N . ASN A 1 311 ? 29.083 -25.635 8.651 1.00 44.50 311 ASN A N 1
ATOM 2442 C CA . ASN A 1 311 ? 28.699 -25.524 7.225 1.00 44.50 311 ASN A CA 1
ATOM 2443 C C . ASN A 1 311 ? 28.927 -24.114 6.649 1.00 44.50 311 ASN A C 1
ATOM 2445 O O . ASN A 1 311 ? 28.042 -23.257 6.638 1.00 44.50 311 ASN A O 1
ATOM 2449 N N . ASN A 1 312 ? 30.146 -23.895 6.144 1.00 50.94 312 ASN A N 1
ATOM 2450 C CA . ASN A 1 312 ? 30.754 -22.573 5.941 1.00 50.94 312 ASN A CA 1
ATOM 2451 C C . ASN A 1 312 ? 30.697 -21.972 4.515 1.00 50.94 312 ASN A C 1
ATOM 2453 O O . ASN A 1 312 ? 31.345 -20.961 4.275 1.00 50.94 312 ASN A O 1
ATOM 2457 N N . SER A 1 313 ? 29.954 -22.522 3.543 1.00 49.41 313 SER A N 1
ATOM 2458 C CA . SER A 1 313 ? 29.985 -21.973 2.164 1.00 49.41 313 SER A CA 1
ATOM 2459 C C . SER A 1 313 ? 28.815 -21.048 1.807 1.00 49.41 313 SER A C 1
ATOM 2461 O O . SER A 1 313 ? 29.010 -20.072 1.084 1.00 49.41 313 SER A O 1
ATOM 2463 N N . GLN A 1 314 ? 27.608 -21.313 2.316 1.00 44.34 314 GLN A N 1
ATOM 2464 C CA . GLN A 1 314 ? 26.416 -20.516 1.993 1.00 44.34 314 GLN A CA 1
ATOM 2465 C C . GLN A 1 314 ? 26.206 -19.364 2.987 1.00 44.34 314 GLN A C 1
ATOM 2467 O O . GLN A 1 314 ? 25.933 -18.242 2.577 1.00 44.34 314 GLN A O 1
ATOM 2472 N N . ARG A 1 315 ? 26.454 -19.604 4.282 1.00 44.09 315 ARG A N 1
ATOM 2473 C CA . ARG A 1 315 ? 26.405 -18.566 5.328 1.00 44.09 315 ARG A CA 1
ATOM 2474 C C . ARG A 1 315 ? 27.453 -17.476 5.125 1.00 44.09 315 ARG A C 1
ATOM 2476 O O . ARG A 1 315 ? 27.143 -16.307 5.312 1.00 44.09 315 ARG A O 1
ATOM 2483 N N . GLN A 1 316 ? 28.662 -17.845 4.701 1.00 45.00 316 GLN A N 1
ATOM 2484 C CA . GLN A 1 316 ? 29.712 -16.877 4.385 1.00 45.00 316 GLN A CA 1
ATOM 2485 C C . GLN A 1 316 ? 29.290 -15.983 3.212 1.00 45.00 316 GLN A C 1
ATOM 2487 O O . GLN A 1 316 ? 29.429 -14.770 3.294 1.00 45.00 316 GLN A O 1
ATOM 2492 N N . LYS A 1 317 ? 28.657 -16.561 2.179 1.00 45.41 317 LYS A N 1
ATOM 2493 C CA . LYS A 1 317 ? 28.083 -15.798 1.061 1.00 45.41 317 LYS A CA 1
ATOM 2494 C C . LYS A 1 317 ? 26.970 -14.856 1.511 1.00 45.41 317 LYS A C 1
ATOM 2496 O O . LYS A 1 317 ? 26.941 -13.722 1.054 1.00 45.41 317 LYS A O 1
ATOM 2501 N N . ASP A 1 318 ? 26.082 -15.281 2.405 1.00 41.62 318 ASP A N 1
ATOM 2502 C CA . ASP A 1 318 ? 24.999 -14.425 2.908 1.00 41.62 318 ASP A CA 1
ATOM 2503 C C . ASP A 1 318 ? 25.535 -13.275 3.780 1.00 41.62 318 ASP A C 1
ATOM 2505 O O . ASP A 1 318 ? 25.060 -12.142 3.677 1.00 41.62 318 ASP A O 1
ATOM 2509 N N . VAL A 1 319 ? 26.575 -13.541 4.580 1.00 40.75 319 VAL A N 1
ATOM 2510 C CA . VAL A 1 319 ? 27.309 -12.533 5.362 1.00 40.75 319 VAL A CA 1
ATOM 2511 C C . VAL A 1 319 ? 28.056 -11.563 4.446 1.00 40.75 319 VAL A C 1
ATOM 2513 O O . VAL A 1 319 ? 27.976 -10.355 4.656 1.00 40.75 319 VAL A O 1
ATOM 2516 N N . ASP A 1 320 ? 28.702 -12.052 3.388 1.00 43.28 320 ASP A N 1
ATOM 2517 C CA . ASP A 1 320 ? 29.386 -11.222 2.393 1.00 43.28 320 ASP A CA 1
ATOM 2518 C C . ASP A 1 320 ? 28.392 -10.383 1.573 1.00 43.28 320 ASP A C 1
ATOM 2520 O O . ASP A 1 320 ? 28.660 -9.219 1.282 1.00 43.28 320 ASP A O 1
ATOM 2524 N N . ILE A 1 321 ? 27.204 -10.917 1.265 1.00 44.91 321 ILE A N 1
ATOM 2525 C CA . ILE A 1 321 ? 26.103 -10.182 0.621 1.00 44.91 321 ILE A CA 1
ATOM 2526 C C . ILE A 1 321 ? 25.554 -9.097 1.558 1.00 44.91 321 ILE A C 1
ATOM 2528 O O . ILE A 1 321 ? 25.280 -7.980 1.111 1.00 44.91 321 ILE A O 1
ATOM 2532 N N . ALA A 1 322 ? 25.397 -9.387 2.851 1.00 36.44 322 ALA A N 1
ATOM 2533 C CA . ALA A 1 322 ? 24.963 -8.410 3.849 1.00 36.44 322 ALA A CA 1
ATOM 2534 C C . ALA A 1 322 ? 26.016 -7.306 4.064 1.00 36.44 322 ALA A C 1
ATOM 2536 O O . ALA A 1 322 ? 25.672 -6.124 4.089 1.00 36.44 322 ALA A O 1
ATOM 2537 N N . LEU A 1 323 ? 27.302 -7.664 4.117 1.00 38.38 323 LEU A N 1
ATOM 2538 C CA . LEU A 1 323 ? 28.430 -6.727 4.163 1.00 38.38 323 LEU A CA 1
ATOM 2539 C C . LEU A 1 323 ? 28.532 -5.884 2.888 1.00 38.38 323 LEU A C 1
ATOM 2541 O O . LEU A 1 323 ? 28.757 -4.678 2.977 1.00 38.38 323 LEU A O 1
ATOM 2545 N N . GLN A 1 324 ? 28.296 -6.470 1.712 1.00 40.44 324 GLN A N 1
ATOM 2546 C CA . GLN A 1 324 ? 28.200 -5.731 0.451 1.00 40.44 324 GLN A CA 1
ATOM 2547 C C . GLN A 1 324 ? 27.027 -4.746 0.452 1.00 40.44 324 GLN A C 1
ATOM 2549 O O . GLN A 1 324 ? 27.165 -3.643 -0.074 1.00 40.44 324 GLN A O 1
ATOM 2554 N N . ARG A 1 325 ? 25.881 -5.101 1.052 1.00 39.59 325 ARG A N 1
ATOM 2555 C CA . ARG A 1 325 ? 24.728 -4.194 1.207 1.00 39.59 325 ARG A CA 1
ATOM 2556 C C . ARG A 1 325 ? 25.038 -3.036 2.155 1.00 39.59 325 ARG A C 1
ATOM 2558 O O . ARG A 1 325 ? 24.812 -1.892 1.776 1.00 39.59 325 ARG A O 1
ATOM 2565 N N . LEU A 1 326 ? 25.656 -3.312 3.303 1.00 34.44 326 LEU A N 1
ATOM 2566 C CA . LEU A 1 326 ? 26.116 -2.287 4.248 1.00 34.44 326 LEU A CA 1
ATOM 2567 C C . LEU A 1 326 ? 27.189 -1.372 3.634 1.00 34.44 326 LEU A C 1
ATOM 2569 O O . LEU A 1 326 ? 27.181 -0.162 3.849 1.00 34.44 326 LEU A O 1
ATOM 2573 N N . GLN A 1 327 ? 28.091 -1.907 2.806 1.00 36.78 327 GLN A N 1
ATOM 2574 C CA . GLN A 1 327 ? 29.032 -1.091 2.033 1.00 36.78 327 GLN A CA 1
ATOM 2575 C C . GLN A 1 327 ? 28.317 -0.228 0.984 1.00 36.78 327 GLN A C 1
ATOM 2577 O O . GLN A 1 327 ? 28.691 0.927 0.794 1.00 36.78 327 GLN A O 1
ATOM 2582 N N . LYS A 1 328 ? 27.259 -0.737 0.341 1.00 36.03 328 LYS A N 1
ATOM 2583 C CA . LYS A 1 328 ? 26.424 0.019 -0.609 1.00 36.03 328 LYS A CA 1
ATOM 2584 C C . LYS A 1 328 ? 25.756 1.230 0.058 1.00 36.03 328 LYS A C 1
ATOM 2586 O O . LYS A 1 328 ? 25.729 2.308 -0.530 1.00 36.03 328 LYS A O 1
ATOM 2591 N N . GLU A 1 329 ? 25.305 1.075 1.301 1.00 37.25 329 GLU A N 1
ATOM 2592 C CA . GLU A 1 329 ? 24.783 2.166 2.138 1.00 37.25 329 GLU A CA 1
ATOM 2593 C C . GLU A 1 329 ? 25.889 3.137 2.586 1.00 37.25 329 GLU A C 1
ATOM 2595 O O . GLU A 1 329 ? 25.688 4.351 2.611 1.00 37.25 329 GLU A O 1
ATOM 2600 N N . ARG A 1 330 ? 27.106 2.638 2.830 1.00 35.25 330 ARG A N 1
ATOM 2601 C CA . ARG A 1 330 ? 28.288 3.456 3.155 1.00 35.25 330 ARG A CA 1
ATOM 2602 C C . ARG A 1 330 ? 28.713 4.380 2.002 1.00 35.25 330 ARG A C 1
ATOM 2604 O O . ARG A 1 330 ? 29.090 5.525 2.241 1.00 35.25 330 ARG A O 1
ATOM 2611 N N . TYR A 1 331 ? 28.601 3.927 0.752 1.00 38.16 331 TYR A N 1
ATOM 2612 C CA . TYR A 1 331 ? 28.825 4.764 -0.438 1.00 38.16 331 TYR A CA 1
ATOM 2613 C C . TYR A 1 331 ? 27.694 5.780 -0.672 1.00 38.16 331 TYR A C 1
ATOM 2615 O O . TYR A 1 331 ? 27.949 6.885 -1.153 1.00 38.16 331 TYR A O 1
ATOM 2623 N N . PHE A 1 332 ? 26.460 5.445 -0.282 1.00 38.53 332 PHE A N 1
ATOM 2624 C CA . PHE A 1 332 ? 25.320 6.367 -0.297 1.00 38.53 332 PHE A CA 1
ATOM 2625 C C . PHE A 1 332 ? 25.498 7.501 0.727 1.00 38.53 332 PHE A C 1
ATOM 2627 O O . PHE A 1 332 ? 25.300 8.672 0.402 1.00 38.53 332 PHE A O 1
ATOM 2634 N N . ALA A 1 333 ? 26.002 7.177 1.922 1.00 37.84 333 ALA A N 1
ATOM 2635 C CA . ALA A 1 333 ? 26.437 8.169 2.902 1.00 37.84 333 ALA A CA 1
ATOM 2636 C C . ALA A 1 333 ? 27.571 9.054 2.351 1.00 37.84 333 ALA A C 1
ATOM 2638 O O . ALA A 1 333 ? 27.516 10.271 2.493 1.00 37.84 333 ALA A O 1
ATOM 2639 N N . HIS A 1 334 ? 28.550 8.485 1.635 1.00 39.59 334 HIS A N 1
ATOM 2640 C CA . HIS A 1 334 ? 29.635 9.255 1.007 1.00 39.59 334 HIS A CA 1
ATOM 2641 C C . HIS A 1 334 ? 29.143 10.245 -0.071 1.00 39.59 334 HIS A C 1
ATOM 2643 O O . HIS A 1 334 ? 29.732 11.308 -0.257 1.00 39.59 334 HIS A O 1
ATOM 2649 N N . PHE A 1 335 ? 28.031 9.943 -0.751 1.00 40.62 335 PHE A N 1
ATOM 2650 C CA . PHE A 1 335 ? 27.388 10.848 -1.711 1.00 40.62 335 PHE A CA 1
ATOM 2651 C C . PHE A 1 335 ? 26.633 12.010 -1.032 1.00 40.62 335 PHE A C 1
ATOM 2653 O O . PHE A 1 335 ? 26.657 13.131 -1.540 1.00 40.62 335 PHE A O 1
ATOM 2660 N N . LEU A 1 336 ? 26.017 11.770 0.131 1.00 37.81 336 LEU A N 1
ATOM 2661 C CA . LEU A 1 336 ? 25.365 12.796 0.964 1.00 37.81 336 LEU A CA 1
ATOM 2662 C C . LEU A 1 336 ? 26.378 13.677 1.724 1.00 37.81 336 LEU A C 1
ATOM 2664 O O . LEU A 1 336 ? 26.083 14.825 2.053 1.00 37.81 336 LEU A O 1
ATOM 2668 N N . LEU A 1 337 ? 27.597 13.167 1.923 1.00 38.66 337 LEU A N 1
ATOM 2669 C CA . LEU A 1 337 ? 28.750 13.827 2.545 1.00 38.66 337 LEU A CA 1
ATOM 2670 C C . LEU A 1 337 ? 29.525 14.770 1.597 1.00 38.66 337 LEU A C 1
ATOM 2672 O O . LEU A 1 337 ? 30.711 15.023 1.807 1.00 38.66 337 LEU A O 1
ATOM 2676 N N . GLN A 1 338 ? 28.901 15.327 0.549 1.00 40.97 338 GLN A N 1
ATOM 2677 C CA . GLN A 1 338 ? 29.544 16.438 -0.168 1.00 40.97 338 GLN A CA 1
ATOM 2678 C C . GLN A 1 338 ? 29.713 17.633 0.781 1.00 40.97 338 GLN A C 1
ATOM 2680 O O . GLN A 1 338 ? 28.755 17.947 1.490 1.00 40.97 338 GLN A O 1
ATOM 2685 N N . PRO A 1 339 ? 30.849 18.361 0.763 1.00 39.44 339 PRO A N 1
ATOM 2686 C CA . PRO A 1 339 ? 31.161 19.368 1.781 1.00 39.44 339 PRO A CA 1
ATOM 2687 C C . PRO A 1 339 ? 30.021 20.372 1.995 1.00 39.44 339 PRO A C 1
ATOM 2689 O O . PRO A 1 339 ? 29.615 20.623 3.120 1.00 39.44 339 PRO A O 1
ATOM 2692 N N . LYS A 1 340 ? 29.417 20.880 0.911 1.00 40.16 340 LYS A N 1
ATOM 2693 C CA . LYS A 1 340 ? 28.327 21.868 0.986 1.00 40.16 340 LYS A CA 1
ATOM 2694 C C . LYS A 1 340 ? 27.020 21.343 1.589 1.00 40.16 340 LYS A C 1
ATOM 2696 O O . LYS A 1 340 ? 26.336 22.101 2.268 1.00 40.16 340 LYS A O 1
ATOM 2701 N N . ASN A 1 341 ? 26.663 20.086 1.332 1.00 40.78 341 ASN A N 1
ATOM 2702 C CA . ASN A 1 341 ? 25.420 19.504 1.840 1.00 40.78 341 ASN A CA 1
ATOM 2703 C C . ASN A 1 341 ? 25.618 18.963 3.260 1.00 40.78 341 ASN A C 1
ATOM 2705 O O . ASN A 1 341 ? 24.758 19.176 4.108 1.00 40.78 341 ASN A O 1
ATOM 2709 N N . TYR A 1 342 ? 26.786 18.381 3.543 1.00 43.88 342 TYR A N 1
ATOM 2710 C CA . TYR A 1 342 ? 27.182 17.949 4.879 1.00 43.88 342 TYR A CA 1
ATOM 2711 C C . TYR A 1 342 ? 27.072 19.079 5.908 1.00 43.88 342 TYR A C 1
ATOM 2713 O O . TYR A 1 342 ? 26.364 18.910 6.893 1.00 43.88 342 TYR A O 1
ATOM 2721 N N . PHE A 1 343 ? 27.646 20.259 5.632 1.00 47.59 343 PHE A N 1
ATOM 2722 C CA . PHE A 1 343 ? 27.571 21.401 6.553 1.00 47.59 343 PHE A CA 1
ATOM 2723 C C . PHE A 1 343 ? 26.132 21.850 6.843 1.00 47.59 343 PHE A C 1
ATOM 2725 O O . PHE A 1 343 ? 25.797 22.139 7.988 1.00 47.59 343 PHE A O 1
ATOM 2732 N N . ARG A 1 344 ? 25.254 21.869 5.831 1.00 49.00 344 ARG A N 1
ATOM 2733 C CA . ARG A 1 344 ? 23.851 22.277 6.005 1.00 49.00 344 ARG A CA 1
ATOM 2734 C C . ARG A 1 344 ? 23.065 21.292 6.875 1.00 49.00 344 ARG A C 1
ATOM 2736 O O . ARG A 1 344 ? 22.259 21.716 7.699 1.00 49.00 344 ARG A O 1
ATOM 2743 N N . TYR A 1 345 ? 23.275 19.991 6.688 1.00 51.06 345 TYR A N 1
ATOM 2744 C CA . TYR A 1 345 ? 22.603 18.965 7.489 1.00 51.06 345 TYR A CA 1
ATOM 2745 C C . TYR A 1 345 ? 23.203 18.846 8.888 1.00 51.06 345 TYR A C 1
ATOM 2747 O O . TYR A 1 345 ? 22.467 18.668 9.852 1.00 51.06 345 TYR A O 1
ATOM 2755 N N . GLU A 1 346 ? 24.517 18.998 9.022 1.00 58.28 346 GLU A N 1
ATOM 2756 C CA . GLU A 1 346 ? 25.196 19.007 10.314 1.00 58.28 346 GLU A CA 1
ATOM 2757 C C . GLU A 1 346 ? 24.741 20.195 11.168 1.00 58.28 346 GLU A C 1
ATOM 2759 O O . GLU A 1 346 ? 24.444 20.015 12.343 1.00 58.28 346 GLU A O 1
ATOM 2764 N N . GLU A 1 347 ? 24.542 21.374 10.572 1.00 64.62 347 GLU A N 1
ATOM 2765 C CA . GLU A 1 347 ? 23.952 22.525 11.263 1.00 64.62 347 GLU A CA 1
ATOM 2766 C C . GLU A 1 347 ? 22.516 22.241 11.744 1.00 64.62 347 GLU A C 1
ATOM 2768 O O . GLU A 1 347 ? 22.144 22.603 12.861 1.00 64.62 347 GLU A O 1
ATOM 2773 N N . GLN A 1 348 ? 21.699 21.561 10.931 1.00 59.81 348 GLN A N 1
ATOM 2774 C CA . GLN A 1 348 ? 20.342 21.163 11.325 1.00 59.81 348 GLN A CA 1
ATOM 2775 C C . GLN A 1 348 ? 20.346 20.128 12.453 1.00 59.81 348 GLN A C 1
ATOM 2777 O O . GLN A 1 348 ? 19.561 20.253 13.390 1.00 59.81 348 GLN A O 1
ATOM 2782 N N . ILE A 1 349 ? 21.233 19.133 12.389 1.00 64.31 349 ILE A N 1
ATOM 2783 C CA . ILE A 1 349 ? 21.394 18.122 13.438 1.00 64.31 349 ILE A CA 1
ATOM 2784 C C . ILE A 1 349 ? 21.851 18.785 14.733 1.00 64.31 349 ILE A C 1
ATOM 2786 O O . ILE A 1 349 ? 21.242 18.541 15.765 1.00 64.31 349 ILE A O 1
ATOM 2790 N N . LEU A 1 350 ? 22.841 19.678 14.684 1.00 70.25 350 LEU A N 1
ATOM 2791 C CA . LEU A 1 350 ? 23.315 20.408 15.861 1.00 70.25 350 LEU A CA 1
ATOM 2792 C C . LEU A 1 350 ? 22.213 21.281 16.471 1.00 70.25 350 LEU A C 1
ATOM 2794 O O . LEU A 1 350 ? 22.074 21.329 17.690 1.00 70.25 350 LEU A O 1
ATOM 2798 N N . LYS A 1 351 ? 21.380 21.925 15.644 1.00 71.31 351 LYS A N 1
ATOM 2799 C CA . LYS A 1 351 ? 20.197 22.665 16.114 1.00 71.31 351 LYS A CA 1
ATOM 2800 C C . LYS A 1 351 ? 19.164 21.753 16.781 1.00 71.31 351 LYS A C 1
ATOM 2802 O O . LYS A 1 351 ? 18.545 22.164 17.758 1.00 71.31 351 LYS A O 1
ATOM 2807 N N . LEU A 1 352 ? 18.956 20.539 16.270 1.00 68.44 352 LEU A N 1
ATOM 2808 C CA . LEU A 1 352 ? 18.064 19.557 16.894 1.00 68.44 352 LEU A CA 1
ATOM 2809 C C . LEU A 1 352 ? 18.655 19.028 18.205 1.00 68.44 352 LEU A C 1
ATOM 2811 O O . LEU A 1 352 ? 17.967 19.051 19.218 1.00 68.44 352 LEU A O 1
ATOM 2815 N N . GLU A 1 353 ? 19.932 18.642 18.208 1.00 75.00 353 GLU A N 1
ATOM 2816 C CA . GLU A 1 353 ? 20.659 18.158 19.387 1.00 75.00 353 GLU A CA 1
ATOM 2817 C C . GLU A 1 353 ? 20.705 19.210 20.503 1.00 75.00 353 GLU A C 1
ATOM 2819 O O . GLU A 1 353 ? 20.516 18.869 21.666 1.00 75.00 353 GLU A O 1
ATOM 2824 N N . TYR A 1 354 ? 20.859 20.493 20.161 1.00 81.06 354 TYR A N 1
ATOM 2825 C CA . TYR A 1 354 ? 20.832 21.596 21.128 1.00 81.06 354 TYR A CA 1
ATOM 2826 C C . TYR A 1 354 ? 19.491 21.726 21.865 1.00 81.06 354 TYR A C 1
ATOM 2828 O O . TYR A 1 354 ? 19.449 22.169 23.010 1.00 81.06 354 TYR A O 1
ATOM 2836 N N . ASN A 1 355 ? 18.384 21.347 21.222 1.00 82.25 355 ASN A N 1
ATOM 2837 C CA . ASN A 1 355 ? 17.056 21.435 21.826 1.00 82.25 355 ASN A CA 1
ATOM 2838 C C . ASN A 1 355 ? 16.721 20.237 22.729 1.00 82.25 355 ASN A C 1
ATOM 2840 O O . ASN A 1 355 ? 15.707 20.289 23.429 1.00 82.25 355 ASN A O 1
ATOM 2844 N N . ILE A 1 356 ? 17.542 19.180 22.730 1.00 85.94 356 ILE A N 1
ATOM 2845 C CA . ILE A 1 356 ? 17.322 17.983 23.546 1.00 85.94 356 ILE A CA 1
ATOM 2846 C C . ILE A 1 356 ? 17.553 18.310 25.024 1.00 85.94 356 ILE A C 1
ATOM 2848 O O . ILE A 1 356 ? 18.574 18.876 25.407 1.00 85.94 356 ILE A O 1
ATOM 2852 N N . VAL A 1 357 ? 16.614 17.895 25.873 1.00 88.06 357 VAL A N 1
ATOM 2853 C CA . VAL A 1 357 ? 16.740 17.960 27.331 1.00 88.06 357 VAL A CA 1
ATOM 2854 C C . VAL A 1 357 ? 17.227 16.595 27.834 1.00 88.06 357 VAL A C 1
ATOM 2856 O O . VAL A 1 357 ? 16.510 15.602 27.678 1.00 88.06 357 VAL A O 1
ATOM 2859 N N . PRO A 1 358 ? 18.428 16.502 28.437 1.00 86.50 358 PRO A N 1
ATOM 2860 C CA . PRO A 1 358 ? 18.967 15.232 28.920 1.00 86.50 358 PRO A CA 1
ATOM 2861 C C . PRO A 1 358 ? 18.030 14.532 29.916 1.00 86.50 358 PRO A C 1
ATOM 2863 O O . PRO A 1 358 ? 17.536 15.152 30.854 1.00 86.50 358 PRO A O 1
ATOM 2866 N N . GLY A 1 359 ? 17.795 13.231 29.717 1.00 85.50 359 GLY A N 1
ATOM 2867 C CA . GLY A 1 359 ? 16.969 12.393 30.599 1.00 85.50 359 GLY A CA 1
ATOM 2868 C C . GLY A 1 359 ? 15.450 12.579 30.467 1.00 85.50 359 GLY A C 1
ATOM 2869 O O . GLY A 1 359 ? 14.692 11.852 31.111 1.00 85.50 359 GLY A O 1
ATOM 2870 N N . LEU A 1 360 ? 14.982 13.516 29.636 1.00 90.44 360 LEU A N 1
ATOM 2871 C CA . LEU A 1 360 ? 13.556 13.743 29.419 1.00 90.44 360 LEU A CA 1
ATOM 2872 C C . LEU A 1 360 ? 12.922 12.557 28.672 1.00 90.44 360 LEU A C 1
ATOM 2874 O O . LEU A 1 360 ? 13.312 12.239 27.549 1.00 90.44 360 LEU A O 1
ATOM 2878 N N . GLY A 1 361 ? 11.929 11.915 29.292 1.00 87.81 361 GLY A N 1
ATOM 2879 C CA . GLY A 1 361 ? 11.233 10.757 28.720 1.00 87.81 361 GLY A CA 1
ATOM 2880 C C . GLY A 1 361 ? 12.068 9.470 28.657 1.00 87.81 361 GLY A C 1
ATOM 2881 O O . GLY A 1 361 ? 11.719 8.555 27.906 1.00 87.81 361 GLY A O 1
ATOM 2882 N N . GLU A 1 362 ? 13.177 9.406 29.403 1.00 90.50 362 GLU A N 1
ATOM 2883 C CA . GLU A 1 362 ? 14.067 8.242 29.465 1.00 90.50 362 GLU A CA 1
ATOM 2884 C C . GLU A 1 362 ? 13.357 7.027 30.081 1.00 90.50 362 GLU A C 1
ATOM 2886 O O . GLU A 1 362 ? 12.572 7.158 31.024 1.00 90.50 362 GLU A O 1
ATOM 2891 N N . ASN A 1 363 ? 13.650 5.832 29.565 1.00 87.56 363 ASN A N 1
ATOM 2892 C CA . ASN A 1 363 ? 12.977 4.578 29.919 1.00 87.56 363 ASN A CA 1
ATOM 2893 C C . ASN A 1 363 ? 11.455 4.622 29.698 1.00 87.56 363 ASN A C 1
ATOM 2895 O O . ASN A 1 363 ? 10.711 3.967 30.418 1.00 87.56 363 ASN A O 1
ATOM 2899 N N . GLY A 1 364 ? 10.987 5.413 28.727 1.00 87.06 364 GLY A N 1
ATOM 2900 C CA . GLY A 1 364 ? 9.567 5.498 28.373 1.00 87.06 364 GLY A CA 1
ATOM 2901 C C . GLY A 1 364 ? 8.692 6.285 29.353 1.00 87.06 364 GLY A C 1
ATOM 2902 O O . GLY A 1 364 ? 7.482 6.300 29.171 1.00 87.06 364 GLY A O 1
ATOM 2903 N N . LYS A 1 365 ? 9.274 6.956 30.358 1.00 91.06 365 LYS A N 1
ATOM 2904 C CA . LYS A 1 365 ? 8.533 7.760 31.345 1.00 91.06 365 LYS A CA 1
ATOM 2905 C C . LYS A 1 365 ? 7.802 8.953 30.706 1.00 91.06 365 LYS A C 1
ATOM 2907 O O . LYS A 1 365 ? 8.276 9.469 29.689 1.00 91.06 365 LYS A O 1
ATOM 2912 N N . PRO A 1 366 ? 6.714 9.453 31.322 1.00 92.38 366 PRO A N 1
ATOM 2913 C CA . PRO A 1 366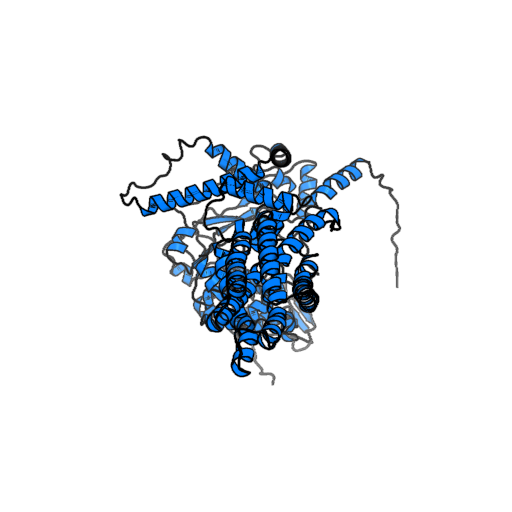 ? 6.032 10.647 30.842 1.00 92.38 366 PRO A CA 1
ATOM 2914 C C . PRO A 1 366 ? 6.939 11.870 30.929 1.00 92.38 366 PRO A C 1
ATOM 2916 O O . PRO A 1 366 ? 7.688 12.056 31.894 1.00 92.38 366 PRO A O 1
ATOM 2919 N N . ALA A 1 367 ? 6.853 12.723 29.914 1.00 92.50 367 ALA A N 1
ATOM 2920 C CA . ALA A 1 367 ? 7.583 13.973 29.839 1.00 92.50 367 ALA A CA 1
ATOM 2921 C C . ALA A 1 367 ? 6.616 15.164 29.808 1.00 92.50 367 ALA A C 1
ATOM 2923 O O . ALA A 1 367 ? 5.548 15.110 29.204 1.00 92.50 367 ALA A O 1
ATOM 2924 N N . TYR A 1 368 ? 7.011 16.261 30.455 1.00 92.62 368 TYR A N 1
ATOM 2925 C CA . TYR A 1 368 ? 6.168 17.443 30.617 1.00 92.62 368 TYR A CA 1
ATOM 2926 C C . TYR A 1 368 ? 6.913 18.708 30.194 1.00 92.62 368 TYR A C 1
ATOM 2928 O O . TYR A 1 368 ? 8.112 18.859 30.442 1.00 92.62 368 TYR A O 1
ATOM 2936 N N . LEU A 1 369 ? 6.188 19.627 29.556 1.00 90.06 369 LEU A N 1
ATOM 2937 C CA . LEU A 1 369 ? 6.677 20.963 29.222 1.00 90.06 369 LEU A CA 1
ATOM 2938 C C . LEU A 1 369 ? 6.296 21.966 30.313 1.00 90.06 369 LEU A C 1
ATOM 2940 O O . LEU A 1 369 ? 5.233 21.863 30.924 1.00 90.06 369 LEU A O 1
ATOM 2944 N N . TYR A 1 370 ? 7.128 22.993 30.487 1.00 90.75 370 TYR A N 1
ATOM 2945 C CA . TYR A 1 370 ? 6.916 24.059 31.467 1.00 90.75 370 TYR A CA 1
ATOM 2946 C C . TYR A 1 370 ? 7.036 25.446 30.822 1.00 90.75 370 TYR A C 1
ATOM 2948 O O . TYR A 1 370 ? 7.675 25.624 29.781 1.00 90.75 370 TYR A O 1
ATOM 2956 N N . GLY A 1 371 ? 6.406 26.449 31.440 1.00 92.38 371 GLY A N 1
ATOM 2957 C CA . GLY A 1 371 ? 6.479 27.846 31.002 1.00 92.38 371 GLY A CA 1
ATOM 2958 C C . GLY A 1 371 ? 5.981 28.066 29.568 1.00 92.38 371 GLY A C 1
ATOM 2959 O O . GLY A 1 371 ? 4.951 27.530 29.165 1.00 92.38 371 GLY A O 1
ATOM 2960 N N . LYS A 1 372 ? 6.721 28.856 28.777 1.00 89.81 372 LYS A N 1
ATOM 2961 C CA . LYS A 1 372 ? 6.355 29.199 27.386 1.00 89.81 372 LYS A CA 1
ATOM 2962 C C . LYS A 1 372 ? 6.246 27.978 26.469 1.00 89.81 372 LYS A C 1
ATOM 2964 O O . LYS A 1 372 ? 5.434 27.984 25.546 1.00 89.81 372 LYS A O 1
ATOM 2969 N N . ASP A 1 373 ? 7.036 26.938 26.722 1.00 89.25 373 ASP A N 1
ATOM 2970 C CA . ASP A 1 373 ? 7.015 25.730 25.900 1.00 89.25 373 ASP A CA 1
ATOM 2971 C C . ASP A 1 373 ? 5.745 24.908 26.133 1.00 89.25 373 ASP A C 1
ATOM 2973 O O . ASP A 1 373 ? 5.243 24.328 25.176 1.00 89.25 373 ASP A O 1
ATOM 2977 N N . LYS A 1 374 ? 5.158 24.941 27.341 1.00 91.44 374 LYS A N 1
ATOM 2978 C CA . LYS A 1 374 ? 3.858 24.308 27.619 1.00 91.44 374 LYS A CA 1
ATOM 2979 C C . LYS A 1 374 ? 2.759 24.883 26.725 1.00 91.44 374 LYS A C 1
ATOM 2981 O O . LYS A 1 374 ? 2.123 24.137 25.990 1.00 91.44 374 LYS A O 1
ATOM 2986 N N . PHE A 1 375 ? 2.625 26.210 26.688 1.00 91.31 375 PHE A N 1
ATOM 2987 C CA . PHE A 1 375 ? 1.640 26.884 25.833 1.00 91.31 375 PHE A CA 1
ATOM 2988 C C . PHE A 1 375 ? 1.853 26.588 24.341 1.00 91.31 375 PHE A C 1
ATOM 2990 O O . PHE A 1 375 ? 0.897 26.364 23.599 1.00 91.31 375 PHE A O 1
ATOM 2997 N N . ARG A 1 376 ? 3.114 26.547 23.886 1.00 90.06 376 ARG A N 1
ATOM 2998 C CA . ARG A 1 376 ? 3.448 26.172 22.502 1.00 90.06 376 ARG A CA 1
ATOM 2999 C C . ARG A 1 376 ? 3.108 24.710 22.205 1.00 90.06 376 ARG A C 1
ATOM 3001 O O . ARG A 1 376 ? 2.627 24.421 21.113 1.00 90.06 376 ARG A O 1
ATOM 3008 N N . GLY A 1 377 ? 3.359 23.809 23.153 1.00 88.06 377 GLY A N 1
ATOM 3009 C CA . GLY A 1 377 ? 3.038 22.388 23.059 1.00 88.06 377 GLY A CA 1
ATOM 3010 C C . GLY A 1 377 ? 1.536 22.140 22.972 1.00 88.06 377 GLY A C 1
ATOM 3011 O O . GLY A 1 377 ? 1.095 21.472 22.044 1.00 88.06 377 GLY A O 1
ATOM 3012 N N . GLU A 1 378 ? 0.745 22.760 23.849 1.00 90.50 378 GLU A N 1
ATOM 3013 C CA . GLU A 1 378 ? -0.725 22.683 23.837 1.00 90.50 378 GLU A CA 1
ATOM 3014 C C . GLU A 1 378 ? -1.316 23.231 22.528 1.00 90.50 378 GLU A C 1
ATOM 3016 O O . GLU A 1 378 ? -2.190 22.612 21.917 1.00 90.50 378 GLU A O 1
ATOM 3021 N N . ALA A 1 379 ? -0.804 24.368 22.043 1.00 88.38 379 ALA A N 1
ATOM 3022 C CA . ALA A 1 379 ? -1.209 24.922 20.752 1.00 88.38 379 ALA A CA 1
ATOM 3023 C C . ALA A 1 379 ? -0.841 23.990 19.584 1.00 88.38 379 ALA A C 1
ATOM 3025 O O . ALA A 1 379 ? -1.616 23.828 18.637 1.00 88.38 379 ALA A O 1
ATOM 3026 N N . ALA A 1 380 ? 0.331 23.353 19.643 1.00 86.56 380 ALA A N 1
ATOM 3027 C CA . ALA A 1 380 ? 0.756 22.401 18.630 1.00 86.56 380 ALA A CA 1
ATOM 3028 C C . ALA A 1 380 ? -0.062 21.103 18.668 1.00 86.56 380 ALA A C 1
ATOM 3030 O O . ALA A 1 380 ? -0.423 20.610 17.602 1.00 86.56 380 ALA A O 1
ATOM 3031 N N . LEU A 1 381 ? -0.409 20.597 19.853 1.00 86.31 381 LEU A N 1
ATOM 3032 C CA . LEU A 1 381 ? -1.245 19.413 20.048 1.00 86.31 381 LEU A CA 1
ATOM 3033 C C . LEU A 1 381 ? -2.623 19.609 19.400 1.00 86.31 381 LEU A C 1
ATOM 3035 O O . LEU A 1 381 ? -3.029 18.791 18.578 1.00 86.31 381 LEU A O 1
ATOM 3039 N N . LYS A 1 382 ? -3.272 20.759 19.638 1.00 85.44 382 LYS A N 1
ATOM 3040 C CA . LYS A 1 382 ? -4.557 21.124 19.005 1.00 85.44 382 LYS A CA 1
ATOM 3041 C C . LYS A 1 382 ? -4.501 21.202 17.478 1.00 85.44 382 LYS A C 1
ATOM 3043 O O . LYS A 1 382 ? -5.514 21.006 16.822 1.00 85.44 382 LYS A O 1
ATOM 3048 N N . LYS A 1 383 ? -3.335 21.507 16.897 1.00 83.25 383 LYS A N 1
ATOM 3049 C CA . LYS A 1 383 ? -3.166 21.649 15.440 1.00 83.25 383 LYS A CA 1
ATOM 3050 C C . LYS A 1 383 ? -2.658 20.377 14.758 1.00 83.25 383 LYS A C 1
ATOM 3052 O O . LYS A 1 383 ? -2.965 20.147 13.593 1.00 83.25 383 LYS A O 1
ATOM 3057 N N . LYS A 1 384 ? -1.822 19.594 15.441 1.00 80.88 384 LYS A N 1
ATOM 3058 C CA . LYS A 1 384 ? -1.051 18.484 14.858 1.00 80.88 384 LYS A CA 1
ATOM 3059 C C . LYS A 1 384 ? -1.406 17.109 15.429 1.00 80.88 384 LYS A C 1
ATOM 3061 O O . LYS A 1 384 ? -0.835 16.128 14.958 1.00 80.88 384 LYS A O 1
ATOM 3066 N N . ALA A 1 385 ? -2.290 17.047 16.429 1.00 82.31 385 ALA A N 1
ATOM 3067 C CA . ALA A 1 385 ? -2.614 15.841 17.194 1.00 82.31 385 ALA A CA 1
ATOM 3068 C C . ALA A 1 385 ? -1.373 15.159 17.808 1.00 82.31 385 ALA A C 1
ATOM 3070 O O . ALA A 1 385 ? -1.342 13.948 17.981 1.00 82.31 385 ALA A O 1
ATOM 3071 N N . LEU A 1 386 ? -0.312 15.937 18.053 1.00 88.19 386 LEU A N 1
ATOM 3072 C CA . LEU A 1 386 ? 0.944 15.500 18.658 1.00 88.19 386 LEU A CA 1
ATOM 3073 C C . LEU A 1 386 ? 1.658 16.707 19.270 1.00 88.19 386 LEU A C 1
ATOM 3075 O O . LEU A 1 386 ? 1.802 17.748 18.617 1.00 88.19 386 LEU A O 1
ATOM 3079 N N . ASN A 1 387 ? 2.184 16.548 20.481 1.00 88.38 387 ASN A N 1
ATOM 3080 C CA . ASN A 1 387 ? 3.045 17.528 21.127 1.00 88.38 387 ASN A CA 1
ATOM 3081 C C . ASN A 1 387 ? 4.449 17.550 20.489 1.00 88.38 387 ASN A C 1
ATOM 3083 O O . ASN A 1 387 ? 5.439 17.070 21.040 1.00 88.38 387 ASN A O 1
ATOM 3087 N N . VAL A 1 388 ? 4.550 18.131 19.290 1.00 87.06 388 VAL A N 1
ATOM 3088 C CA . VAL A 1 388 ? 5.819 18.211 18.540 1.00 87.06 388 VAL A CA 1
ATOM 3089 C C . VAL A 1 388 ? 6.885 19.043 19.257 1.00 87.06 388 VAL A C 1
ATOM 3091 O O . VAL A 1 388 ? 8.072 18.838 19.031 1.00 87.06 388 VAL A O 1
ATOM 3094 N N . VAL A 1 389 ? 6.477 19.979 20.123 1.00 88.75 389 VAL A N 1
ATOM 3095 C CA . VAL A 1 389 ? 7.408 20.791 20.921 1.00 88.75 389 VAL A CA 1
ATOM 3096 C C . VAL A 1 389 ? 8.108 19.913 21.950 1.00 88.75 389 VAL A C 1
ATOM 3098 O O . VAL A 1 389 ? 9.326 20.001 22.088 1.00 88.75 389 VAL A O 1
ATOM 3101 N N . LEU A 1 390 ? 7.358 19.035 22.621 1.00 90.25 390 LEU A N 1
ATOM 3102 C CA . LEU A 1 390 ? 7.920 18.041 23.529 1.00 90.25 390 LEU A CA 1
ATOM 3103 C C . LEU A 1 390 ? 8.749 17.002 22.774 1.00 90.25 390 LEU A C 1
ATOM 3105 O O . LEU A 1 390 ? 9.875 16.723 23.173 1.00 90.25 390 LEU A O 1
ATOM 3109 N N . SER A 1 391 ? 8.246 16.504 21.640 1.00 88.50 391 SER A N 1
ATOM 3110 C CA . SER A 1 391 ? 8.958 15.521 20.812 1.00 88.50 391 SER A CA 1
ATOM 3111 C C . SER A 1 391 ? 10.340 15.998 20.380 1.00 88.50 391 SER A C 1
ATOM 3113 O O . SER A 1 391 ? 11.273 15.204 20.377 1.00 88.50 391 SER A O 1
ATOM 3115 N N . ASN A 1 392 ? 10.490 17.282 20.046 1.00 87.38 392 ASN A N 1
ATOM 3116 C CA . ASN A 1 392 ? 11.774 17.857 19.636 1.00 87.38 392 ASN A CA 1
ATOM 3117 C C . ASN A 1 392 ? 12.776 18.018 20.794 1.00 87.38 392 ASN A C 1
ATOM 3119 O O . ASN A 1 392 ? 13.942 18.307 20.539 1.00 87.38 392 ASN A O 1
ATOM 3123 N N . LYS A 1 393 ? 12.329 17.874 22.047 1.00 89.69 393 LYS A N 1
ATOM 3124 C CA . LYS A 1 393 ? 13.169 17.960 23.251 1.00 89.69 393 LYS A CA 1
ATOM 3125 C C . LYS A 1 393 ? 13.549 16.594 23.817 1.00 89.69 393 LYS A C 1
ATOM 3127 O O . LYS A 1 393 ? 14.418 16.528 24.682 1.00 89.69 393 LYS A O 1
ATOM 3132 N N . ILE A 1 394 ? 12.908 15.516 23.369 1.00 87.25 394 ILE A N 1
ATOM 3133 C CA . ILE A 1 394 ? 13.253 14.153 23.778 1.00 87.25 394 ILE A CA 1
ATOM 3134 C C . ILE A 1 394 ? 14.440 13.659 22.951 1.00 87.25 394 ILE A C 1
ATOM 3136 O O . ILE A 1 394 ? 14.510 13.879 21.742 1.00 87.25 394 ILE A O 1
ATOM 3140 N N . SER A 1 395 ? 15.376 12.972 23.608 1.00 83.38 395 SER A N 1
ATOM 3141 C CA . SER A 1 395 ? 16.534 12.398 22.925 1.00 83.38 395 SER A CA 1
ATOM 3142 C C . SER A 1 395 ? 16.127 11.297 21.944 1.00 83.38 395 SER A C 1
ATOM 3144 O O . SER A 1 395 ? 15.363 10.396 22.290 1.00 83.38 395 SER A O 1
ATOM 3146 N N . LEU A 1 396 ? 16.720 11.306 20.747 1.00 75.25 396 LEU A N 1
ATOM 3147 C CA . LEU A 1 396 ? 16.578 10.219 19.770 1.00 75.25 396 LEU A CA 1
ATOM 3148 C C . LEU A 1 396 ? 17.234 8.909 20.236 1.00 75.25 396 LEU A C 1
ATOM 3150 O O . LEU A 1 396 ? 16.893 7.844 19.732 1.00 75.25 396 LEU A O 1
ATOM 3154 N N . THR A 1 397 ? 18.156 8.982 21.199 1.00 75.62 397 THR A N 1
ATOM 3155 C CA . THR A 1 397 ? 18.853 7.828 21.789 1.00 75.62 397 THR A CA 1
ATOM 3156 C C . THR A 1 397 ? 18.287 7.419 23.147 1.00 75.62 397 THR A C 1
ATOM 3158 O O . THR A 1 397 ? 18.935 6.656 23.867 1.00 75.62 397 THR A O 1
ATOM 3161 N N . ARG A 1 398 ? 17.095 7.916 23.518 1.00 83.00 398 ARG A N 1
ATOM 3162 C CA . ARG A 1 398 ? 16.460 7.519 24.777 1.00 83.00 398 ARG A CA 1
ATOM 3163 C C . ARG A 1 398 ? 16.284 6.005 24.838 1.00 83.00 398 ARG A C 1
ATOM 3165 O O . ARG A 1 398 ? 15.906 5.371 23.850 1.00 83.00 398 ARG A O 1
ATOM 3172 N N . LYS A 1 399 ? 16.510 5.422 26.008 1.00 83.75 399 LYS A N 1
ATOM 3173 C CA . LYS A 1 399 ? 16.190 4.017 26.249 1.00 83.75 399 LYS A CA 1
ATOM 3174 C C . LYS A 1 399 ? 14.685 3.860 26.414 1.00 83.75 399 LYS A C 1
ATOM 3176 O O . LYS A 1 399 ? 14.018 4.712 27.000 1.00 83.75 399 LYS A O 1
ATOM 3181 N N . LEU A 1 400 ? 14.163 2.753 25.909 1.00 82.69 400 LEU A N 1
ATOM 3182 C CA . LEU A 1 400 ? 12.811 2.277 26.178 1.00 82.69 400 LEU A CA 1
ATOM 3183 C C . LEU A 1 400 ? 12.918 0.922 26.888 1.00 82.69 400 LEU A C 1
ATOM 3185 O O . LEU A 1 400 ? 13.897 0.206 26.651 1.00 82.69 400 LEU A O 1
ATOM 3189 N N . PRO A 1 401 ? 11.965 0.575 27.768 1.00 77.94 401 PRO A N 1
ATOM 3190 C CA . PRO A 1 401 ? 11.944 -0.738 28.392 1.00 77.94 401 PRO A CA 1
ATOM 3191 C C . PRO A 1 401 ? 11.787 -1.812 27.309 1.00 77.94 401 PRO A C 1
ATOM 3193 O O . PRO A 1 401 ? 10.849 -1.769 26.515 1.00 77.94 401 PRO A O 1
ATOM 3196 N N . ASP A 1 402 ? 12.715 -2.770 27.263 1.00 72.00 402 ASP A N 1
ATOM 3197 C CA . ASP A 1 402 ? 12.575 -3.945 26.404 1.00 72.00 402 ASP A CA 1
ATOM 3198 C C . ASP A 1 402 ? 11.915 -5.068 27.200 1.00 72.00 402 ASP A C 1
ATOM 3200 O O . ASP A 1 402 ? 12.544 -5.739 28.015 1.00 72.00 402 ASP A O 1
ATOM 3204 N N . ILE A 1 403 ? 10.617 -5.234 26.979 1.00 68.62 403 ILE A N 1
ATOM 3205 C CA . ILE A 1 403 ? 9.798 -6.286 27.591 1.00 68.62 403 ILE A CA 1
ATOM 3206 C C . ILE A 1 403 ? 9.837 -7.599 26.804 1.00 68.62 403 ILE A C 1
ATOM 3208 O O . ILE A 1 403 ? 9.200 -8.582 27.187 1.00 68.62 403 ILE A O 1
ATOM 3212 N N . ARG A 1 404 ? 10.565 -7.638 25.683 1.00 65.38 404 ARG A N 1
ATOM 3213 C CA . ARG A 1 404 ? 10.702 -8.844 24.869 1.00 65.38 404 ARG A CA 1
ATOM 3214 C C . ARG A 1 404 ? 11.736 -9.765 25.503 1.00 65.38 404 ARG A C 1
ATOM 3216 O O . ARG A 1 404 ? 12.743 -9.335 26.059 1.00 65.38 404 ARG A O 1
ATOM 3223 N N . ASN A 1 405 ? 11.516 -11.065 25.363 1.00 61.47 405 ASN A N 1
ATOM 3224 C CA . ASN A 1 405 ? 12.510 -12.054 25.756 1.00 61.47 405 ASN A CA 1
ATOM 3225 C C . ASN A 1 405 ? 13.693 -12.021 24.766 1.00 61.47 405 ASN A C 1
ATOM 3227 O O . ASN A 1 405 ? 13.498 -12.108 23.551 1.00 61.47 405 ASN A O 1
ATOM 3231 N N . SER A 1 406 ? 14.916 -11.923 25.294 1.00 59.03 406 SER A N 1
ATOM 3232 C CA . SER A 1 406 ? 16.171 -11.774 24.542 1.00 59.03 406 SER A CA 1
ATOM 3233 C C . SER A 1 406 ? 16.486 -12.921 23.571 1.00 59.03 406 SER A C 1
ATOM 3235 O O . SER A 1 406 ? 17.348 -12.769 22.707 1.00 59.03 406 SER A O 1
ATOM 3237 N N . LEU A 1 407 ? 15.785 -14.053 23.676 1.00 55.91 407 LEU A N 1
ATOM 3238 C CA . LEU A 1 407 ? 15.975 -15.237 22.833 1.00 55.91 407 LEU A CA 1
ATOM 3239 C C . LEU A 1 407 ? 15.120 -15.252 21.547 1.00 55.91 407 LEU A C 1
ATOM 3241 O O . LEU A 1 407 ? 15.272 -16.164 20.736 1.00 55.91 407 LEU A O 1
ATOM 3245 N N . LEU A 1 408 ? 14.218 -14.285 21.332 1.00 54.84 408 LEU A N 1
ATOM 3246 C CA . LEU A 1 408 ? 13.201 -14.343 20.270 1.00 54.84 408 LEU A CA 1
ATOM 3247 C C . LEU A 1 408 ? 13.412 -13.280 19.171 1.00 54.84 408 LEU A C 1
ATOM 3249 O O . LEU A 1 408 ? 13.335 -12.083 19.425 1.00 54.84 408 LEU A O 1
ATOM 3253 N N . GLN A 1 409 ? 13.605 -13.723 17.918 1.00 58.44 409 GLN A N 1
ATOM 3254 C CA . GLN A 1 409 ? 13.515 -12.902 16.693 1.00 58.44 409 GLN A CA 1
ATOM 3255 C C . GLN A 1 409 ? 12.196 -13.221 15.954 1.00 58.44 409 GLN A C 1
ATOM 3257 O O . GLN A 1 409 ? 12.180 -14.088 15.078 1.00 58.44 409 GLN A O 1
ATOM 3262 N N . PRO A 1 410 ? 11.063 -12.577 16.292 1.00 63.00 410 PRO A N 1
ATOM 3263 C CA . PRO A 1 410 ? 9.754 -13.211 16.111 1.00 63.00 410 PRO A CA 1
ATOM 3264 C C . PRO A 1 410 ? 9.208 -13.169 14.676 1.00 63.00 410 PRO A C 1
ATOM 3266 O O . PRO A 1 410 ? 8.695 -14.166 14.175 1.00 63.00 410 PRO A O 1
ATOM 3269 N N . LEU A 1 411 ? 9.308 -12.024 13.991 1.00 68.06 411 LEU A N 1
ATOM 3270 C CA . LEU A 1 411 ? 8.583 -11.819 12.728 1.00 68.06 411 LEU A CA 1
ATOM 3271 C C . LEU A 1 411 ? 9.218 -12.577 11.550 1.00 68.06 411 LEU A C 1
ATOM 3273 O O . LEU A 1 411 ? 8.535 -13.250 10.783 1.00 68.06 411 LEU A O 1
ATOM 3277 N N . LEU A 1 412 ? 10.542 -12.503 11.398 1.00 75.12 412 LEU A N 1
ATOM 3278 C CA . LEU A 1 412 ? 11.206 -13.081 10.223 1.00 75.12 412 LEU A CA 1
ATOM 3279 C C . LEU A 1 412 ? 11.244 -14.612 10.257 1.00 75.12 412 LEU A C 1
ATOM 3281 O O . LEU A 1 412 ? 11.152 -15.242 9.203 1.00 75.12 412 LEU A O 1
ATOM 3285 N N . GLN A 1 413 ? 11.336 -15.209 11.449 1.00 82.31 413 GLN A N 1
ATOM 3286 C CA . GLN A 1 413 ? 11.290 -16.661 11.598 1.00 82.31 413 GLN A CA 1
ATOM 3287 C C . GLN A 1 413 ? 9.919 -17.202 11.176 1.00 82.31 413 GLN A C 1
ATOM 3289 O O . GLN A 1 413 ? 9.844 -18.128 10.373 1.00 82.31 413 GLN A O 1
ATOM 3294 N N . ARG A 1 414 ? 8.829 -16.558 11.606 1.00 86.88 414 ARG A N 1
ATOM 3295 C CA . ARG A 1 414 ? 7.481 -17.002 11.246 1.00 86.88 414 ARG A CA 1
ATOM 3296 C C . ARG A 1 414 ? 7.184 -16.870 9.743 1.00 86.88 414 ARG A C 1
ATOM 3298 O O . ARG A 1 414 ? 6.579 -17.782 9.188 1.00 86.88 414 ARG A O 1
ATOM 3305 N N . ILE A 1 415 ? 7.668 -15.823 9.063 1.00 86.81 415 ILE A N 1
ATOM 3306 C CA . ILE A 1 415 ? 7.569 -15.704 7.587 1.00 86.81 415 ILE A CA 1
ATOM 3307 C C . ILE A 1 415 ? 8.366 -16.807 6.879 1.00 86.81 415 ILE A C 1
ATOM 3309 O O . ILE A 1 415 ? 7.954 -17.309 5.832 1.00 86.81 415 ILE A O 1
ATOM 3313 N N . LYS A 1 416 ? 9.517 -17.201 7.437 1.00 87.50 416 LYS A N 1
ATOM 3314 C CA . LYS A 1 416 ? 10.310 -18.311 6.897 1.00 87.50 416 LYS A CA 1
ATOM 3315 C C . LYS A 1 416 ? 9.549 -19.637 6.988 1.00 87.50 416 LYS A C 1
ATOM 3317 O O . LYS A 1 416 ? 9.603 -20.412 6.035 1.00 87.50 416 LYS A O 1
ATOM 3322 N N . ASP A 1 417 ? 8.841 -19.864 8.093 1.00 88.94 417 ASP A N 1
ATOM 3323 C CA . ASP A 1 417 ? 8.067 -21.086 8.334 1.00 88.94 417 ASP A CA 1
ATOM 3324 C C . ASP A 1 417 ? 6.757 -21.112 7.530 1.00 88.94 417 ASP A C 1
ATOM 3326 O O . ASP A 1 417 ? 6.363 -22.156 7.012 1.00 88.94 417 ASP A O 1
ATOM 3330 N N . ASN A 1 418 ? 6.098 -19.960 7.374 1.00 92.50 418 ASN A N 1
ATOM 3331 C CA . ASN A 1 418 ? 4.907 -19.797 6.548 1.00 92.50 418 ASN A CA 1
ATOM 3332 C C . ASN A 1 418 ? 4.985 -18.508 5.717 1.00 92.50 418 ASN A C 1
ATOM 3334 O O . ASN A 1 418 ? 4.697 -17.415 6.202 1.00 92.50 418 ASN A O 1
ATOM 3338 N N . LYS A 1 419 ? 5.302 -18.650 4.426 1.00 92.94 419 LYS A N 1
ATOM 3339 C CA . LYS A 1 419 ? 5.438 -17.517 3.492 1.00 92.94 419 LYS A CA 1
ATOM 3340 C C . LYS A 1 419 ? 4.132 -16.773 3.218 1.00 92.94 419 LYS A C 1
ATOM 3342 O O . LYS A 1 419 ? 4.180 -15.626 2.783 1.00 92.94 419 LYS A O 1
ATOM 3347 N N . ASN A 1 420 ? 2.991 -17.412 3.473 1.00 95.81 420 ASN A N 1
ATOM 3348 C CA . ASN A 1 420 ? 1.670 -16.826 3.257 1.00 95.81 420 ASN A CA 1
ATOM 3349 C C . ASN A 1 420 ? 1.125 -16.138 4.523 1.00 95.81 420 ASN A C 1
ATOM 3351 O O . ASN A 1 420 ? -0.002 -15.636 4.505 1.00 95.81 420 ASN A O 1
ATOM 3355 N N . ALA A 1 421 ? 1.894 -16.137 5.620 1.00 94.75 421 ALA A N 1
ATOM 3356 C CA . ALA A 1 421 ? 1.534 -15.442 6.846 1.00 94.75 421 ALA A CA 1
ATOM 3357 C C . ALA A 1 421 ? 1.914 -13.960 6.764 1.00 94.75 421 ALA A C 1
ATOM 3359 O O . ALA A 1 421 ? 3.026 -13.594 6.374 1.00 94.75 421 ALA A O 1
ATOM 3360 N N . VAL A 1 422 ? 0.979 -13.110 7.171 1.00 95.81 422 VAL A N 1
ATOM 3361 C CA . VAL A 1 422 ? 1.157 -11.669 7.318 1.00 95.81 422 VAL A CA 1
ATOM 3362 C C . VAL A 1 422 ? 1.122 -11.351 8.800 1.00 95.81 422 VAL A C 1
ATOM 3364 O O . VAL A 1 422 ? 0.157 -11.669 9.493 1.00 95.81 422 VAL A O 1
ATOM 3367 N N . LEU A 1 423 ? 2.216 -10.778 9.290 1.00 93.56 423 LEU A N 1
ATOM 3368 C CA . LEU A 1 423 ? 2.503 -10.725 10.716 1.00 93.56 423 LEU A CA 1
ATOM 3369 C C . LEU A 1 423 ? 2.429 -9.302 11.237 1.00 93.56 423 LEU A C 1
ATOM 3371 O O . LEU A 1 423 ? 3.063 -8.411 10.676 1.00 93.56 423 LEU A O 1
ATOM 3375 N N . MET A 1 424 ? 1.729 -9.102 12.343 1.00 93.12 424 MET A N 1
ATOM 3376 C CA . MET A 1 424 ? 1.607 -7.819 13.026 1.00 93.12 424 MET A CA 1
ATOM 3377 C C . MET A 1 424 ? 2.260 -7.891 14.411 1.00 93.12 424 MET A C 1
ATOM 3379 O O . MET A 1 424 ? 2.153 -8.916 15.089 1.00 93.12 424 MET A O 1
ATOM 3383 N N . PRO A 1 425 ? 2.940 -6.826 14.864 1.00 89.69 425 PRO A N 1
ATOM 3384 C CA . PRO A 1 425 ? 3.333 -6.714 16.261 1.00 89.69 425 PRO A CA 1
ATOM 3385 C C . PRO A 1 425 ? 2.112 -6.402 17.140 1.00 89.69 425 PRO A C 1
ATOM 3387 O O . PRO A 1 425 ? 1.094 -5.914 16.646 1.00 89.69 425 PRO A O 1
ATOM 3390 N N . ILE A 1 426 ? 2.243 -6.592 18.453 1.00 87.88 426 ILE A N 1
ATOM 3391 C CA . ILE A 1 426 ? 1.415 -5.834 19.397 1.00 87.88 426 ILE A CA 1
ATOM 3392 C C . ILE A 1 426 ? 1.818 -4.363 19.268 1.00 87.88 426 ILE A C 1
ATOM 3394 O O . ILE A 1 426 ? 3.008 -4.023 19.269 1.00 87.88 426 ILE A O 1
ATOM 3398 N N . ILE A 1 427 ? 0.813 -3.509 19.102 1.00 88.94 427 ILE A N 1
ATOM 3399 C CA . ILE A 1 427 ? 1.000 -2.076 18.926 1.00 88.94 427 ILE A CA 1
ATOM 3400 C C . ILE A 1 427 ? 0.780 -1.408 20.281 1.00 88.94 427 ILE A C 1
ATOM 3402 O O . ILE A 1 427 ? -0.357 -1.211 20.698 1.00 88.94 427 ILE A O 1
ATOM 3406 N N . ASP A 1 428 ? 1.878 -1.083 20.957 1.00 88.12 428 ASP A N 1
ATOM 3407 C CA . ASP A 1 428 ? 1.853 -0.397 22.251 1.00 88.12 428 ASP A CA 1
ATOM 3408 C C . ASP A 1 428 ? 1.494 1.089 22.048 1.00 88.12 428 ASP A C 1
ATOM 3410 O O . ASP A 1 428 ? 1.829 1.689 21.019 1.00 88.12 428 ASP A O 1
ATOM 3414 N N . ASN A 1 429 ? 0.818 1.706 23.018 1.00 88.69 429 ASN A N 1
ATOM 3415 C CA . ASN A 1 429 ? 0.401 3.105 22.916 1.00 88.69 429 ASN A CA 1
ATOM 3416 C C . ASN A 1 429 ? 1.517 4.046 23.387 1.00 88.69 429 ASN A C 1
ATOM 3418 O O . ASN A 1 429 ? 2.061 3.893 24.476 1.00 88.69 429 ASN A O 1
ATOM 3422 N N . ILE A 1 430 ? 1.829 5.064 22.592 1.00 90.81 430 ILE A N 1
ATOM 3423 C CA . ILE A 1 430 ? 2.666 6.187 23.012 1.00 90.81 430 ILE A CA 1
ATOM 3424 C C . ILE A 1 430 ? 1.781 7.425 23.104 1.00 90.81 430 ILE A C 1
ATOM 3426 O O . ILE A 1 430 ? 1.214 7.840 22.095 1.00 90.81 430 ILE A O 1
ATOM 3430 N N . SER A 1 431 ? 1.720 8.051 24.282 1.00 90.69 431 SER A N 1
ATOM 3431 C CA . SER A 1 431 ? 0.918 9.264 24.479 1.00 90.69 431 SER A CA 1
ATOM 3432 C C . SER A 1 431 ? 1.313 10.361 23.493 1.00 90.69 431 SER A C 1
ATOM 3434 O O . SER A 1 431 ? 2.479 10.751 23.404 1.00 90.69 431 SER A O 1
ATOM 3436 N N . GLU A 1 432 ? 0.337 10.930 22.800 1.00 89.69 432 GLU A N 1
ATOM 3437 C CA . GLU A 1 432 ? 0.512 12.092 21.938 1.00 89.69 432 GLU A CA 1
ATOM 3438 C C . GLU A 1 432 ? 0.835 13.380 22.716 1.00 89.69 432 GLU A C 1
ATOM 3440 O O . GLU A 1 432 ? 1.386 14.328 22.142 1.00 89.69 432 GLU A O 1
ATOM 3445 N N . GLU A 1 433 ? 0.508 13.418 24.013 1.00 90.00 433 GLU A N 1
ATOM 3446 C CA . GLU A 1 433 ? 0.698 14.568 24.898 1.00 90.00 433 GLU A CA 1
ATOM 3447 C C . GLU A 1 433 ? 2.024 14.499 25.662 1.00 90.00 433 GLU A C 1
ATOM 3449 O O . GLU A 1 433 ? 2.805 15.457 25.602 1.00 90.00 433 GLU A O 1
ATOM 3454 N N . THR A 1 434 ? 2.277 13.382 26.356 1.00 92.12 434 THR A N 1
ATOM 3455 C CA . THR A 1 434 ? 3.419 13.211 27.274 1.00 92.12 434 THR A CA 1
ATOM 3456 C C . THR A 1 434 ? 4.564 12.388 26.683 1.00 92.12 434 THR A C 1
ATOM 3458 O O . THR A 1 434 ? 5.653 12.363 27.259 1.00 92.12 434 THR A O 1
ATOM 3461 N N . LEU A 1 435 ? 4.348 11.713 25.544 1.00 91.44 435 LEU A N 1
ATOM 3462 C CA . LEU A 1 435 ? 5.290 10.770 24.914 1.00 91.44 435 LEU A CA 1
ATOM 3463 C C . LEU A 1 435 ? 5.736 9.610 25.824 1.00 91.44 435 LEU A C 1
ATOM 3465 O O . LEU A 1 435 ? 6.770 8.969 25.566 1.00 91.44 435 LEU A O 1
ATOM 3469 N N . GLU A 1 436 ? 4.939 9.343 26.862 1.00 92.56 436 GLU A N 1
ATOM 3470 C CA . GLU A 1 436 ? 5.004 8.138 27.683 1.00 92.56 436 GLU A CA 1
ATOM 3471 C C . GLU A 1 436 ? 4.752 6.904 26.820 1.00 92.56 436 GLU A C 1
ATOM 3473 O O . GLU A 1 436 ? 3.871 6.915 25.960 1.00 92.56 436 GLU A O 1
ATOM 3478 N N . TYR A 1 437 ? 5.547 5.860 27.034 1.00 90.25 437 TYR A N 1
ATOM 3479 C CA . TYR A 1 437 ? 5.390 4.569 26.376 1.00 90.25 437 TYR A CA 1
ATOM 3480 C C . TYR A 1 437 ? 4.566 3.657 27.287 1.00 90.25 437 TYR A C 1
ATOM 3482 O O . TYR A 1 437 ? 5.087 3.127 28.268 1.00 90.25 437 TYR A O 1
ATOM 3490 N N . PHE A 1 438 ? 3.286 3.487 26.968 1.00 85.50 438 PHE A N 1
ATOM 3491 C CA . PHE A 1 438 ? 2.399 2.577 27.680 1.00 85.50 438 PHE A CA 1
ATOM 3492 C C . PHE A 1 438 ? 2.552 1.163 27.137 1.00 85.50 438 PHE A C 1
ATOM 3494 O O . PHE A 1 438 ? 2.401 0.925 25.940 1.00 85.50 438 PHE A O 1
ATOM 3501 N N . HIS A 1 439 ? 2.809 0.222 28.038 1.00 78.06 439 HIS A N 1
ATOM 3502 C CA . HIS A 1 439 ? 2.827 -1.196 27.725 1.00 78.06 439 HIS A CA 1
ATOM 3503 C C . HIS A 1 439 ? 2.141 -1.986 28.830 1.00 78.06 439 HIS A C 1
ATOM 3505 O O . HIS A 1 439 ? 2.379 -1.749 30.015 1.00 78.06 439 HIS A O 1
ATOM 3511 N N . ASP A 1 440 ? 1.347 -2.978 28.443 1.00 67.62 440 ASP A N 1
ATOM 3512 C CA . ASP A 1 440 ? 0.829 -3.938 29.408 1.00 67.62 440 ASP A CA 1
ATOM 3513 C C . ASP A 1 440 ? 1.953 -4.889 29.822 1.00 67.62 440 ASP A C 1
ATOM 3515 O O . ASP A 1 440 ? 2.647 -5.464 28.974 1.00 67.62 440 ASP A O 1
ATOM 3519 N N . ASN A 1 441 ? 2.147 -5.033 31.135 1.00 59.81 441 ASN A N 1
ATOM 3520 C CA . ASN A 1 441 ? 3.131 -5.947 31.726 1.00 59.81 441 ASN A CA 1
ATOM 3521 C C . ASN A 1 441 ? 2.731 -7.422 31.570 1.00 59.81 441 ASN A C 1
ATOM 3523 O O . ASN A 1 441 ? 3.572 -8.309 31.715 1.00 59.81 441 ASN A O 1
ATOM 3527 N N . GLU A 1 442 ? 1.465 -7.695 31.258 1.00 63.72 442 GLU A N 1
ATOM 3528 C CA . GLU A 1 442 ? 0.963 -9.040 31.022 1.00 63.72 442 GLU A CA 1
ATOM 3529 C C . GLU A 1 442 ? 1.043 -9.393 29.534 1.00 63.72 442 GLU A C 1
ATOM 3531 O O . GLU A 1 442 ? 0.334 -8.846 28.693 1.00 63.72 442 GLU A O 1
ATOM 3536 N N . ALA A 1 443 ? 1.897 -10.362 29.193 1.00 56.62 443 ALA A N 1
ATOM 3537 C CA . ALA A 1 443 ? 2.011 -10.875 27.824 1.00 56.62 443 ALA A CA 1
ATOM 3538 C C . ALA A 1 443 ? 0.738 -11.603 27.334 1.00 56.62 443 ALA A C 1
ATOM 3540 O O . ALA A 1 443 ? 0.615 -11.894 26.145 1.00 56.62 443 ALA A O 1
ATOM 3541 N N . SER A 1 444 ? -0.184 -11.932 28.245 1.00 61.91 444 SER A N 1
ATOM 3542 C CA . SER A 1 444 ? -1.424 -12.669 27.989 1.00 61.91 444 SER A CA 1
ATOM 3543 C C . SER A 1 444 ? -2.565 -11.810 27.457 1.00 61.91 444 SER A C 1
ATOM 3545 O O . SER A 1 444 ? -3.408 -12.349 26.739 1.00 61.91 444 SER A O 1
ATOM 3547 N N . PHE A 1 445 ? -2.598 -10.514 27.775 1.00 73.44 445 PHE A N 1
ATOM 3548 C CA . PHE A 1 445 ? -3.705 -9.643 27.393 1.00 73.44 445 PHE A CA 1
ATOM 3549 C C . PHE A 1 445 ? -3.301 -8.726 26.237 1.00 73.44 445 PHE A C 1
ATOM 3551 O O . PHE A 1 445 ? -2.398 -7.903 26.353 1.00 73.44 445 PHE A O 1
ATOM 3558 N N . PHE A 1 446 ? -3.947 -8.916 25.089 1.00 84.81 446 PHE A N 1
ATOM 3559 C CA . PHE A 1 446 ? -3.873 -8.018 23.942 1.00 84.81 446 PHE A CA 1
ATOM 3560 C C . PHE A 1 446 ? -5.103 -8.213 23.057 1.00 84.81 446 PHE A C 1
ATOM 3562 O O . PHE A 1 446 ? -5.748 -9.264 23.086 1.00 84.81 446 PHE A O 1
ATOM 3569 N N . GLN A 1 447 ? -5.397 -7.206 22.242 1.00 89.62 447 GLN A N 1
ATOM 3570 C CA . GLN A 1 447 ? -6.518 -7.225 21.311 1.00 89.62 447 GLN A CA 1
ATOM 3571 C C . GLN A 1 447 ? -6.073 -7.623 19.901 1.00 89.62 447 GLN A C 1
ATOM 3573 O O . GLN A 1 447 ? -4.936 -7.380 19.487 1.00 89.62 447 GLN A O 1
ATOM 3578 N N . VAL A 1 448 ? -6.989 -8.240 19.158 1.00 94.19 448 VAL A N 1
ATOM 3579 C CA . VAL A 1 448 ? -6.846 -8.527 17.727 1.00 94.19 448 VAL A CA 1
ATOM 3580 C C . VAL A 1 448 ? -7.686 -7.540 16.914 1.00 94.19 448 VAL A C 1
ATOM 3582 O O . VAL A 1 448 ? -8.482 -6.775 17.456 1.00 94.19 448 VAL A O 1
ATOM 3585 N N . GLY A 1 449 ? -7.484 -7.513 15.601 1.00 95.69 449 GLY A N 1
ATOM 3586 C CA . GLY A 1 449 ? -8.217 -6.627 14.704 1.00 95.69 449 GLY A CA 1
ATOM 3587 C C . GLY A 1 449 ? -9.610 -7.150 14.357 1.00 95.69 449 GLY A C 1
ATOM 3588 O O . GLY A 1 449 ? -9.756 -8.296 13.929 1.00 95.69 449 GLY A O 1
ATOM 3589 N N . GLY A 1 450 ? -10.609 -6.278 14.468 1.00 95.81 450 GLY A N 1
ATOM 3590 C CA . GLY A 1 450 ? -11.970 -6.451 13.967 1.00 95.81 450 GLY A CA 1
ATOM 3591 C C . GLY A 1 450 ? -12.353 -5.383 12.935 1.00 95.81 450 GLY A C 1
ATOM 3592 O O . GLY A 1 450 ? -11.515 -4.629 12.428 1.00 95.81 450 GLY A O 1
ATOM 3593 N N . PHE A 1 451 ? -13.636 -5.329 12.589 1.00 96.44 451 PHE A N 1
ATOM 3594 C CA . PHE A 1 451 ? -14.196 -4.264 11.754 1.00 96.44 451 PHE A CA 1
ATOM 3595 C C . PHE A 1 451 ? -15.662 -4.009 12.100 1.00 96.44 451 PHE A C 1
ATOM 3597 O O . PHE A 1 451 ? -16.341 -4.929 12.558 1.00 96.44 451 PHE A O 1
ATOM 3604 N N . THR A 1 452 ? -16.150 -2.803 11.818 1.00 94.88 452 THR A N 1
ATOM 3605 C CA . THR A 1 452 ? -17.573 -2.444 11.877 1.00 94.88 452 THR A CA 1
ATOM 3606 C C . THR A 1 452 ? -18.224 -2.512 10.492 1.00 94.88 452 THR A C 1
ATOM 3608 O O . THR A 1 452 ? -17.553 -2.320 9.474 1.00 94.88 452 THR A O 1
ATOM 3611 N N . TRP A 1 453 ? -19.538 -2.728 10.402 1.00 95.12 453 TRP A N 1
ATOM 3612 C CA . TRP A 1 453 ? -20.269 -2.755 9.129 1.00 95.12 453 TRP A CA 1
ATOM 3613 C C . TRP A 1 453 ? -20.281 -1.392 8.432 1.00 95.12 453 TRP A C 1
ATOM 3615 O O . TRP A 1 453 ? -20.444 -1.338 7.214 1.00 95.12 453 TRP A O 1
ATOM 3625 N N . SER A 1 454 ? -20.004 -0.302 9.156 1.00 92.69 454 SER A N 1
ATOM 3626 C CA . SER A 1 454 ? -19.739 1.021 8.576 1.00 92.69 454 SER A CA 1
ATOM 3627 C C . SER A 1 454 ? -18.376 1.129 7.872 1.00 92.69 454 SER A C 1
ATOM 3629 O O . SER A 1 454 ? -18.095 2.146 7.234 1.00 92.69 454 SER A O 1
ATOM 3631 N N . GLY A 1 455 ? -17.540 0.088 7.955 1.00 93.50 455 GLY A N 1
ATOM 3632 C CA . GLY A 1 455 ? -16.256 -0.023 7.267 1.00 93.50 455 GLY A CA 1
ATOM 3633 C C . GLY A 1 455 ? -15.071 0.560 8.032 1.00 93.50 455 GLY A C 1
ATOM 3634 O O . GLY A 1 455 ? -14.095 0.977 7.412 1.00 93.50 455 GLY A O 1
ATOM 3635 N N . HIS A 1 456 ? -15.149 0.617 9.363 1.00 92.50 456 HIS A N 1
ATOM 3636 C CA . HIS A 1 456 ? -14.045 1.076 10.206 1.00 92.50 456 HIS A CA 1
ATOM 3637 C C . HIS A 1 456 ? -13.333 -0.110 10.851 1.00 92.50 456 HIS A C 1
ATOM 3639 O O . HIS A 1 456 ? -13.933 -1.149 11.117 1.00 92.50 456 HIS A O 1
ATOM 3645 N N . PHE A 1 457 ? -12.035 0.045 11.092 1.00 94.00 457 PHE A N 1
ATOM 3646 C CA . PHE A 1 457 ? -11.275 -0.882 11.921 1.00 94.00 457 PHE A CA 1
ATOM 3647 C C . PHE A 1 457 ? -11.656 -0.694 13.393 1.00 94.00 457 PHE A C 1
ATOM 3649 O O . PHE A 1 457 ? -11.855 0.436 13.832 1.00 94.00 457 PHE A O 1
ATOM 3656 N N . THR A 1 458 ? -11.714 -1.790 14.143 1.00 92.25 458 THR A N 1
ATOM 3657 C CA . THR A 1 458 ? -11.915 -1.779 15.597 1.00 92.25 458 THR A CA 1
ATOM 3658 C C . THR A 1 458 ? -10.995 -2.808 16.248 1.00 92.25 458 THR A C 1
ATOM 3660 O O . THR A 1 458 ? -10.513 -3.727 15.579 1.00 92.25 458 THR A O 1
ATOM 3663 N N . TRP A 1 459 ? -10.739 -2.653 17.541 1.00 90.81 459 TRP A N 1
ATOM 3664 C CA . TRP A 1 459 ? -10.012 -3.635 18.336 1.00 90.81 459 TRP A CA 1
ATOM 3665 C C . TRP A 1 459 ? -11.004 -4.540 19.052 1.00 90.81 459 TRP A C 1
ATOM 3667 O O . TRP A 1 459 ? -11.973 -4.065 19.633 1.00 90.81 459 TRP A O 1
ATOM 3677 N N . ILE A 1 460 ? -10.756 -5.845 19.018 1.00 91.88 460 ILE A N 1
ATOM 3678 C CA . ILE A 1 460 ? -11.615 -6.839 19.661 1.00 91.88 460 ILE A CA 1
ATOM 3679 C C . ILE A 1 460 ? -10.787 -7.759 20.545 1.00 91.88 460 ILE A C 1
ATOM 3681 O O . ILE A 1 460 ? -9.591 -7.973 20.322 1.00 91.88 460 ILE A O 1
ATOM 3685 N N . ASN A 1 461 ? -11.442 -8.353 21.535 1.00 90.62 461 ASN A N 1
ATOM 3686 C CA . ASN A 1 461 ? -10.830 -9.416 22.317 1.00 90.62 461 ASN A CA 1
ATOM 3687 C C . ASN A 1 461 ? -10.563 -10.646 21.439 1.00 90.62 461 ASN A C 1
ATOM 3689 O O . ASN A 1 461 ? -11.215 -10.868 20.416 1.00 90.62 461 ASN A O 1
ATOM 3693 N N . ILE A 1 462 ? -9.577 -11.448 21.837 1.00 90.88 462 ILE A N 1
ATOM 3694 C CA . ILE A 1 462 ? -9.262 -12.703 21.152 1.00 90.88 462 ILE A CA 1
ATOM 3695 C C . ILE A 1 462 ? -10.489 -13.618 21.237 1.00 90.88 462 ILE A C 1
ATOM 3697 O O . ILE A 1 462 ? -11.024 -13.844 22.321 1.00 90.88 462 ILE A O 1
ATOM 3701 N N . GLN A 1 463 ? -10.915 -14.144 20.090 1.00 89.81 463 GLN A N 1
ATOM 3702 C CA . GLN A 1 463 ? -12.074 -15.033 19.991 1.00 89.81 463 GLN A CA 1
ATOM 3703 C C . GLN A 1 463 ? -11.869 -16.306 20.823 1.00 89.81 463 GLN A C 1
ATOM 3705 O O . GLN A 1 463 ? -10.753 -16.829 20.898 1.00 89.81 463 GLN A O 1
ATOM 3710 N N . LYS A 1 464 ? -12.945 -16.845 21.408 1.00 88.75 464 LYS A N 1
ATOM 3711 C CA . LYS A 1 464 ? -12.882 -17.977 22.354 1.00 88.75 464 LYS A CA 1
ATOM 3712 C C . LYS A 1 464 ? -12.205 -19.203 21.745 1.00 88.75 464 LYS A C 1
ATOM 3714 O O . LYS A 1 464 ? -11.300 -19.772 22.347 1.00 88.75 464 LYS A O 1
ATOM 3719 N N . HIS A 1 465 ? -12.573 -19.541 20.510 1.00 87.88 465 HIS A N 1
ATOM 3720 C CA . HIS A 1 465 ? -11.979 -20.667 19.786 1.00 87.88 465 HIS A CA 1
ATOM 3721 C C . HIS A 1 465 ? -10.465 -20.497 19.563 1.00 87.88 465 HIS A C 1
ATOM 3723 O O . HIS A 1 465 ? -9.719 -21.471 19.577 1.00 87.88 465 HIS A O 1
ATOM 3729 N N . GLU A 1 466 ? -9.988 -19.265 19.373 1.00 90.12 466 GLU A N 1
ATOM 3730 C CA . GLU A 1 466 ? -8.566 -18.984 19.166 1.00 90.12 466 GLU A CA 1
ATOM 3731 C C . GLU A 1 466 ? -7.794 -19.055 20.491 1.00 90.12 466 GLU A C 1
ATOM 3733 O O . GLU A 1 466 ? -6.642 -19.482 20.508 1.00 90.12 466 GLU A O 1
ATOM 3738 N N . ILE A 1 467 ? -8.422 -18.698 21.618 1.00 88.25 467 ILE A N 1
ATOM 3739 C CA . ILE A 1 467 ? -7.843 -18.901 22.956 1.00 88.25 467 ILE A CA 1
ATOM 3740 C C . ILE A 1 467 ? -7.613 -20.397 23.211 1.00 88.25 467 ILE A C 1
ATOM 3742 O O . ILE A 1 467 ? -6.531 -20.773 23.655 1.00 88.25 467 ILE A O 1
ATOM 3746 N N . GLU A 1 468 ? -8.589 -21.245 22.883 1.00 88.75 468 GLU A N 1
ATOM 3747 C CA . GLU A 1 468 ? -8.513 -22.702 23.073 1.00 88.75 468 GLU A CA 1
ATOM 3748 C C . GLU A 1 468 ? -7.442 -23.374 22.197 1.00 88.75 468 GLU A C 1
ATOM 3750 O O . GLU A 1 468 ? -6.820 -24.351 22.611 1.00 88.75 468 GLU A O 1
ATOM 3755 N N . LEU A 1 469 ? -7.186 -22.841 20.996 1.00 86.62 469 LEU A N 1
ATOM 3756 C CA . LEU A 1 469 ? -6.168 -23.361 20.074 1.00 86.62 469 LEU A CA 1
ATOM 3757 C C . LEU A 1 469 ? -4.730 -23.001 20.475 1.00 86.62 469 LEU A C 1
ATOM 3759 O O . LEU A 1 469 ? -3.775 -23.620 19.994 1.00 86.62 469 LEU A O 1
ATOM 3763 N N . ARG A 1 470 ? -4.542 -21.988 21.325 1.00 85.12 470 ARG A N 1
ATOM 3764 C CA . ARG A 1 470 ? -3.211 -21.493 21.690 1.00 85.12 470 ARG A CA 1
ATOM 3765 C C . ARG A 1 470 ? -2.558 -22.393 22.731 1.00 85.12 470 ARG A C 1
ATOM 3767 O O . ARG A 1 470 ? -3.011 -22.509 23.860 1.00 85.12 470 ARG A O 1
ATOM 3774 N N . SER A 1 471 ? -1.381 -22.916 22.395 1.00 85.19 471 SER A N 1
ATOM 3775 C CA . SER A 1 471 ? -0.543 -23.680 23.332 1.00 85.19 471 SER A CA 1
ATOM 3776 C C . SER A 1 471 ? 0.097 -22.829 24.436 1.00 85.19 471 SER A C 1
ATOM 3778 O O . SER A 1 471 ? 0.585 -23.355 25.430 1.00 85.19 471 SER A O 1
ATOM 3780 N N . SER A 1 472 ? 0.188 -21.514 24.230 1.00 84.19 472 SER A N 1
ATOM 3781 C CA . SER A 1 472 ? 0.886 -20.585 25.123 1.00 84.19 472 SER A CA 1
ATOM 3782 C C . SER A 1 472 ? 0.381 -19.148 24.933 1.00 84.19 472 SER A C 1
ATOM 3784 O O . SER A 1 472 ? 0.040 -18.784 23.798 1.00 84.19 472 SER A O 1
ATOM 3786 N N . PRO A 1 473 ? 0.413 -18.291 25.975 1.00 79.69 473 PRO A N 1
ATOM 3787 C CA . PRO A 1 473 ? 0.093 -16.865 25.867 1.00 79.69 473 PRO A CA 1
ATOM 3788 C C . PRO A 1 473 ? 0.906 -16.108 24.810 1.00 79.69 473 PRO A C 1
ATOM 3790 O O . PRO A 1 473 ? 0.421 -15.129 24.261 1.00 79.69 473 PRO A O 1
ATOM 3793 N N . ILE A 1 474 ? 2.100 -16.584 24.457 1.00 78.88 474 ILE A N 1
ATOM 3794 C CA . ILE A 1 474 ? 2.967 -15.944 23.454 1.00 78.88 474 ILE A CA 1
ATOM 3795 C C . ILE A 1 474 ? 2.879 -16.575 22.055 1.00 78.88 474 ILE A C 1
ATOM 3797 O O . ILE A 1 474 ? 3.674 -16.240 21.176 1.00 78.88 474 ILE A O 1
ATOM 3801 N N . SER A 1 475 ? 1.945 -17.505 21.841 1.00 85.19 475 SER A N 1
ATOM 3802 C CA . SER A 1 475 ? 1.747 -18.138 20.530 1.00 85.19 475 SER A CA 1
ATOM 3803 C C . SER A 1 475 ? 1.289 -17.105 19.491 1.00 85.19 475 SER A C 1
ATOM 3805 O O . SER A 1 475 ? 0.576 -16.172 19.864 1.00 85.19 475 SER A O 1
ATOM 3807 N N . PRO A 1 476 ? 1.653 -17.260 18.202 1.00 89.38 476 PRO A N 1
ATOM 3808 C CA . PRO A 1 476 ? 1.037 -16.497 17.121 1.00 89.38 476 PRO A CA 1
ATOM 3809 C C . PRO A 1 476 ? -0.486 -16.611 17.185 1.00 89.38 476 PRO A C 1
ATOM 3811 O O . PRO A 1 476 ? -1.009 -17.722 17.253 1.00 89.38 476 PRO A O 1
ATOM 3814 N N . THR A 1 477 ? -1.174 -15.474 17.153 1.00 91.94 477 THR A N 1
ATOM 3815 C CA . THR A 1 477 ? -2.629 -15.410 17.325 1.00 91.94 477 THR A CA 1
ATOM 3816 C C . THR A 1 477 ? -3.275 -14.878 16.067 1.00 91.94 477 THR A C 1
ATOM 3818 O O . THR A 1 477 ? -2.922 -13.795 15.598 1.00 91.94 477 THR A O 1
ATOM 3821 N N . ARG A 1 478 ? -4.235 -15.618 15.517 1.00 95.25 478 ARG A N 1
ATOM 3822 C CA . ARG A 1 478 ? -4.952 -15.212 14.309 1.00 95.25 478 ARG A CA 1
ATOM 3823 C C . ARG A 1 478 ? -5.801 -13.975 14.568 1.00 95.25 478 ARG A C 1
ATOM 3825 O O . ARG A 1 478 ? -6.493 -13.869 15.576 1.00 95.25 478 ARG A O 1
ATOM 3832 N N . SER A 1 479 ? -5.752 -13.046 13.621 1.00 96.50 479 SER A N 1
ATOM 3833 C CA . SER A 1 479 ? -6.477 -11.781 13.679 1.00 96.50 479 SER A CA 1
ATOM 3834 C C . SER A 1 479 ? -7.427 -11.666 12.485 1.00 96.50 479 SER A C 1
ATOM 3836 O O . SER A 1 479 ? -6.960 -11.773 11.345 1.00 96.50 479 SER A O 1
ATOM 3838 N N . PRO A 1 480 ? -8.741 -11.444 12.689 1.00 97.50 480 PRO A N 1
ATOM 3839 C CA . PRO A 1 480 ? -9.686 -11.280 11.585 1.00 97.50 480 PRO A CA 1
ATOM 3840 C C . PRO A 1 480 ? -9.299 -10.165 10.615 1.00 97.50 480 PRO A C 1
ATOM 3842 O O . PRO A 1 480 ? -9.418 -10.333 9.397 1.00 97.50 480 PRO A O 1
ATOM 3845 N N . THR A 1 481 ? -8.813 -9.044 11.146 1.00 98.00 481 THR A N 1
ATOM 3846 C CA . THR A 1 481 ? -8.330 -7.900 10.366 1.00 98.00 481 THR A CA 1
ATOM 3847 C C . THR A 1 481 ? -6.994 -7.385 10.900 1.00 98.00 481 THR A C 1
ATOM 3849 O O . THR A 1 481 ? -6.487 -7.863 11.915 1.00 98.00 481 THR A O 1
ATOM 3852 N N . MET A 1 482 ? -6.400 -6.406 10.219 1.00 95.50 482 MET A N 1
ATOM 3853 C CA . MET A 1 482 ? -5.219 -5.685 10.689 1.00 95.50 482 MET A CA 1
ATOM 3854 C C . MET A 1 482 ? -5.445 -4.174 10.716 1.00 95.50 482 MET A C 1
ATOM 3856 O O . MET A 1 482 ? -6.203 -3.636 9.908 1.00 95.50 482 MET A O 1
ATOM 3860 N N . ALA A 1 483 ? -4.712 -3.472 11.585 1.00 90.56 483 ALA A N 1
ATOM 3861 C CA . ALA A 1 483 ? -4.666 -2.008 11.577 1.00 90.56 483 ALA A CA 1
ATOM 3862 C C . ALA A 1 483 ? -4.005 -1.458 10.294 1.00 90.56 483 ALA A C 1
ATOM 3864 O O . ALA A 1 483 ? -4.344 -0.376 9.833 1.00 90.56 483 ALA A O 1
ATOM 3865 N N . GLY A 1 484 ? -3.075 -2.215 9.694 1.00 85.25 484 GLY A N 1
ATOM 3866 C CA . GLY A 1 484 ? -2.484 -1.947 8.374 1.00 85.25 484 GLY A CA 1
ATOM 3867 C C . GLY A 1 484 ? -1.190 -1.129 8.374 1.00 85.25 484 GLY A C 1
ATOM 3868 O O . GLY A 1 484 ? -0.363 -1.321 7.489 1.00 85.25 484 GLY A O 1
ATOM 3869 N N . GLY A 1 485 ? -0.953 -0.276 9.374 1.00 85.94 485 GLY A N 1
ATOM 3870 C CA . GLY A 1 485 ? 0.253 0.567 9.414 1.00 85.94 485 GLY A CA 1
ATOM 3871 C C . GLY A 1 485 ? 1.554 -0.172 9.762 1.00 85.94 485 GLY A C 1
ATOM 3872 O O . GLY A 1 485 ? 2.638 0.288 9.408 1.00 85.94 485 GLY A O 1
ATOM 3873 N N . LEU A 1 486 ? 1.462 -1.305 10.467 1.00 89.69 486 LEU A N 1
ATOM 3874 C CA . LEU A 1 486 ? 2.607 -2.061 10.973 1.00 89.69 486 LEU A CA 1
ATOM 3875 C C . LEU A 1 486 ? 2.407 -3.555 10.709 1.00 89.69 486 LEU A C 1
ATOM 3877 O O . LEU A 1 486 ? 1.620 -4.208 11.391 1.00 89.69 486 LEU A O 1
ATOM 3881 N N . PHE A 1 487 ? 3.124 -4.100 9.729 1.00 92.88 487 PHE A N 1
ATOM 3882 C CA . PHE A 1 487 ? 3.115 -5.531 9.435 1.00 92.88 487 PHE A CA 1
ATOM 3883 C C . PHE A 1 487 ? 4.387 -5.967 8.697 1.00 92.88 487 PHE A C 1
ATOM 3885 O O . PHE A 1 487 ? 5.127 -5.148 8.150 1.00 92.88 487 PHE A O 1
ATOM 3892 N N . ALA A 1 488 ? 4.626 -7.275 8.660 1.00 89.69 488 ALA A N 1
ATOM 3893 C CA . ALA A 1 488 ? 5.656 -7.917 7.858 1.00 89.69 488 ALA A CA 1
ATOM 3894 C C . ALA A 1 488 ? 5.022 -8.980 6.947 1.00 89.69 488 ALA A C 1
ATOM 3896 O O . ALA A 1 488 ? 4.142 -9.730 7.367 1.00 89.69 488 ALA A O 1
ATOM 3897 N N . ILE A 1 489 ? 5.475 -9.041 5.694 1.00 89.62 489 ILE A N 1
ATOM 3898 C CA . ILE A 1 489 ? 4.970 -9.958 4.665 1.00 89.62 489 ILE A CA 1
ATOM 3899 C C . ILE A 1 489 ? 6.118 -10.418 3.761 1.00 89.62 489 ILE A C 1
ATOM 3901 O O . ILE A 1 489 ? 7.047 -9.650 3.490 1.00 89.62 489 ILE A O 1
ATOM 3905 N N . ASP A 1 490 ? 6.060 -11.654 3.258 1.00 89.94 490 ASP A N 1
ATOM 3906 C CA . ASP A 1 490 ? 6.969 -12.086 2.196 1.00 89.94 490 ASP A CA 1
ATOM 3907 C C . ASP A 1 490 ? 6.742 -11.256 0.922 1.00 89.94 490 ASP A C 1
ATOM 3909 O O . ASP A 1 490 ? 5.624 -11.095 0.431 1.00 89.94 490 ASP A O 1
ATOM 3913 N N . ARG A 1 491 ? 7.829 -10.730 0.351 1.00 88.62 491 ARG A N 1
ATOM 3914 C CA . ARG A 1 491 ? 7.755 -9.853 -0.825 1.00 88.62 491 ARG A CA 1
ATOM 3915 C C . ARG A 1 491 ? 7.118 -10.548 -2.028 1.00 88.62 491 ARG A C 1
ATOM 3917 O O . ARG A 1 491 ? 6.408 -9.894 -2.784 1.00 88.62 491 ARG A O 1
ATOM 3924 N N . LYS A 1 492 ? 7.412 -11.830 -2.258 1.00 87.12 492 LYS A N 1
ATOM 3925 C CA . LYS A 1 492 ? 6.859 -12.568 -3.399 1.00 87.12 492 LYS A CA 1
ATOM 3926 C C . LYS A 1 492 ? 5.361 -12.769 -3.190 1.00 87.12 492 LYS A C 1
ATOM 3928 O O . LYS A 1 492 ? 4.590 -12.443 -4.088 1.00 87.12 492 LYS A O 1
ATOM 3933 N N . TYR A 1 493 ? 4.970 -13.184 -1.985 1.00 92.44 493 TYR A N 1
ATOM 3934 C CA . TYR A 1 493 ? 3.570 -13.349 -1.607 1.00 92.44 493 TYR A CA 1
ATOM 3935 C C . TYR A 1 493 ? 2.771 -12.041 -1.733 1.00 92.44 493 TYR A C 1
ATOM 3937 O O . TYR A 1 493 ? 1.681 -12.045 -2.300 1.00 92.44 493 TYR A O 1
ATOM 3945 N N . PHE A 1 494 ? 3.338 -10.899 -1.320 1.00 92.12 494 PHE A N 1
ATOM 3946 C CA . PHE A 1 494 ? 2.711 -9.578 -1.476 1.00 92.12 494 PHE A CA 1
ATOM 3947 C C . PHE A 1 494 ? 2.311 -9.272 -2.930 1.00 92.12 494 PHE A C 1
ATOM 3949 O O . PHE A 1 494 ? 1.206 -8.791 -3.185 1.00 92.12 494 PHE A O 1
ATOM 3956 N N . TRP A 1 495 ? 3.185 -9.568 -3.897 1.00 91.81 495 TRP A N 1
ATOM 3957 C CA . TRP A 1 495 ? 2.887 -9.349 -5.316 1.00 91.81 495 TRP A CA 1
ATOM 3958 C C . TRP A 1 495 ? 1.954 -10.417 -5.894 1.00 91.81 495 TRP A C 1
ATOM 3960 O O . TRP A 1 495 ? 1.059 -10.084 -6.669 1.00 91.81 495 TRP A O 1
ATOM 3970 N N . GLU A 1 496 ? 2.118 -11.683 -5.500 1.00 91.19 496 GLU A N 1
ATOM 3971 C CA . GLU A 1 496 ? 1.263 -12.796 -5.940 1.00 91.19 496 GLU A CA 1
ATOM 3972 C C . GLU A 1 496 ? -0.198 -12.594 -5.531 1.00 91.19 496 GLU A C 1
ATOM 3974 O O . GLU A 1 496 ? -1.108 -12.796 -6.339 1.00 91.19 496 GLU A O 1
ATOM 3979 N N . ILE A 1 497 ? -0.418 -12.117 -4.305 1.00 93.38 497 ILE A N 1
ATOM 3980 C CA . ILE A 1 497 ? -1.750 -11.850 -3.768 1.00 93.38 497 ILE A CA 1
ATOM 3981 C C . ILE A 1 497 ? -2.330 -10.513 -4.261 1.00 93.38 497 ILE A C 1
ATOM 3983 O O . ILE A 1 497 ? -3.441 -10.148 -3.889 1.00 93.38 497 ILE A O 1
ATOM 3987 N N . GLY A 1 498 ? -1.621 -9.794 -5.141 1.00 88.81 498 GLY A N 1
ATOM 3988 C CA . GLY A 1 498 ? -2.131 -8.633 -5.875 1.00 88.81 498 GLY A CA 1
ATOM 3989 C C . GLY A 1 498 ? -1.839 -7.259 -5.268 1.00 88.81 498 GLY A C 1
ATOM 3990 O O . GLY A 1 498 ? -2.561 -6.314 -5.594 1.00 88.81 498 GLY A O 1
ATOM 3991 N N . SER A 1 499 ? -0.798 -7.135 -4.433 1.00 92.62 499 SER A N 1
ATOM 3992 C CA . SER A 1 499 ? -0.346 -5.881 -3.798 1.00 92.62 499 SER A CA 1
ATOM 3993 C C . SER A 1 499 ? -1.494 -5.105 -3.135 1.00 92.62 499 SER A C 1
ATOM 3995 O O . SER A 1 499 ? -2.327 -5.736 -2.493 1.00 92.62 499 SER A O 1
ATOM 3997 N N . TYR A 1 500 ? -1.555 -3.778 -3.262 1.00 93.69 500 TYR A N 1
ATOM 3998 C CA . TYR A 1 500 ? -2.746 -2.983 -2.934 1.00 93.69 500 TYR A CA 1
ATOM 3999 C C . TYR A 1 500 ? -3.596 -2.727 -4.189 1.00 93.69 500 TYR A C 1
ATOM 4001 O O . TYR A 1 500 ? -3.138 -2.948 -5.314 1.00 93.69 500 TYR A O 1
ATOM 4009 N N . ASP A 1 501 ? -4.835 -2.274 -3.995 1.00 91.88 501 ASP A N 1
ATOM 4010 C CA . ASP A 1 501 ? -5.655 -1.688 -5.059 1.00 91.88 501 ASP A CA 1
ATOM 4011 C C . ASP A 1 501 ? -5.108 -0.296 -5.410 1.00 91.88 501 ASP A C 1
ATOM 4013 O O . ASP A 1 501 ? -5.217 0.643 -4.625 1.00 91.88 501 ASP A O 1
ATOM 4017 N N . ASP A 1 502 ? -4.502 -0.165 -6.589 1.00 90.00 502 ASP A N 1
ATOM 4018 C CA . ASP A 1 502 ? -3.829 1.055 -7.050 1.00 90.00 502 ASP A CA 1
ATOM 4019 C C . ASP A 1 502 ? -4.794 2.215 -7.350 1.00 90.00 502 ASP A C 1
ATOM 4021 O O . ASP A 1 502 ? -4.351 3.330 -7.627 1.00 90.00 502 ASP A O 1
ATOM 4025 N N . LYS A 1 503 ? -6.108 1.959 -7.323 1.00 90.44 503 LYS A N 1
ATOM 4026 C CA . LYS A 1 503 ? -7.150 2.983 -7.477 1.00 90.44 503 LYS A CA 1
ATOM 4027 C C . LYS A 1 503 ? -7.707 3.485 -6.146 1.00 90.44 503 LYS A C 1
ATOM 4029 O O . LYS A 1 503 ? -8.589 4.343 -6.174 1.00 90.44 503 LYS A O 1
ATOM 4034 N N . MET A 1 504 ? -7.250 2.954 -5.011 1.00 88.25 504 MET A N 1
ATOM 4035 C CA . MET A 1 504 ? -7.519 3.582 -3.720 1.00 88.25 504 MET A CA 1
ATOM 4036 C C . MET A 1 504 ? -6.719 4.881 -3.616 1.00 88.25 504 MET A C 1
ATOM 4038 O O . MET A 1 504 ? -5.545 4.925 -3.978 1.00 88.25 504 MET A O 1
ATOM 4042 N N . ASP A 1 505 ? -7.370 5.941 -3.146 1.00 79.50 505 ASP A N 1
ATOM 4043 C CA . ASP A 1 505 ? -6.780 7.279 -3.037 1.00 79.50 505 ASP A CA 1
ATOM 4044 C C . ASP A 1 505 ? -6.769 7.733 -1.573 1.00 79.50 505 ASP A C 1
ATOM 4046 O O . ASP A 1 505 ? -7.600 7.305 -0.773 1.00 79.50 505 ASP A O 1
ATOM 4050 N N . GLY A 1 506 ? -5.833 8.607 -1.210 1.00 81.56 506 GLY A N 1
ATOM 4051 C CA . GLY A 1 506 ? -5.706 9.141 0.146 1.00 81.56 506 GLY A CA 1
ATOM 4052 C C . GLY A 1 506 ? -5.479 8.072 1.221 1.00 81.56 506 GLY A C 1
ATOM 4053 O O . GLY A 1 506 ? -4.444 7.408 1.232 1.00 81.56 506 GLY A O 1
ATOM 4054 N N . TRP A 1 507 ? -6.411 7.976 2.171 1.00 83.88 507 TRP A N 1
ATOM 4055 C CA . TRP A 1 507 ? -6.337 7.089 3.335 1.00 83.88 507 TRP A CA 1
ATOM 4056 C C . TRP A 1 507 ? -7.685 6.410 3.601 1.00 83.88 507 TRP A C 1
ATOM 4058 O O . TRP A 1 507 ? -8.736 7.025 3.372 1.00 83.88 507 TRP A O 1
ATOM 4068 N N . GLY A 1 508 ? -7.632 5.187 4.135 1.00 85.62 508 GLY A N 1
ATOM 4069 C CA . GLY A 1 508 ? -8.772 4.459 4.682 1.00 85.62 508 GLY A CA 1
ATOM 4070 C C . GLY A 1 508 ? -9.195 3.277 3.811 1.00 85.62 508 GLY A C 1
ATOM 4071 O O . GLY A 1 508 ? -9.210 3.372 2.583 1.00 85.62 508 GLY A O 1
ATOM 4072 N N . GLY A 1 509 ? -9.571 2.169 4.454 1.00 90.62 509 GLY A N 1
ATOM 4073 C CA . GLY A 1 509 ? -10.144 0.971 3.828 1.00 90.62 509 GLY A CA 1
ATOM 4074 C C . GLY A 1 509 ? -9.131 -0.056 3.303 1.00 90.62 509 GLY A C 1
ATOM 4075 O O . GLY A 1 509 ? -9.482 -1.230 3.152 1.00 90.62 509 GLY A O 1
ATOM 4076 N N . GLU A 1 510 ? -7.873 0.324 3.068 1.00 94.31 510 GLU A N 1
ATOM 4077 C CA . GLU A 1 510 ? -6.845 -0.556 2.495 1.00 94.31 510 GLU A CA 1
ATOM 4078 C C . GLU A 1 510 ? -6.449 -1.704 3.431 1.00 94.31 510 GLU A C 1
ATOM 4080 O O . GLU A 1 510 ? -6.141 -2.816 2.994 1.00 94.31 510 GLU A O 1
ATOM 4085 N N . ASN A 1 511 ? -6.488 -1.447 4.737 1.00 95.00 511 ASN A N 1
ATOM 4086 C CA . ASN A 1 511 ? -6.184 -2.422 5.770 1.00 95.00 511 ASN A CA 1
ATOM 4087 C C . ASN A 1 511 ? -7.243 -3.537 5.814 1.00 95.00 511 ASN A C 1
ATOM 4089 O O . ASN A 1 511 ? -6.891 -4.719 5.868 1.00 95.00 511 ASN A O 1
ATOM 4093 N N . LEU A 1 512 ? -8.528 -3.178 5.718 1.00 98.00 512 LEU A N 1
ATOM 4094 C CA . LEU A 1 512 ? -9.637 -4.133 5.642 1.00 98.00 512 LEU A CA 1
ATOM 4095 C C . LEU A 1 512 ? -9.637 -4.893 4.311 1.00 98.00 512 LEU A C 1
ATOM 4097 O O . LEU A 1 512 ? -9.847 -6.105 4.305 1.00 98.00 512 LEU A O 1
ATOM 4101 N N . GLU A 1 513 ? -9.336 -4.218 3.195 1.00 98.31 513 GLU A N 1
ATOM 4102 C CA . GLU A 1 513 ? -9.296 -4.846 1.864 1.00 98.31 513 GLU A CA 1
ATOM 4103 C C . GLU A 1 513 ? -8.265 -5.957 1.828 1.00 98.31 513 GLU A C 1
ATOM 4105 O O . GLU A 1 513 ? -8.577 -7.102 1.489 1.00 98.31 513 GLU A O 1
ATOM 4110 N N . MET A 1 514 ? -7.052 -5.627 2.260 1.00 97.75 514 MET A N 1
ATOM 4111 C CA . MET A 1 514 ? -5.964 -6.580 2.303 1.00 97.75 514 MET A CA 1
ATOM 4112 C C . MET A 1 514 ? -6.246 -7.692 3.318 1.00 97.75 514 MET A C 1
ATOM 4114 O O . MET A 1 514 ? -5.948 -8.848 3.026 1.00 97.75 514 MET A O 1
ATOM 4118 N N . SER A 1 515 ? -6.895 -7.391 4.450 1.00 98.44 515 SER A N 1
ATOM 4119 C CA . SER A 1 515 ? -7.292 -8.413 5.428 1.00 98.44 515 SER A CA 1
ATOM 4120 C C . SER A 1 515 ? -8.244 -9.453 4.845 1.00 98.44 515 SER A C 1
ATOM 4122 O O . SER A 1 515 ? -7.991 -10.657 4.927 1.00 98.44 515 SER A O 1
ATOM 4124 N N . PHE A 1 516 ? -9.326 -8.994 4.216 1.00 98.62 516 PHE A N 1
ATOM 4125 C CA . PHE A 1 516 ? -10.325 -9.869 3.613 1.00 98.62 516 PHE A CA 1
ATOM 4126 C C . PHE A 1 516 ? -9.737 -10.684 2.467 1.00 98.62 516 PHE A C 1
ATOM 4128 O O . PHE A 1 516 ? -10.008 -11.881 2.366 1.00 98.62 516 PHE A O 1
ATOM 4135 N N . ARG A 1 517 ? -8.894 -10.061 1.640 1.00 98.44 517 ARG A N 1
ATOM 4136 C CA . ARG A 1 517 ? -8.191 -10.732 0.551 1.00 98.44 517 ARG A CA 1
ATOM 4137 C C . ARG A 1 517 ? -7.234 -11.808 1.054 1.00 98.44 517 ARG A C 1
ATOM 4139 O O . ARG A 1 517 ? -7.296 -12.924 0.552 1.00 98.44 517 ARG A O 1
ATOM 4146 N N . ILE A 1 518 ? -6.382 -11.515 2.039 1.00 98.31 518 ILE A N 1
ATOM 4147 C CA . ILE A 1 518 ? -5.426 -12.493 2.586 1.00 98.31 518 ILE A CA 1
ATOM 4148 C C . ILE A 1 518 ? -6.167 -13.738 3.073 1.00 98.31 518 ILE A C 1
ATOM 4150 O O . ILE A 1 518 ? -5.843 -14.842 2.634 1.00 98.31 518 ILE A O 1
ATOM 4154 N N . TRP A 1 519 ? -7.191 -13.567 3.911 1.00 98.44 519 TRP A N 1
ATOM 4155 C CA . TRP A 1 519 ? -7.945 -14.695 4.454 1.00 98.44 519 TRP A CA 1
ATOM 4156 C C . TRP A 1 519 ? -8.717 -15.463 3.382 1.00 98.44 519 TRP A C 1
ATOM 4158 O O . TRP A 1 519 ? -8.601 -16.685 3.289 1.00 98.44 519 TRP A O 1
ATOM 4168 N N . GLN A 1 520 ? -9.483 -14.769 2.534 1.00 98.69 520 GLN A N 1
ATOM 4169 C CA . GLN A 1 520 ? -10.291 -15.430 1.506 1.00 98.69 520 GLN A CA 1
ATOM 4170 C C . GLN A 1 520 ? -9.425 -16.138 0.457 1.00 98.69 520 GLN A C 1
ATOM 4172 O O . GLN A 1 520 ? -9.871 -17.120 -0.131 1.00 98.69 520 GLN A O 1
ATOM 4177 N N . CYS A 1 521 ? -8.201 -15.676 0.206 1.00 98.19 521 CYS A N 1
ATOM 4178 C CA . CYS A 1 521 ? -7.320 -16.222 -0.825 1.00 98.19 521 CYS A CA 1
ATOM 4179 C C . CYS A 1 521 ? -6.229 -17.170 -0.277 1.00 98.19 521 CYS A C 1
ATOM 4181 O O . CYS A 1 521 ? -5.311 -17.523 -1.014 1.00 98.19 521 CYS A O 1
ATOM 4183 N N . GLY A 1 522 ? -6.342 -17.625 0.980 1.00 96.25 522 GLY A N 1
ATOM 4184 C CA . GLY A 1 522 ? -5.553 -18.743 1.521 1.00 96.25 522 GLY A CA 1
ATOM 4185 C C . GLY A 1 522 ? -4.292 -18.380 2.314 1.00 96.25 522 GLY A C 1
ATOM 4186 O O . GLY A 1 522 ? -3.468 -19.261 2.562 1.00 96.25 522 GLY A O 1
ATOM 4187 N N . GLY A 1 523 ? -4.120 -17.116 2.704 1.00 97.19 523 GLY A N 1
ATOM 4188 C CA . GLY A 1 523 ? -3.103 -16.697 3.672 1.00 97.19 523 GLY A CA 1
ATOM 4189 C C . GLY A 1 523 ? -3.626 -16.623 5.103 1.00 97.19 523 GLY A C 1
ATOM 4190 O O . GLY A 1 523 ? -4.778 -16.956 5.377 1.00 97.19 523 GLY A O 1
ATOM 4191 N N . THR A 1 524 ? -2.772 -16.154 6.014 1.00 97.06 524 THR A N 1
ATOM 4192 C CA . THR A 1 524 ? -3.128 -15.927 7.423 1.00 97.06 524 THR A CA 1
ATOM 4193 C C . THR A 1 524 ? -2.701 -14.537 7.880 1.00 97.06 524 THR A C 1
ATOM 4195 O O . THR A 1 524 ? -1.668 -14.026 7.448 1.00 97.06 524 THR A O 1
ATOM 4198 N N . LEU A 1 525 ? -3.497 -13.925 8.758 1.00 97.19 525 LEU A N 1
ATOM 4199 C CA . LEU A 1 525 ? -3.131 -12.716 9.498 1.00 97.19 525 LEU A CA 1
ATOM 4200 C C . LEU A 1 525 ? -2.888 -13.078 10.956 1.00 97.19 525 LEU A C 1
ATOM 4202 O O . LEU A 1 525 ? -3.758 -13.673 11.592 1.00 97.19 525 LEU A O 1
ATOM 4206 N N . GLU A 1 526 ? -1.716 -12.732 11.479 1.00 94.88 526 GLU A N 1
ATOM 4207 C CA . GLU A 1 526 ? -1.269 -13.186 12.794 1.00 94.88 526 GLU A CA 1
ATOM 4208 C C . GLU A 1 526 ? -0.638 -12.041 13.590 1.00 94.88 526 GLU A C 1
ATOM 4210 O O . GLU A 1 526 ? 0.293 -11.385 13.125 1.00 94.88 526 GLU A O 1
ATOM 4215 N N . ILE A 1 527 ? -1.103 -11.830 14.820 1.00 92.06 527 ILE A N 1
ATOM 4216 C CA . ILE A 1 527 ? -0.396 -11.023 15.813 1.00 92.06 527 ILE A CA 1
ATOM 4217 C C . ILE A 1 527 ? 0.672 -11.892 16.460 1.00 92.06 527 ILE A C 1
ATOM 4219 O O . ILE A 1 527 ? 0.400 -13.015 16.883 1.00 92.06 527 ILE A O 1
ATOM 4223 N N . ILE A 1 528 ? 1.890 -11.361 16.546 1.00 89.38 528 ILE A N 1
ATOM 4224 C CA . ILE A 1 528 ? 3.034 -12.019 17.172 1.00 89.38 528 ILE A CA 1
ATOM 4225 C C . ILE A 1 528 ? 3.323 -11.337 18.515 1.00 89.38 528 ILE A C 1
ATOM 4227 O O . ILE A 1 528 ? 3.971 -10.288 18.518 1.00 89.38 528 ILE A O 1
ATOM 4231 N N . PRO A 1 529 ? 2.905 -11.919 19.660 1.00 84.75 529 PRO A N 1
ATOM 4232 C CA . PRO A 1 529 ? 2.980 -11.246 20.962 1.00 84.75 529 PRO A CA 1
ATOM 4233 C C . PRO A 1 529 ? 4.399 -10.871 21.399 1.00 84.75 529 PRO A C 1
ATOM 4235 O O . PRO A 1 529 ? 4.608 -9.871 22.081 1.00 84.75 529 PRO A O 1
ATOM 4238 N N . CYS A 1 530 ? 5.399 -11.642 20.963 1.00 81.12 530 CYS A N 1
ATOM 4239 C CA . CYS A 1 530 ? 6.810 -11.364 21.236 1.00 81.12 530 CYS A CA 1
ATOM 4240 C C . CYS A 1 530 ? 7.365 -10.159 20.458 1.00 81.12 530 CYS A C 1
ATOM 4242 O O . CYS A 1 530 ? 8.481 -9.718 20.728 1.00 81.12 530 CYS A O 1
ATOM 4244 N N . SER A 1 531 ? 6.638 -9.655 19.459 1.00 84.44 531 SER A N 1
ATOM 4245 C CA . SER A 1 531 ? 7.009 -8.469 18.696 1.00 84.44 531 SER A CA 1
ATOM 4246 C C . SER A 1 531 ? 6.155 -7.296 19.151 1.00 84.44 531 SER A C 1
ATOM 4248 O O . SER A 1 531 ? 4.949 -7.296 18.928 1.00 84.44 531 SER A O 1
ATOM 4250 N N . ARG A 1 532 ? 6.781 -6.277 19.738 1.00 83.62 532 ARG A N 1
ATOM 4251 C CA . ARG A 1 532 ? 6.101 -5.057 20.186 1.00 83.62 532 ARG A CA 1
ATOM 4252 C C . ARG A 1 532 ? 6.672 -3.830 19.498 1.00 83.62 532 ARG A C 1
ATOM 4254 O O . ARG A 1 532 ? 7.889 -3.730 19.332 1.00 83.62 532 ARG A O 1
ATOM 4261 N N . VAL A 1 533 ? 5.791 -2.937 19.060 1.00 86.31 533 VAL A N 1
ATOM 4262 C CA . VAL A 1 533 ? 6.163 -1.665 18.435 1.00 86.31 533 VAL A CA 1
ATOM 4263 C C . VAL A 1 533 ? 5.241 -0.576 18.962 1.00 86.31 533 VAL A C 1
ATOM 4265 O O . VAL A 1 533 ? 4.030 -0.663 18.795 1.00 86.31 533 VAL A O 1
ATOM 4268 N N . GLY A 1 534 ? 5.814 0.459 19.574 1.00 87.06 534 GLY A N 1
ATOM 4269 C CA . GLY A 1 534 ? 5.041 1.607 20.036 1.00 87.06 534 GLY A CA 1
ATOM 4270 C C . GLY A 1 534 ? 4.565 2.490 18.888 1.00 87.06 534 GLY A C 1
ATOM 4271 O O . GLY A 1 534 ? 5.314 2.773 17.949 1.00 87.06 534 GLY A O 1
ATOM 4272 N N . HIS A 1 535 ? 3.333 2.967 18.996 1.00 90.25 535 HIS A N 1
ATOM 4273 C CA . HIS A 1 535 ? 2.699 3.863 18.044 1.00 90.25 535 HIS A CA 1
ATOM 4274 C C . HIS A 1 535 ? 2.015 5.020 18.774 1.00 90.25 535 HIS A C 1
ATOM 4276 O O . HIS A 1 535 ? 1.363 4.826 19.795 1.00 90.25 535 HIS A O 1
ATOM 4282 N N . ILE A 1 536 ? 2.132 6.230 18.223 1.00 88.75 536 ILE A N 1
ATOM 4283 C CA . ILE A 1 536 ? 1.393 7.393 18.721 1.00 88.75 536 ILE A CA 1
ATOM 4284 C C . ILE A 1 536 ? 0.019 7.403 18.063 1.00 88.75 536 ILE A C 1
ATOM 4286 O O . ILE A 1 536 ? -0.113 7.819 16.906 1.00 88.75 536 ILE A O 1
ATOM 4290 N N . PHE A 1 537 ? -0.995 6.951 18.795 1.00 84.62 537 PHE A N 1
ATOM 4291 C CA . PHE A 1 537 ? -2.381 7.072 18.362 1.00 84.62 537 PHE A CA 1
ATOM 4292 C C . PHE A 1 537 ? -2.809 8.540 18.428 1.00 84.62 537 PHE A C 1
ATOM 4294 O O . PHE A 1 537 ? -2.429 9.277 19.331 1.00 84.62 537 PHE A O 1
ATOM 4301 N N . ARG A 1 538 ? -3.529 8.999 17.404 1.00 81.00 538 ARG A N 1
ATOM 4302 C CA . ARG A 1 538 ? -3.920 10.404 17.258 1.00 81.00 538 ARG A CA 1
ATOM 4303 C C . ARG A 1 538 ? -5.427 10.497 17.146 1.00 81.00 538 ARG A C 1
ATOM 4305 O O . ARG A 1 538 ? -6.026 9.729 16.402 1.00 81.00 538 ARG A O 1
ATOM 4312 N N . ASN A 1 539 ? -5.998 11.510 17.786 1.00 72.50 539 ASN A N 1
ATOM 4313 C CA . ASN A 1 539 ? -7.448 11.717 17.801 1.00 72.50 539 ASN A CA 1
ATOM 4314 C C . ASN A 1 539 ? -7.993 12.307 16.485 1.00 72.50 539 ASN A C 1
ATOM 4316 O O . ASN A 1 539 ? -9.195 12.280 16.253 1.00 72.50 539 ASN A O 1
ATOM 4320 N N . PHE A 1 540 ? -7.132 12.859 15.618 1.00 72.69 540 PHE A N 1
ATOM 4321 C CA . PHE A 1 540 ? -7.527 13.374 14.303 1.00 72.69 540 PHE A CA 1
ATOM 4322 C C . PHE A 1 540 ? -6.359 13.404 13.304 1.00 72.69 540 PHE A C 1
ATOM 4324 O O . PHE A 1 540 ? -5.181 13.399 13.679 1.00 72.69 540 PHE A O 1
ATOM 4331 N N . HIS A 1 541 ? -6.684 13.491 12.011 1.00 70.00 541 HIS A N 1
ATOM 4332 C CA . HIS A 1 541 ? -5.701 13.647 10.937 1.00 70.00 541 HIS A CA 1
ATOM 4333 C C . HIS A 1 541 ? -5.279 15.123 10.791 1.00 70.00 541 HIS A C 1
ATOM 4335 O O . HIS A 1 541 ? -6.120 15.974 10.509 1.00 70.00 541 HIS A O 1
ATOM 4341 N N . PRO A 1 542 ? -3.985 15.473 10.935 1.00 64.94 542 PRO A N 1
ATOM 4342 C CA . PRO A 1 542 ? -3.527 16.867 10.897 1.00 64.94 542 PRO A CA 1
ATOM 4343 C C . PRO A 1 542 ? -3.325 17.426 9.476 1.00 64.94 542 PRO A C 1
ATOM 4345 O O . PRO A 1 542 ? -2.742 18.498 9.305 1.00 64.94 542 PRO A O 1
ATOM 4348 N N . TYR A 1 543 ? -3.747 16.690 8.448 1.00 65.69 543 TYR A N 1
ATOM 4349 C CA . TYR A 1 543 ? -3.593 17.039 7.039 1.00 65.69 543 TYR A CA 1
ATOM 4350 C C . TYR A 1 543 ? -4.951 17.017 6.339 1.00 65.69 543 TYR A C 1
ATOM 4352 O O . TYR A 1 543 ? -5.846 16.266 6.717 1.00 65.69 543 TYR A O 1
ATOM 4360 N N . LYS A 1 544 ? -5.102 17.857 5.313 1.00 62.69 544 LYS A N 1
ATOM 4361 C CA . LYS A 1 544 ? -6.299 17.868 4.469 1.00 62.69 544 LYS A CA 1
ATOM 4362 C C . LYS A 1 544 ? -6.149 16.856 3.343 1.00 62.69 544 LYS A C 1
ATOM 4364 O O . LYS A 1 544 ? -5.067 16.737 2.767 1.00 62.69 544 LYS A O 1
ATOM 4369 N N . PHE A 1 545 ? -7.235 16.167 3.017 1.00 63.53 545 PHE A N 1
ATOM 4370 C CA . PHE A 1 545 ? -7.271 15.270 1.872 1.00 63.53 545 PHE A CA 1
ATOM 4371 C C . PHE A 1 545 ? -7.410 16.072 0.570 1.00 63.53 545 PHE A C 1
ATOM 4373 O O . PHE A 1 545 ? -8.095 17.098 0.541 1.00 63.53 545 PHE A O 1
ATOM 4380 N N . PRO A 1 546 ? -6.744 15.650 -0.515 1.00 57.91 546 PRO A N 1
ATOM 4381 C CA . PRO A 1 546 ? -6.808 16.358 -1.786 1.00 57.91 546 PRO A CA 1
ATOM 4382 C C . PRO A 1 546 ? -8.253 16.429 -2.309 1.00 57.91 546 PRO A C 1
ATOM 4384 O O . PRO A 1 546 ? -8.935 15.414 -2.438 1.00 57.91 546 PRO A O 1
ATOM 4387 N N . ASN A 1 547 ? -8.698 17.641 -2.659 1.00 62.38 547 ASN A N 1
ATOM 4388 C CA . ASN A 1 547 ? -10.030 17.948 -3.202 1.00 62.38 547 ASN A CA 1
ATOM 4389 C C . ASN A 1 547 ? -11.227 17.650 -2.274 1.00 62.38 547 ASN A C 1
ATOM 4391 O O . ASN A 1 547 ? -12.332 17.496 -2.790 1.00 62.38 547 ASN A O 1
ATOM 4395 N N . ASP A 1 548 ? -11.021 17.532 -0.955 1.00 67.38 548 ASP A N 1
ATOM 4396 C CA . ASP A 1 548 ? -12.080 17.243 0.033 1.00 67.38 548 ASP A CA 1
ATOM 4397 C C . ASP A 1 548 ? -12.952 16.020 -0.334 1.00 67.38 548 ASP A C 1
ATOM 4399 O O . ASP A 1 548 ? -14.135 15.939 -0.001 1.00 67.38 548 ASP A O 1
ATOM 4403 N N . LYS A 1 549 ? -12.371 15.050 -1.054 1.00 76.69 549 LYS A N 1
ATOM 4404 C CA . LYS A 1 549 ? -13.049 13.800 -1.409 1.00 76.69 549 LYS A CA 1
ATOM 4405 C C . LYS A 1 549 ? -13.186 12.908 -0.178 1.00 76.69 549 LYS A C 1
ATOM 4407 O O . LYS A 1 549 ? -12.249 12.793 0.609 1.00 76.6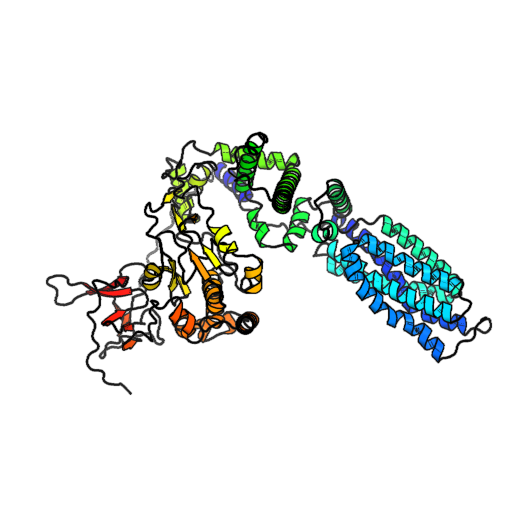9 549 LYS A O 1
ATOM 4412 N N . ASP A 1 550 ? -14.308 12.197 -0.076 1.00 83.12 550 ASP A N 1
ATOM 4413 C CA . ASP A 1 550 ? -14.509 11.124 0.906 1.00 83.12 550 ASP A CA 1
ATOM 4414 C C . ASP A 1 550 ? -13.699 9.876 0.511 1.00 83.12 550 ASP A C 1
ATOM 4416 O O . ASP A 1 550 ? -14.231 8.892 -0.009 1.00 83.12 550 ASP A O 1
ATOM 4420 N N . THR A 1 551 ? -12.377 9.950 0.690 1.00 86.25 551 THR A N 1
ATOM 4421 C CA . THR A 1 551 ? -11.446 8.877 0.316 1.00 86.25 551 THR A CA 1
ATOM 4422 C C . THR A 1 551 ? -11.753 7.590 1.069 1.00 86.25 551 THR A C 1
ATOM 4424 O O . THR A 1 551 ? -11.798 6.526 0.456 1.00 86.25 551 THR A O 1
ATOM 4427 N N . HIS A 1 552 ? -12.054 7.692 2.367 1.00 89.06 552 HIS A N 1
ATOM 4428 C CA . HIS A 1 552 ? -12.405 6.545 3.203 1.00 89.06 552 HIS A CA 1
ATOM 4429 C C . HIS A 1 552 ? -13.654 5.827 2.680 1.00 89.06 552 HIS A C 1
ATOM 4431 O O . HIS A 1 552 ? -13.619 4.617 2.451 1.00 89.06 552 HIS A O 1
ATOM 4437 N N . GLY A 1 553 ? -14.743 6.560 2.424 1.00 91.50 553 GLY A N 1
ATOM 4438 C CA . GLY A 1 553 ? -15.980 5.990 1.886 1.00 91.50 553 GLY A CA 1
ATOM 4439 C C . GLY A 1 553 ? -15.792 5.340 0.514 1.00 91.50 553 GLY A C 1
ATOM 4440 O O . GLY A 1 553 ? -16.246 4.216 0.298 1.00 91.50 553 GLY A O 1
ATOM 4441 N N . ILE A 1 554 ? -15.070 6.007 -0.393 1.00 93.25 554 ILE A N 1
ATOM 4442 C CA . ILE A 1 554 ? -14.778 5.495 -1.741 1.00 93.25 554 ILE A CA 1
ATOM 4443 C C . ILE A 1 554 ? -13.953 4.205 -1.675 1.00 93.25 554 ILE A C 1
ATOM 4445 O O . ILE A 1 554 ? -14.336 3.204 -2.285 1.00 93.25 554 ILE A O 1
ATOM 4449 N N . ASN A 1 555 ? -12.852 4.193 -0.923 1.00 95.06 555 ASN A N 1
ATOM 4450 C CA . ASN A 1 555 ? -11.976 3.026 -0.808 1.00 95.06 555 ASN A CA 1
ATOM 4451 C C . ASN A 1 555 ? -12.707 1.843 -0.156 1.00 95.06 555 ASN A C 1
ATOM 4453 O O . ASN A 1 555 ? -12.633 0.711 -0.638 1.00 95.06 555 ASN A O 1
ATOM 4457 N N . THR A 1 556 ? -13.492 2.113 0.887 1.00 96.06 556 THR A N 1
ATOM 4458 C CA . THR A 1 556 ? -14.308 1.106 1.575 1.00 96.06 556 THR A CA 1
ATOM 4459 C C . THR A 1 556 ? -15.399 0.545 0.658 1.00 96.06 556 THR A C 1
ATOM 4461 O O . THR A 1 556 ? -15.662 -0.658 0.664 1.00 96.06 556 THR A O 1
ATOM 4464 N N . ALA A 1 557 ? -15.992 1.364 -0.213 1.00 96.44 557 ALA A N 1
ATOM 4465 C CA . ALA A 1 557 ? -16.916 0.871 -1.227 1.00 96.44 557 ALA A CA 1
ATOM 4466 C C . ALA A 1 557 ? -16.215 -0.071 -2.223 1.00 96.44 557 ALA A C 1
ATOM 4468 O O . ALA A 1 557 ? -16.736 -1.149 -2.510 1.00 96.44 557 ALA A O 1
ATOM 4469 N N . ARG A 1 558 ? -15.004 0.258 -2.699 1.00 97.06 558 ARG A N 1
ATOM 4470 C CA . ARG A 1 558 ? -14.230 -0.643 -3.581 1.00 97.06 558 ARG A CA 1
ATOM 4471 C C . ARG A 1 558 ? -13.994 -2.006 -2.926 1.00 97.06 558 ARG A C 1
ATOM 4473 O O . ARG A 1 558 ? -14.296 -3.036 -3.529 1.00 97.06 558 ARG A O 1
ATOM 4480 N N . LEU A 1 559 ? -13.543 -1.999 -1.672 1.00 97.06 559 LEU A N 1
ATOM 4481 C CA . LEU A 1 559 ? -13.448 -3.168 -0.789 1.00 97.06 559 LEU A CA 1
ATOM 4482 C C . LEU A 1 559 ? -14.760 -3.965 -0.769 1.00 97.06 559 LEU A C 1
ATOM 4484 O O . LEU A 1 559 ? -14.765 -5.163 -1.060 1.00 97.06 559 LEU A O 1
ATOM 4488 N N . ALA A 1 560 ? -15.869 -3.308 -0.420 1.00 97.50 560 ALA A N 1
ATOM 4489 C CA . ALA A 1 560 ? -17.135 -3.972 -0.140 1.00 97.50 560 ALA A CA 1
ATOM 4490 C C . ALA A 1 560 ? -17.705 -4.651 -1.389 1.00 97.50 560 ALA A C 1
ATOM 4492 O O . ALA A 1 560 ? -18.182 -5.787 -1.336 1.00 97.50 560 ALA A O 1
ATOM 4493 N N . PHE A 1 561 ? -17.609 -3.984 -2.540 1.00 97.31 561 PHE A N 1
ATOM 4494 C CA . PHE A 1 561 ? -18.097 -4.523 -3.806 1.00 97.31 561 PHE A CA 1
ATOM 4495 C C . PHE A 1 561 ? -17.246 -5.680 -4.345 1.00 97.31 561 PHE A C 1
ATOM 4497 O O . PHE A 1 561 ? -17.783 -6.511 -5.080 1.00 97.31 561 PHE A O 1
ATOM 4504 N N . VAL A 1 562 ? -15.965 -5.769 -3.972 1.00 98.06 562 VAL A N 1
ATOM 4505 C CA . VAL A 1 562 ? -15.078 -6.864 -4.393 1.00 98.06 562 VAL A CA 1
ATOM 4506 C C . VAL A 1 562 ? -15.124 -8.045 -3.428 1.00 98.06 562 VAL A C 1
ATOM 4508 O O . VAL A 1 562 ? -15.162 -9.183 -3.894 1.00 98.06 562 VAL A O 1
ATOM 4511 N N . TRP A 1 563 ? -15.120 -7.804 -2.114 1.00 98.50 563 TRP A N 1
ATOM 4512 C CA . TRP A 1 563 ? -14.797 -8.826 -1.108 1.00 98.50 563 TRP A CA 1
ATOM 4513 C C . TRP A 1 563 ? -15.942 -9.224 -0.177 1.00 98.50 563 TRP A C 1
ATOM 4515 O O . TRP A 1 563 ? -15.817 -10.269 0.452 1.00 98.50 563 TRP A O 1
ATOM 4525 N N . MET A 1 564 ? -17.030 -8.446 -0.078 1.00 98.38 564 MET A N 1
ATOM 4526 C CA . MET A 1 564 ? -18.106 -8.687 0.905 1.00 98.38 564 MET A CA 1
ATOM 4527 C C . MET A 1 564 ? -19.348 -9.395 0.338 1.00 98.38 564 MET A C 1
ATOM 4529 O O . MET A 1 564 ? -20.325 -9.600 1.054 1.00 98.38 564 MET A O 1
ATOM 4533 N N . ASP A 1 565 ? -19.351 -9.785 -0.937 1.00 98.00 565 ASP A N 1
ATOM 4534 C CA . ASP A 1 565 ? -20.459 -10.517 -1.573 1.00 98.00 565 ASP A CA 1
ATOM 4535 C C . ASP A 1 565 ? -21.840 -9.866 -1.334 1.00 98.00 565 ASP A C 1
ATOM 4537 O O . ASP A 1 565 ? -22.047 -8.700 -1.686 1.00 98.00 565 ASP A O 1
ATOM 4541 N N . GLY A 1 566 ? -22.799 -10.612 -0.773 1.00 97.00 566 GLY A N 1
ATOM 4542 C CA . GLY A 1 566 ? -24.125 -10.119 -0.388 1.00 97.00 566 GLY A CA 1
ATOM 4543 C C . GLY A 1 566 ? -24.148 -9.339 0.932 1.00 97.00 566 GLY A C 1
ATOM 4544 O O . GLY A 1 566 ? -25.121 -8.638 1.205 1.00 97.00 566 GLY A O 1
ATOM 4545 N N . TYR A 1 567 ? -23.085 -9.407 1.736 1.00 98.06 567 TYR A N 1
ATOM 4546 C CA . TYR A 1 567 ? -22.969 -8.701 3.020 1.00 98.06 567 TYR A CA 1
ATOM 4547 C C . TYR A 1 567 ? -22.640 -7.218 2.855 1.00 98.06 567 TYR A C 1
ATOM 4549 O O . TYR A 1 567 ? -22.870 -6.433 3.770 1.00 98.06 567 TYR A O 1
ATOM 4557 N N . LYS A 1 568 ? -22.220 -6.784 1.656 1.00 96.31 568 LYS A N 1
ATOM 4558 C CA . LYS A 1 568 ? -22.082 -5.353 1.331 1.00 96.31 568 LYS A CA 1
ATOM 4559 C C . LYS A 1 568 ? -23.368 -4.557 1.572 1.00 96.31 568 LYS A C 1
ATOM 4561 O O . LYS A 1 568 ? -23.298 -3.348 1.738 1.00 96.31 568 LYS A O 1
ATOM 4566 N N . ARG A 1 569 ? -24.538 -5.213 1.621 1.00 94.75 569 ARG A N 1
ATOM 4567 C CA . ARG A 1 569 ? -25.817 -4.584 1.990 1.00 94.75 569 ARG A CA 1
ATOM 4568 C C . ARG A 1 569 ? -25.763 -3.888 3.357 1.00 94.75 569 ARG A C 1
ATOM 4570 O O . ARG A 1 569 ? -26.385 -2.844 3.506 1.00 94.75 569 ARG A O 1
ATOM 4577 N N . LEU A 1 570 ? -24.991 -4.434 4.302 1.00 95.31 570 LEU A N 1
ATOM 4578 C CA . LEU A 1 570 ? -24.815 -3.875 5.641 1.00 95.31 570 LEU A CA 1
ATOM 4579 C C . LEU A 1 570 ? -23.965 -2.602 5.581 1.00 95.31 570 LEU A C 1
ATOM 4581 O O . LEU A 1 570 ? -24.349 -1.588 6.144 1.00 95.31 570 LEU A O 1
ATOM 4585 N N . PHE A 1 571 ? -22.902 -2.592 4.775 1.00 95.31 571 PHE A N 1
ATOM 4586 C CA . PHE A 1 571 ? -22.151 -1.366 4.480 1.00 95.31 571 PHE A CA 1
ATOM 4587 C C . PHE A 1 571 ? -23.007 -0.303 3.773 1.00 95.31 571 PHE A C 1
ATOM 4589 O O . PHE A 1 571 ? -22.989 0.873 4.135 1.00 95.31 571 PHE A O 1
ATOM 4596 N N . LEU A 1 572 ? -23.819 -0.715 2.797 1.00 94.12 572 LEU A N 1
ATOM 4597 C CA . LEU A 1 572 ? -24.704 0.183 2.051 1.00 94.12 572 LEU A CA 1
ATOM 4598 C C . LEU A 1 572 ? -25.837 0.780 2.904 1.00 94.12 572 LEU A C 1
ATOM 4600 O O . LEU A 1 572 ? -26.426 1.775 2.484 1.00 94.12 572 LEU A O 1
ATOM 4604 N N . LEU A 1 573 ? -26.129 0.224 4.087 1.00 92.00 573 LEU A N 1
ATOM 4605 C CA . LEU A 1 573 ? -27.017 0.858 5.067 1.00 92.00 573 LEU A CA 1
ATOM 4606 C C . LEU A 1 573 ? -26.404 2.160 5.604 1.00 92.00 573 LEU A C 1
ATOM 4608 O O . LEU A 1 573 ? -27.115 3.144 5.789 1.00 92.00 573 LEU A O 1
ATOM 4612 N N . HIS A 1 574 ? -25.086 2.175 5.815 1.00 91.56 574 HIS A N 1
ATOM 4613 C CA . HIS A 1 574 ? -24.353 3.364 6.246 1.00 91.56 574 HIS A CA 1
ATOM 4614 C C . HIS A 1 574 ? -24.040 4.304 5.081 1.00 91.56 574 HIS A C 1
ATOM 4616 O O . HIS A 1 574 ? -24.003 5.515 5.278 1.00 91.56 574 HIS A O 1
ATOM 4622 N N . ARG A 1 575 ? -23.828 3.756 3.877 1.00 92.19 575 ARG A N 1
ATOM 4623 C CA . ARG A 1 575 ? -23.375 4.496 2.689 1.00 92.19 575 ARG A CA 1
ATOM 4624 C C . ARG A 1 575 ? -24.275 4.270 1.470 1.00 92.19 575 ARG A C 1
ATOM 4626 O O . ARG A 1 575 ? -23.880 3.667 0.467 1.00 92.19 575 ARG A O 1
ATOM 4633 N N . SER A 1 576 ? -25.521 4.731 1.572 1.00 90.56 576 SER A N 1
ATOM 4634 C CA . SER A 1 576 ? -26.554 4.540 0.541 1.00 90.56 576 SER A CA 1
ATOM 4635 C C . SER A 1 576 ? -26.218 5.179 -0.817 1.00 90.56 576 SER A C 1
ATOM 4637 O O . SER A 1 576 ? -26.673 4.700 -1.854 1.00 90.56 576 SER A O 1
ATOM 4639 N N . GLU A 1 577 ? -25.358 6.196 -0.845 1.00 91.19 577 GLU A N 1
ATOM 4640 C CA . GLU A 1 577 ? -24.897 6.883 -2.052 1.00 91.19 577 GLU A CA 1
ATOM 4641 C C . GLU A 1 577 ? -24.213 5.939 -3.056 1.00 91.19 577 GLU A C 1
ATOM 4643 O O . GLU A 1 577 ? -24.394 6.080 -4.267 1.00 91.19 577 GLU A O 1
ATOM 4648 N N . PHE A 1 578 ? -23.499 4.915 -2.575 1.00 92.69 578 PHE A N 1
ATOM 4649 C CA . PHE A 1 578 ? -22.852 3.917 -3.436 1.00 92.69 578 PHE A CA 1
ATOM 4650 C C . PHE A 1 578 ? -23.819 2.845 -3.945 1.00 92.69 578 PHE A C 1
ATOM 4652 O O . PHE A 1 578 ? -23.511 2.159 -4.921 1.00 92.69 578 PHE A O 1
ATOM 4659 N N . LYS A 1 579 ? -24.988 2.699 -3.307 1.00 88.81 579 LYS A N 1
ATOM 4660 C CA . LYS A 1 579 ? -26.079 1.856 -3.810 1.00 88.81 579 LYS A CA 1
ATOM 4661 C C . LYS A 1 579 ? -26.754 2.532 -4.999 1.00 88.81 579 LYS A C 1
ATOM 4663 O O . LYS A 1 579 ? -26.961 1.890 -6.025 1.00 88.81 579 LYS A O 1
ATOM 4668 N N . ASP A 1 580 ? -27.058 3.819 -4.850 1.00 87.50 580 ASP A N 1
ATOM 4669 C CA . ASP A 1 580 ? -27.791 4.602 -5.846 1.00 87.50 580 ASP A CA 1
ATOM 4670 C C . ASP A 1 580 ? -26.895 4.975 -7.045 1.00 87.50 580 ASP A C 1
ATOM 4672 O O . ASP A 1 580 ? -27.371 5.055 -8.179 1.00 87.50 580 ASP A O 1
ATOM 4676 N N . ASN A 1 581 ? -25.582 5.143 -6.832 1.00 90.38 581 ASN A N 1
ATOM 4677 C CA . ASN A 1 581 ? -24.628 5.452 -7.896 1.00 90.38 581 ASN A CA 1
ATOM 4678 C C . ASN A 1 581 ? -23.311 4.648 -7.787 1.00 90.38 581 ASN A C 1
ATOM 4680 O O . ASN A 1 581 ? -22.285 5.170 -7.338 1.00 90.38 581 ASN A O 1
ATOM 4684 N N . PRO A 1 582 ? -23.279 3.397 -8.289 1.00 85.44 582 PRO A N 1
ATOM 4685 C CA . PRO A 1 582 ? -22.085 2.547 -8.243 1.00 85.44 582 PRO A CA 1
ATOM 4686 C C . PRO A 1 582 ? -20.877 3.074 -9.035 1.00 85.44 582 PRO A C 1
ATOM 4688 O O . PRO A 1 582 ? -19.775 2.554 -8.902 1.00 85.44 582 PRO A O 1
ATOM 4691 N N . LYS A 1 583 ? -21.039 4.110 -9.870 1.00 89.00 583 LYS A N 1
ATOM 4692 C CA . LYS A 1 583 ? -19.914 4.706 -10.611 1.00 89.00 583 LYS A CA 1
ATOM 4693 C C . LYS A 1 583 ? -18.986 5.527 -9.707 1.00 89.00 583 LYS A C 1
ATOM 4695 O O . LYS A 1 583 ? -17.852 5.784 -10.102 1.00 89.00 583 LYS A O 1
ATOM 4700 N N . LEU A 1 584 ? -19.442 5.916 -8.511 1.00 90.12 584 LEU A N 1
ATOM 4701 C CA . LEU A 1 584 ? -18.701 6.783 -7.586 1.00 90.12 584 LEU A CA 1
ATOM 4702 C C . LEU A 1 584 ? -17.380 6.176 -7.096 1.00 90.12 584 LEU A C 1
ATOM 4704 O O . LEU A 1 584 ? -16.419 6.913 -6.900 1.00 90.12 584 LEU A O 1
ATOM 4708 N N . PHE A 1 585 ? -17.305 4.852 -6.933 1.00 91.31 585 PHE A N 1
ATOM 4709 C CA . PHE A 1 585 ? -16.087 4.178 -6.464 1.00 91.31 585 PHE A CA 1
ATOM 4710 C C . PHE A 1 585 ? -15.149 3.719 -7.599 1.00 91.31 585 PHE A C 1
ATOM 4712 O O . PHE A 1 585 ? -14.096 3.125 -7.348 1.00 91.31 585 PHE A O 1
ATOM 4719 N N . GLY A 1 586 ? -15.497 4.010 -8.857 1.00 92.88 586 GLY A N 1
ATOM 4720 C CA . GLY A 1 586 ? -14.674 3.715 -10.030 1.00 92.88 586 GLY A CA 1
ATOM 4721 C C . GLY A 1 586 ? -14.666 2.243 -10.467 1.00 92.88 586 GLY A C 1
ATOM 4722 O O . GLY A 1 586 ? -15.440 1.412 -10.000 1.00 92.88 586 GLY A O 1
ATOM 4723 N N . ASN A 1 587 ? -13.781 1.909 -11.414 1.00 93.94 587 ASN A N 1
ATOM 4724 C CA . ASN A 1 587 ? -13.683 0.560 -11.982 1.00 93.94 587 ASN A CA 1
ATOM 4725 C C . ASN A 1 587 ? -12.994 -0.414 -11.003 1.00 93.94 587 ASN A C 1
ATOM 4727 O O . ASN A 1 587 ? -11.921 -0.109 -10.480 1.00 93.94 587 ASN A O 1
ATOM 4731 N N . ILE A 1 588 ? -13.595 -1.587 -10.782 1.00 96.50 588 ILE A N 1
ATOM 4732 C CA . ILE A 1 588 ? -13.091 -2.665 -9.907 1.00 96.50 588 ILE A CA 1
ATOM 4733 C C . ILE A 1 588 ? -12.813 -3.979 -10.662 1.00 96.50 588 ILE A C 1
ATOM 4735 O O . ILE A 1 588 ? -12.551 -5.007 -10.040 1.00 96.50 588 ILE A O 1
ATOM 4739 N N . SER A 1 589 ? -12.870 -3.967 -11.998 1.00 96.50 589 SER A N 1
ATOM 4740 C CA . SER A 1 589 ? -12.778 -5.176 -12.836 1.00 96.50 589 SER A CA 1
ATOM 4741 C C . SER A 1 589 ? -11.498 -5.972 -12.573 1.00 96.50 589 SER A C 1
ATOM 4743 O O . SER A 1 589 ? -11.569 -7.174 -12.340 1.00 96.50 589 SER A O 1
ATOM 4745 N N . GLU A 1 590 ? -10.349 -5.299 -12.476 1.00 95.62 590 GLU A N 1
ATOM 4746 C CA . GLU A 1 590 ? -9.062 -5.950 -12.188 1.00 95.62 590 GLU A CA 1
ATOM 4747 C C . GLU A 1 590 ? -9.046 -6.665 -10.829 1.00 95.62 590 GLU A C 1
ATOM 4749 O O . GLU A 1 590 ? -8.447 -7.730 -10.682 1.00 95.62 590 GLU A O 1
ATOM 4754 N N . ARG A 1 591 ? -9.716 -6.100 -9.815 1.00 97.50 591 ARG A N 1
ATOM 4755 C CA . ARG A 1 591 ? -9.803 -6.706 -8.478 1.00 97.50 591 ARG A CA 1
ATOM 4756 C C . ARG A 1 591 ? -10.740 -7.914 -8.470 1.00 97.50 591 ARG A C 1
ATOM 4758 O O . ARG A 1 591 ? -10.435 -8.926 -7.842 1.00 97.50 591 ARG A O 1
ATOM 4765 N N . LEU A 1 592 ? -11.841 -7.850 -9.220 1.00 97.81 592 LEU A N 1
ATOM 4766 C CA . LEU A 1 592 ? -12.741 -8.989 -9.418 1.00 97.81 592 LEU A CA 1
ATOM 4767 C C . LEU A 1 592 ? -12.048 -10.133 -10.177 1.00 97.81 592 LEU A C 1
ATOM 4769 O O . LEU A 1 592 ? -12.197 -11.298 -9.809 1.00 97.81 592 LEU A O 1
ATOM 4773 N N . GLU A 1 593 ? -11.268 -9.820 -11.212 1.00 97.94 593 GLU A N 1
ATOM 4774 C CA . GLU A 1 593 ? -10.462 -10.800 -11.948 1.00 97.94 593 GLU A CA 1
ATOM 4775 C C . GLU A 1 593 ? -9.370 -11.418 -11.076 1.00 97.94 593 GLU A C 1
ATOM 4777 O O . GLU A 1 593 ? -9.190 -12.636 -11.096 1.00 97.94 593 GLU A O 1
ATOM 4782 N N . LEU A 1 594 ? -8.692 -10.611 -10.254 1.00 97.06 594 LEU A N 1
ATOM 4783 C CA . LEU A 1 594 ? -7.733 -11.093 -9.262 1.00 97.06 594 LEU A CA 1
ATOM 4784 C C . LEU A 1 594 ? -8.382 -12.110 -8.313 1.00 97.06 594 LEU A C 1
ATOM 4786 O O . LEU A 1 594 ? -7.847 -13.209 -8.146 1.00 97.06 594 LEU A O 1
ATOM 4790 N N . ARG A 1 595 ? -9.547 -11.776 -7.741 1.00 98.44 595 ARG A N 1
ATOM 4791 C CA . ARG A 1 595 ? -10.297 -12.663 -6.837 1.00 98.44 595 ARG A CA 1
ATOM 4792 C C . ARG A 1 595 ? -10.659 -13.991 -7.510 1.00 98.44 595 ARG A C 1
ATOM 4794 O O . ARG A 1 595 ? -10.495 -15.051 -6.906 1.00 98.44 595 ARG A O 1
ATOM 4801 N N . LYS A 1 596 ? -11.089 -13.948 -8.778 1.00 98.06 596 LYS A N 1
ATOM 4802 C CA . LYS A 1 596 ? -11.377 -15.149 -9.585 1.00 98.06 596 LYS A CA 1
ATOM 4803 C C . LYS A 1 596 ? -10.119 -15.979 -9.844 1.00 98.06 596 LYS A C 1
ATOM 4805 O O . LYS A 1 596 ? -10.134 -17.190 -9.636 1.00 98.06 596 LYS A O 1
ATOM 4810 N N . ARG A 1 597 ? -9.025 -15.338 -10.265 1.00 97.88 597 ARG A N 1
ATOM 4811 C CA . ARG A 1 597 ? -7.747 -15.989 -10.594 1.00 97.88 597 ARG A CA 1
ATOM 4812 C C . ARG A 1 597 ? -7.157 -16.733 -9.399 1.00 97.88 597 ARG A C 1
ATOM 4814 O O . ARG A 1 597 ? -6.665 -17.845 -9.559 1.00 97.88 597 ARG A O 1
ATOM 4821 N N . LEU A 1 598 ? -7.231 -16.129 -8.216 1.00 97.56 598 LEU A N 1
ATOM 4822 C CA . LEU A 1 598 ? -6.742 -16.708 -6.964 1.00 97.56 598 LEU A CA 1
ATOM 4823 C C . LEU A 1 598 ? -7.709 -17.732 -6.344 1.00 97.56 598 LEU A C 1
ATOM 4825 O O . LEU A 1 598 ? -7.366 -18.353 -5.343 1.00 97.56 598 LEU A O 1
ATOM 4829 N N . LYS A 1 599 ? -8.895 -17.941 -6.941 1.00 98.19 599 LYS A N 1
ATOM 4830 C CA . LYS A 1 599 ? -9.932 -18.872 -6.458 1.00 98.19 599 LYS A CA 1
ATOM 4831 C C . LYS A 1 599 ? -10.304 -18.625 -4.991 1.00 98.19 599 LYS A C 1
ATOM 4833 O O . LYS A 1 599 ? -10.438 -19.565 -4.205 1.00 98.19 599 LYS A O 1
ATOM 4838 N N . CYS A 1 600 ? -10.449 -17.353 -4.628 1.00 98.50 600 CYS A N 1
ATOM 4839 C CA . CYS A 1 600 ? -10.708 -16.971 -3.248 1.00 98.50 600 CYS A CA 1
ATOM 4840 C C . CYS A 1 600 ? -12.093 -17.443 -2.781 1.00 98.50 600 CYS A C 1
ATOM 4842 O O . CYS A 1 600 ? -13.041 -17.544 -3.563 1.00 98.50 600 CYS A O 1
ATOM 4844 N N . LYS A 1 601 ? -12.202 -17.723 -1.484 1.00 98.69 601 LYS A N 1
ATOM 4845 C CA . LYS A 1 601 ? -13.435 -18.095 -0.793 1.00 98.69 601 LYS A CA 1
ATOM 4846 C C . LYS A 1 601 ? -14.416 -16.917 -0.738 1.00 98.69 601 LYS A C 1
ATOM 4848 O O . LYS A 1 601 ? -14.055 -15.769 -0.981 1.00 98.69 601 LYS A O 1
ATOM 4853 N N . SER A 1 602 ? -15.675 -17.220 -0.429 1.00 98.56 602 SER A N 1
ATOM 4854 C CA . SER A 1 602 ? -16.723 -16.215 -0.206 1.00 98.56 602 SER A CA 1
ATOM 4855 C C . SER A 1 602 ? -16.531 -15.469 1.118 1.00 98.56 602 SER A C 1
ATOM 4857 O O . SER A 1 602 ? -15.939 -16.011 2.051 1.00 98.56 602 SER A O 1
ATOM 4859 N N . PHE A 1 603 ? -17.158 -14.307 1.257 1.00 98.56 603 PHE A N 1
ATOM 4860 C CA . PHE A 1 603 ? -17.232 -13.591 2.527 1.00 98.56 603 PHE A CA 1
ATOM 4861 C C . PHE A 1 603 ? -18.015 -14.361 3.595 1.00 98.56 603 PHE A C 1
ATOM 4863 O O . PHE A 1 603 ? -17.656 -14.308 4.765 1.00 98.56 603 PHE A O 1
ATOM 4870 N N . LYS A 1 604 ? -19.023 -15.153 3.199 1.00 98.25 604 LYS A N 1
ATOM 4871 C CA . LYS A 1 604 ? -19.711 -16.067 4.124 1.00 98.25 604 LYS A CA 1
ATOM 4872 C C . LYS A 1 604 ? -18.724 -17.030 4.787 1.00 98.25 604 LYS A C 1
ATOM 4874 O O . LYS A 1 604 ? -18.685 -17.128 6.001 1.00 98.25 604 LYS A O 1
ATOM 4879 N N . TRP A 1 605 ? -17.872 -17.675 3.988 1.00 98.50 605 TRP A N 1
ATOM 4880 C CA . TRP A 1 605 ? -16.796 -18.529 4.505 1.00 98.50 605 TRP A CA 1
ATOM 4881 C C . TRP A 1 605 ? -15.874 -17.772 5.473 1.00 98.50 605 TRP A C 1
ATOM 4883 O O . TRP A 1 605 ? -15.507 -18.328 6.501 1.00 98.50 605 TRP A O 1
ATOM 4893 N N . TYR A 1 606 ? -15.528 -16.514 5.178 1.00 98.62 606 TYR A N 1
ATOM 4894 C CA . TYR A 1 606 ? -14.719 -15.691 6.081 1.00 98.62 606 TYR A CA 1
ATOM 4895 C C . TYR A 1 606 ? -15.414 -15.471 7.434 1.00 98.62 606 TYR A C 1
ATOM 4897 O O . TYR A 1 606 ? -14.793 -15.701 8.468 1.00 98.62 606 TYR A O 1
ATOM 4905 N N . LEU A 1 607 ? -16.697 -15.102 7.442 1.00 97.81 607 LEU A N 1
ATOM 4906 C CA . LEU A 1 607 ? -17.467 -14.955 8.681 1.00 97.81 607 LEU A CA 1
ATOM 4907 C C . LEU A 1 607 ? -17.579 -16.293 9.421 1.00 97.81 607 LEU A C 1
ATOM 4909 O O . LEU A 1 607 ? -17.267 -16.355 10.598 1.00 97.81 607 LEU A O 1
ATOM 4913 N N . ASP A 1 608 ? -17.900 -17.384 8.727 1.00 96.69 608 ASP A N 1
ATOM 4914 C CA . ASP A 1 608 ? -18.104 -18.694 9.355 1.00 96.69 608 ASP A CA 1
ATOM 4915 C C . ASP A 1 608 ? -16.801 -19.307 9.928 1.00 96.69 608 ASP A C 1
ATOM 4917 O O . ASP A 1 608 ? -16.865 -20.114 10.851 1.00 96.69 608 ASP A O 1
ATOM 4921 N N . ASN A 1 609 ? -15.619 -18.972 9.382 1.00 96.19 609 ASN A N 1
ATOM 4922 C CA . ASN A 1 609 ? -14.350 -19.653 9.716 1.00 96.19 609 ASN A CA 1
ATOM 4923 C C . ASN A 1 609 ? -13.305 -18.759 10.393 1.00 96.19 609 ASN A C 1
ATOM 4925 O O . ASN A 1 609 ? -12.446 -19.274 11.103 1.00 96.19 609 ASN A O 1
ATOM 4929 N N . ILE A 1 610 ? -13.313 -17.454 10.120 1.00 96.56 610 ILE A N 1
ATOM 4930 C CA . ILE A 1 610 ? -12.290 -16.517 10.608 1.00 96.56 610 ILE A CA 1
ATOM 4931 C C . ILE A 1 610 ? -12.870 -15.588 11.668 1.00 96.56 610 ILE A C 1
ATOM 4933 O O . ILE A 1 610 ? -12.201 -15.298 12.660 1.00 96.56 610 ILE A O 1
ATOM 4937 N N . TYR A 1 611 ? -14.108 -15.127 11.482 1.00 96.44 611 TYR A N 1
ATOM 4938 C CA . TYR A 1 611 ? -14.755 -14.232 12.438 1.00 96.44 611 TYR A CA 1
ATOM 4939 C C . TYR A 1 611 ? -16.188 -14.661 12.809 1.00 96.44 611 TYR A C 1
ATOM 4941 O O . TYR A 1 611 ? -17.123 -13.879 12.622 1.00 96.44 611 TYR A O 1
ATOM 4949 N N . PRO A 1 612 ? -16.378 -15.884 13.349 1.00 93.69 612 PRO A N 1
ATOM 4950 C CA . PRO A 1 612 ? -17.702 -16.429 13.675 1.00 93.69 612 PRO A CA 1
ATOM 4951 C C . PRO A 1 612 ? -18.444 -15.652 14.764 1.00 93.69 612 PRO A C 1
ATOM 4953 O O . PRO A 1 612 ? -19.670 -15.677 14.812 1.00 93.69 612 PRO A O 1
ATOM 4956 N N . GLU A 1 613 ? -17.722 -14.942 15.633 1.00 91.12 613 GLU A N 1
ATOM 4957 C CA . GLU A 1 613 ? -18.316 -14.122 16.696 1.00 91.12 613 GLU A CA 1
ATOM 4958 C C . GLU A 1 613 ? -18.843 -12.766 16.181 1.00 91.12 613 GLU A C 1
ATOM 4960 O O . GLU A 1 613 ? -19.438 -11.998 16.941 1.00 91.12 613 GLU A O 1
ATOM 4965 N N . LYS A 1 614 ? -18.649 -12.444 14.891 1.00 94.25 614 LYS A N 1
ATOM 4966 C CA . LYS A 1 614 ? -19.130 -11.192 14.303 1.00 94.25 614 LYS A CA 1
ATOM 4967 C C . LYS A 1 614 ? -20.656 -11.174 14.236 1.00 94.25 614 LYS A C 1
ATOM 4969 O O . LYS A 1 614 ? -21.256 -11.916 13.466 1.00 94.25 614 LYS A O 1
ATOM 4974 N N . PHE A 1 615 ? -21.278 -10.250 14.964 1.00 93.75 615 PHE A N 1
ATOM 4975 C CA . PHE A 1 615 ? -22.722 -10.038 14.892 1.00 93.75 615 PHE A CA 1
ATOM 4976 C C . PHE A 1 615 ? -23.150 -9.519 13.508 1.00 93.75 615 PHE A C 1
ATOM 4978 O O . PHE A 1 615 ? -22.670 -8.479 13.040 1.00 93.75 615 PHE A O 1
ATOM 4985 N N . ILE A 1 616 ? -24.069 -10.241 12.865 1.00 95.50 616 ILE A N 1
ATOM 4986 C CA . ILE A 1 616 ? -24.693 -9.903 11.585 1.00 95.50 616 ILE A CA 1
ATOM 4987 C C . ILE A 1 616 ? -26.119 -9.412 11.881 1.00 95.50 616 ILE A C 1
ATOM 4989 O O . ILE A 1 616 ? -26.981 -10.232 12.209 1.00 95.50 616 ILE A O 1
ATOM 4993 N N . PRO A 1 617 ? -26.397 -8.099 11.780 1.00 92.81 617 PRO A N 1
ATOM 4994 C CA . PRO A 1 617 ? -27.619 -7.519 12.336 1.00 92.81 617 PRO A CA 1
ATOM 4995 C C . PRO A 1 617 ? -28.938 -8.084 11.795 1.00 92.81 617 PRO A C 1
ATOM 4997 O O . PRO A 1 617 ? -29.924 -8.144 12.519 1.00 92.81 617 PRO A O 1
ATOM 5000 N N . ASP A 1 618 ? -28.970 -8.523 10.539 1.00 92.38 618 ASP A N 1
ATOM 5001 C CA . ASP A 1 618 ? -30.169 -9.062 9.894 1.00 92.38 618 ASP A CA 1
ATOM 5002 C C . ASP A 1 618 ? -30.205 -10.600 9.801 1.00 92.38 618 ASP A C 1
ATOM 5004 O O . ASP A 1 618 ? -31.193 -11.152 9.324 1.00 92.38 618 ASP A O 1
ATOM 5008 N N . GLU A 1 619 ? -29.166 -11.302 10.268 1.00 94.25 619 GLU A N 1
ATOM 5009 C CA . GLU A 1 619 ? -29.108 -12.777 10.276 1.00 94.25 619 GLU A CA 1
ATOM 5010 C C . GLU A 1 619 ? -29.068 -13.358 11.702 1.00 94.25 619 GLU A C 1
ATOM 5012 O O . GLU A 1 619 ? -29.629 -14.422 11.957 1.00 94.25 619 GLU A O 1
ATOM 5017 N N . ASN A 1 620 ? -28.447 -12.667 12.664 1.00 92.44 620 ASN A N 1
ATOM 5018 C CA . ASN A 1 620 ? -28.371 -13.089 14.069 1.00 92.44 620 ASN A CA 1
ATOM 5019 C C . ASN A 1 620 ? -29.484 -12.479 14.945 1.00 92.44 620 ASN A C 1
ATOM 5021 O O . ASN A 1 620 ? -29.309 -12.311 16.157 1.00 92.44 620 ASN A O 1
ATOM 5025 N N . ALA A 1 621 ? -30.618 -12.134 14.336 1.00 92.25 621 ALA A N 1
ATOM 5026 C CA . ALA A 1 621 ? -31.716 -11.425 14.977 1.00 92.25 621 ALA A CA 1
ATOM 5027 C C . ALA A 1 621 ? -33.075 -12.077 14.692 1.00 92.25 621 ALA A C 1
ATOM 5029 O O . ALA A 1 621 ? -33.337 -12.538 13.583 1.00 92.25 621 ALA A O 1
ATOM 5030 N N . VAL A 1 622 ? -33.963 -12.037 15.688 1.00 91.88 622 VAL A N 1
ATOM 5031 C CA . VAL A 1 622 ? -35.370 -12.456 15.579 1.00 91.88 622 VAL A CA 1
ATOM 5032 C C . VAL A 1 622 ? -36.165 -11.452 14.744 1.00 91.88 622 VAL A C 1
ATOM 5034 O O . VAL A 1 622 ? -37.057 -11.819 13.984 1.00 91.88 622 VAL A O 1
ATOM 5037 N N . ALA A 1 623 ? -35.843 -10.168 14.893 1.00 91.62 623 ALA A N 1
ATOM 5038 C CA . ALA A 1 623 ? -36.415 -9.077 14.121 1.00 91.62 623 ALA A CA 1
ATOM 5039 C C . ALA A 1 623 ? -35.375 -7.968 13.957 1.00 91.62 623 ALA A C 1
ATOM 5041 O O . ALA A 1 623 ? -34.571 -7.730 14.854 1.00 91.62 623 ALA A O 1
ATOM 5042 N N . TYR A 1 624 ? -35.412 -7.255 12.837 1.00 94.25 624 TYR A N 1
ATOM 5043 C CA . TYR A 1 624 ? -34.519 -6.130 12.568 1.00 94.25 624 TYR A CA 1
ATOM 5044 C C . TYR A 1 624 ? -35.242 -5.050 11.760 1.00 94.25 624 TYR A C 1
ATOM 5046 O O . TYR A 1 624 ? -36.263 -5.300 11.117 1.00 94.25 624 TYR A O 1
ATOM 5054 N N . GLY A 1 625 ? -34.715 -3.829 11.786 1.00 93.69 625 GLY A N 1
ATOM 5055 C CA . GLY A 1 625 ? -35.257 -2.695 11.043 1.00 93.69 625 GLY A CA 1
ATOM 5056 C C . GLY A 1 625 ? -35.472 -1.486 11.941 1.00 93.69 625 GLY A C 1
ATOM 5057 O O . GLY A 1 625 ? -34.582 -1.117 12.699 1.00 93.69 625 GLY A O 1
ATOM 5058 N N . ARG A 1 626 ? -36.643 -0.848 11.834 1.00 92.06 626 ARG A N 1
ATOM 5059 C CA . ARG A 1 626 ? -37.011 0.315 12.657 1.00 92.06 626 ARG A CA 1
ATOM 5060 C C . ARG A 1 626 ? -38.013 -0.064 13.739 1.00 92.06 626 ARG A C 1
ATOM 5062 O O . ARG A 1 626 ? -38.992 -0.755 13.464 1.00 92.06 626 ARG A O 1
ATOM 5069 N N . VAL A 1 627 ? -37.826 0.474 14.939 1.00 91.94 627 VAL A N 1
ATOM 5070 C CA . VAL A 1 627 ? -38.795 0.346 16.035 1.00 91.94 627 VAL A CA 1
ATOM 5071 C C . VAL A 1 627 ? -39.719 1.562 15.999 1.00 91.94 627 VAL A C 1
ATOM 5073 O O . VAL A 1 627 ? -39.317 2.654 16.389 1.00 91.94 627 VAL A O 1
ATOM 5076 N N . ARG A 1 628 ? -40.945 1.394 15.485 1.00 91.25 628 ARG A N 1
ATOM 5077 C CA . ARG A 1 628 ? -41.936 2.473 15.311 1.00 91.25 628 ARG A CA 1
ATOM 5078 C C . ARG A 1 628 ? -43.040 2.403 16.365 1.00 91.25 628 ARG A C 1
ATOM 5080 O O . ARG A 1 628 ? -43.618 1.341 16.592 1.00 91.25 628 ARG A O 1
ATOM 5087 N N . LEU A 1 629 ? -43.416 3.549 16.932 1.00 89.94 629 LEU A N 1
ATOM 5088 C CA . LEU A 1 629 ? -44.612 3.657 17.767 1.00 89.94 629 LEU A CA 1
ATOM 5089 C C . LEU A 1 629 ? -45.872 3.409 16.922 1.00 89.94 629 LEU A C 1
ATOM 5091 O O . LEU A 1 629 ? -46.074 4.041 15.890 1.00 89.94 629 LEU A O 1
ATOM 5095 N N . ARG A 1 630 ? -46.778 2.534 17.375 1.00 84.69 630 ARG A N 1
ATOM 5096 C CA . ARG A 1 630 ? -48.012 2.223 16.620 1.00 84.69 630 ARG A CA 1
ATOM 5097 C C . ARG A 1 630 ? -48.893 3.457 16.388 1.00 84.69 630 ARG A C 1
ATOM 5099 O O . ARG A 1 630 ? -49.445 3.614 15.304 1.00 84.69 630 ARG A O 1
ATOM 5106 N N . SER A 1 631 ? -48.989 4.335 17.385 1.00 83.50 631 SER A N 1
ATOM 5107 C CA . SER A 1 631 ? -49.893 5.492 17.400 1.00 83.50 631 SER A CA 1
ATOM 5108 C C . SER A 1 631 ? -49.327 6.769 16.767 1.00 83.50 631 SER A C 1
ATOM 5110 O O . SER A 1 631 ? -50.082 7.713 16.549 1.00 83.50 631 SER A O 1
ATOM 5112 N N . LYS A 1 632 ? -48.017 6.843 16.489 1.00 88.06 632 LYS A N 1
ATOM 5113 C CA . LYS A 1 632 ? -47.342 8.062 16.003 1.00 88.06 632 LYS A CA 1
ATOM 5114 C C . LYS A 1 632 ? -46.297 7.728 14.938 1.00 88.06 632 LYS A C 1
ATOM 5116 O O . LYS A 1 632 ? -45.754 6.631 14.915 1.00 88.06 632 LYS A O 1
ATOM 5121 N N . GLN A 1 633 ? -45.947 8.689 14.085 1.00 90.62 633 GLN A N 1
ATOM 5122 C CA . GLN A 1 633 ? -44.812 8.565 13.152 1.00 90.62 633 GLN A CA 1
ATOM 5123 C C . GLN A 1 633 ? -43.465 8.814 13.858 1.00 90.62 633 GLN A C 1
ATOM 5125 O O . GLN A 1 633 ? -42.621 9.560 13.370 1.00 90.62 633 GLN A O 1
ATOM 5130 N N . LEU A 1 634 ? -43.289 8.214 15.039 1.00 94.88 634 LEU A N 1
ATOM 5131 C CA . LEU A 1 634 ? -42.071 8.304 15.840 1.00 94.88 634 LEU A CA 1
ATOM 5132 C C . LEU A 1 634 ? -41.383 6.942 15.887 1.00 94.88 634 LEU A C 1
ATOM 5134 O O . LEU A 1 634 ? -42.039 5.915 16.077 1.00 94.88 634 LEU A O 1
ATOM 5138 N N . CYS A 1 635 ? -40.068 6.957 15.719 1.00 95.00 635 CYS A N 1
ATOM 5139 C CA . CYS A 1 635 ? -39.19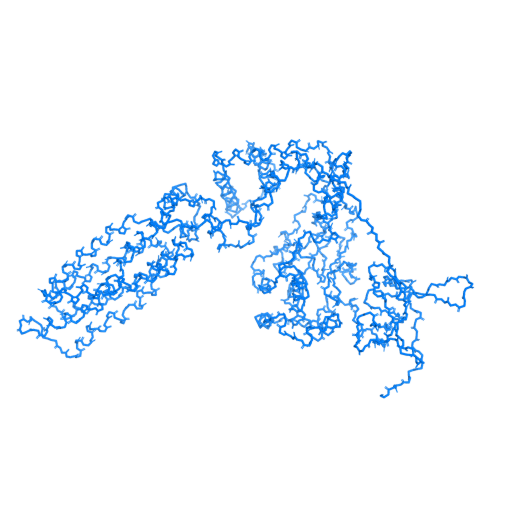7 5.798 15.718 1.00 95.00 635 CYS A CA 1
ATOM 5140 C C . CYS A 1 635 ? -38.123 5.951 16.797 1.00 95.00 635 CYS A C 1
ATOM 5142 O O . CYS A 1 635 ? -37.708 7.069 17.106 1.00 95.00 635 CYS A O 1
ATOM 5144 N N . LEU A 1 636 ? -37.680 4.824 17.352 1.00 93.50 636 LEU A N 1
ATOM 5145 C CA . LEU A 1 636 ? -36.481 4.774 18.182 1.00 93.50 636 LEU A CA 1
ATOM 5146 C C . LEU A 1 636 ? -35.290 5.273 17.356 1.00 93.50 636 LEU A C 1
ATOM 5148 O O . LEU A 1 636 ? -35.137 4.877 16.198 1.00 93.50 636 LEU A O 1
ATOM 5152 N N . ASP A 1 637 ? -34.484 6.156 17.933 1.00 94.12 637 ASP A N 1
ATOM 5153 C CA . ASP A 1 637 ? -33.372 6.808 17.246 1.00 94.12 637 ASP A CA 1
ATOM 5154 C C . ASP A 1 637 ? -32.223 7.048 18.239 1.00 94.12 637 ASP A C 1
ATOM 5156 O O . ASP A 1 637 ? -32.456 7.314 19.423 1.00 94.12 637 ASP A O 1
ATOM 5160 N N . ASN A 1 638 ? -30.980 6.946 17.762 1.00 91.88 638 ASN A N 1
ATOM 5161 C CA . ASN A 1 638 ? -29.792 7.270 18.555 1.00 91.88 638 ASN A CA 1
ATOM 5162 C C . ASN A 1 638 ? -29.546 8.784 18.693 1.00 91.88 638 ASN A C 1
ATOM 5164 O O . ASN A 1 638 ? -28.571 9.177 19.319 1.00 91.88 638 ASN A O 1
ATOM 5168 N N . LEU A 1 639 ? -30.393 9.630 18.099 1.00 90.75 639 LEU A N 1
ATOM 5169 C CA . LEU A 1 639 ? -30.344 11.092 18.161 1.00 90.75 639 LEU A CA 1
ATOM 5170 C C . LEU A 1 639 ? -28.984 11.686 17.757 1.00 90.75 639 LEU A C 1
ATOM 5172 O O . LEU A 1 639 ? -28.595 12.736 18.261 1.00 90.75 639 LEU A O 1
ATOM 5176 N N . GLN A 1 640 ? -28.273 11.025 16.836 1.00 86.81 640 GLN A N 1
ATOM 5177 C CA . GLN A 1 640 ? -26.915 11.401 16.410 1.00 86.81 640 GLN A CA 1
ATOM 5178 C C . GLN A 1 640 ? -25.870 11.370 17.538 1.00 86.81 640 GLN A C 1
ATOM 5180 O O . GLN A 1 640 ? -24.813 11.987 17.409 1.00 86.81 640 GLN A O 1
ATOM 5185 N N . HIS A 1 641 ? -26.135 10.647 18.628 1.00 87.94 641 HIS A N 1
ATOM 5186 C CA . HIS A 1 641 ? -25.104 10.354 19.612 1.00 87.94 641 HIS A CA 1
ATOM 5187 C C . HIS A 1 641 ? -23.987 9.508 18.992 1.00 87.94 641 HIS A C 1
ATOM 5189 O O . HIS A 1 641 ? -24.237 8.616 18.175 1.00 87.94 641 HIS A O 1
ATOM 5195 N N . GLU A 1 642 ? -22.754 9.809 19.395 1.00 81.38 642 GLU A N 1
ATOM 5196 C CA . GLU A 1 642 ? -21.589 8.986 19.085 1.00 81.38 642 GLU A CA 1
ATOM 5197 C C . GLU A 1 642 ? -21.724 7.639 19.815 1.00 81.38 642 GLU A C 1
ATOM 5199 O O . GLU A 1 642 ? -22.121 7.589 20.980 1.00 81.38 642 GLU A O 1
ATOM 5204 N N . GLU A 1 643 ? -21.453 6.537 19.113 1.00 81.62 643 GLU A N 1
ATOM 5205 C CA . GLU A 1 643 ? -21.647 5.178 19.645 1.00 81.62 643 GLU A CA 1
ATOM 5206 C C . GLU A 1 643 ? -20.417 4.643 20.398 1.00 81.62 643 GLU A C 1
ATOM 5208 O O . GLU A 1 643 ? -20.458 3.533 20.919 1.00 81.62 643 GLU A O 1
ATOM 5213 N N . ASP A 1 644 ? -19.338 5.428 20.475 1.00 77.00 644 ASP A N 1
ATOM 5214 C CA . ASP A 1 644 ? -18.114 5.126 21.231 1.00 77.00 644 ASP A CA 1
ATOM 5215 C C . ASP A 1 644 ? -18.301 5.282 22.750 1.00 77.00 644 ASP A C 1
ATOM 5217 O O . ASP A 1 644 ? -17.474 4.817 23.537 1.00 77.00 644 ASP A O 1
ATOM 5221 N N . LYS A 1 645 ? -19.383 5.942 23.176 1.00 84.94 645 LYS A N 1
ATOM 5222 C CA . LYS A 1 645 ? -19.717 6.191 24.580 1.00 84.94 645 LYS A CA 1
ATOM 5223 C C . LYS A 1 645 ? -21.144 5.754 24.883 1.00 84.94 645 LYS A C 1
ATOM 5225 O O . LYS A 1 645 ? -21.991 5.770 23.994 1.00 84.94 645 LYS A O 1
ATOM 5230 N N . PRO A 1 646 ? -21.451 5.437 26.152 1.00 88.38 646 PRO A N 1
ATOM 5231 C CA . PRO A 1 646 ? -22.822 5.226 26.583 1.00 88.38 646 PRO A CA 1
ATOM 5232 C C . PRO A 1 646 ? -23.735 6.404 26.225 1.00 88.38 646 PRO A C 1
ATOM 5234 O O . PRO A 1 646 ? -23.429 7.551 26.562 1.00 88.38 646 PRO A O 1
ATOM 5237 N N . TYR A 1 647 ? -24.875 6.129 25.590 1.00 90.50 647 TYR A N 1
ATOM 5238 C CA . TYR A 1 647 ? -25.842 7.159 25.199 1.00 90.50 647 TYR A CA 1
ATOM 5239 C C . TYR A 1 647 ? -27.278 6.722 25.455 1.00 90.50 647 TYR A C 1
ATOM 5241 O O . TYR A 1 647 ? -27.607 5.542 25.418 1.00 90.50 647 TYR A O 1
ATOM 5249 N N . ASN A 1 648 ? -28.160 7.683 25.707 1.00 90.75 648 ASN A N 1
ATOM 5250 C CA . ASN A 1 648 ? -29.566 7.390 25.953 1.00 90.75 648 ASN A CA 1
ATOM 5251 C C . ASN A 1 648 ? -30.333 7.309 24.633 1.00 90.75 648 ASN A C 1
ATOM 5253 O O . ASN A 1 648 ? -30.180 8.173 23.768 1.00 90.75 648 ASN A O 1
ATOM 5257 N N . LEU A 1 649 ? -31.185 6.294 24.491 1.00 91.12 649 LEU A N 1
ATOM 5258 C CA . LEU A 1 649 ? -32.085 6.209 23.345 1.00 91.12 649 LEU A CA 1
ATOM 5259 C C . LEU A 1 649 ? -33.202 7.235 23.451 1.00 91.12 649 LEU A C 1
ATOM 5261 O O . LEU A 1 649 ? -33.722 7.521 24.532 1.00 91.12 649 LEU A O 1
ATOM 5265 N N . GLY A 1 650 ? -33.606 7.745 22.294 1.00 91.69 650 GLY A N 1
ATOM 5266 C CA . GLY A 1 650 ? -34.716 8.669 22.182 1.00 91.69 650 GLY A CA 1
ATOM 5267 C C . GLY A 1 650 ? -35.714 8.261 21.114 1.00 91.69 650 GLY A C 1
ATOM 5268 O O . GLY A 1 650 ? -35.607 7.219 20.466 1.00 91.69 650 GLY A O 1
ATOM 5269 N N . LEU A 1 651 ? -36.705 9.129 20.937 1.00 93.06 651 LEU A N 1
ATOM 5270 C CA . LEU A 1 651 ? -37.664 9.049 19.847 1.00 93.06 651 LEU A CA 1
ATOM 5271 C C . LEU A 1 651 ? -37.433 10.213 18.892 1.00 93.06 651 LEU A C 1
ATOM 5273 O O . LEU A 1 651 ? -37.317 11.361 19.320 1.00 93.06 651 LEU A O 1
ATOM 5277 N N . TYR A 1 652 ? -37.436 9.922 17.598 1.00 94.44 652 TYR A N 1
ATOM 5278 C CA . TYR A 1 652 ? -37.395 10.923 16.538 1.00 94.44 652 TYR A CA 1
ATOM 5279 C C . TYR A 1 652 ? -38.440 10.613 15.467 1.00 94.44 652 TYR A C 1
ATOM 5281 O O . TYR A 1 652 ? -39.017 9.527 15.446 1.00 94.44 652 TYR A O 1
ATOM 5289 N N . SER A 1 653 ? -38.715 11.564 14.573 1.00 94.38 653 SER A N 1
ATOM 5290 C CA . SER A 1 653 ? -39.584 11.299 13.422 1.00 94.38 653 SER A CA 1
ATOM 5291 C C . SER A 1 653 ? -39.022 10.138 12.599 1.00 94.38 653 SER A C 1
ATOM 5293 O O . SER A 1 653 ? -37.820 10.086 12.336 1.00 94.38 653 SER A O 1
ATOM 5295 N N . CYS A 1 654 ? -39.872 9.195 12.197 1.00 93.75 654 CYS A N 1
ATOM 5296 C CA . CYS A 1 654 ? -39.431 8.083 11.362 1.00 93.75 654 CYS A CA 1
ATOM 5297 C C . CYS A 1 654 ? -38.902 8.604 10.019 1.00 93.75 654 CYS A C 1
ATOM 5299 O O . CYS A 1 654 ? -39.631 9.255 9.267 1.00 93.75 654 CYS A O 1
ATOM 5301 N N . HIS A 1 655 ? -37.650 8.283 9.690 1.00 90.69 655 HIS A N 1
ATOM 5302 C CA . HIS A 1 655 ? -37.033 8.730 8.441 1.00 90.69 655 HIS A CA 1
ATOM 5303 C C . HIS A 1 655 ? -37.697 8.073 7.225 1.00 90.69 655 HIS A C 1
ATOM 5305 O O . HIS A 1 655 ? -38.159 6.925 7.281 1.00 90.69 655 HIS A O 1
ATOM 5311 N N . THR A 1 656 ? -37.714 8.780 6.093 1.00 87.62 656 THR A N 1
ATOM 5312 C CA . THR A 1 656 ? -38.282 8.270 4.830 1.00 87.62 656 THR A CA 1
ATOM 5313 C C . THR A 1 656 ? -37.537 7.030 4.336 1.00 87.62 656 THR A C 1
ATOM 5315 O O . THR A 1 656 ? -38.160 6.045 3.947 1.00 87.62 656 THR A O 1
ATOM 5318 N N . LYS A 1 657 ? -36.203 7.042 4.422 1.00 87.25 657 LYS A N 1
ATOM 5319 C CA . LYS A 1 657 ? -35.326 5.880 4.225 1.00 87.25 657 LYS A CA 1
ATOM 5320 C C . LYS A 1 657 ? -34.871 5.328 5.579 1.00 87.25 657 LYS A C 1
ATOM 5322 O O . LYS A 1 657 ? -34.920 6.019 6.590 1.00 87.25 657 LYS A O 1
ATOM 5327 N N . LEU A 1 658 ? -34.472 4.058 5.621 1.00 88.88 658 LEU A N 1
ATOM 5328 C CA . LEU A 1 658 ? -33.907 3.453 6.828 1.00 88.88 658 LEU A CA 1
ATOM 5329 C C . LEU A 1 658 ? -32.439 3.870 6.959 1.00 88.88 658 LEU A C 1
ATOM 5331 O O . LEU A 1 658 ? -31.614 3.443 6.157 1.00 88.88 658 LEU A O 1
ATOM 5335 N N . TYR A 1 659 ? -32.148 4.715 7.945 1.00 88.06 659 TYR A N 1
ATOM 5336 C CA . TYR A 1 659 ? -30.791 5.149 8.280 1.00 88.06 659 TYR A CA 1
ATOM 5337 C C . TYR A 1 659 ? -30.238 4.366 9.476 1.00 88.06 659 TYR A C 1
ATOM 5339 O O . TYR A 1 659 ? -31.029 3.893 10.299 1.00 88.06 659 TYR A O 1
ATOM 5347 N N . PRO A 1 660 ? -28.902 4.290 9.636 1.00 90.50 660 PRO A N 1
ATOM 5348 C CA . PRO A 1 660 ? -28.273 3.619 10.774 1.00 90.50 660 PRO A CA 1
ATOM 5349 C C . PRO A 1 660 ? -28.729 4.141 12.140 1.00 90.50 660 PRO A C 1
ATOM 5351 O O . PRO A 1 660 ? -28.724 3.389 13.110 1.00 90.50 660 PRO A O 1
ATOM 5354 N N . SER A 1 661 ? -29.151 5.408 12.239 1.00 91.75 661 SER A N 1
ATOM 5355 C CA . SER A 1 661 ? -29.657 5.991 13.491 1.00 91.75 661 SER A CA 1
ATOM 5356 C C . SER A 1 661 ? -30.924 5.299 14.008 1.00 91.75 661 SER A C 1
ATOM 5358 O O . SER A 1 661 ? -31.109 5.203 15.217 1.00 91.75 661 SER A O 1
ATOM 5360 N N . GLN A 1 662 ? -31.759 4.776 13.099 1.00 93.81 662 GLN A N 1
ATOM 5361 C CA . GLN A 1 662 ? -33.035 4.102 13.389 1.00 93.81 662 GLN A CA 1
ATOM 5362 C C . GLN A 1 662 ? -32.991 2.598 13.108 1.00 93.81 662 GLN A C 1
ATOM 5364 O O . GLN A 1 662 ? -34.039 1.953 13.059 1.00 93.81 662 GLN A O 1
ATOM 5369 N N . PHE A 1 663 ? -31.802 2.047 12.863 1.00 94.00 663 PHE A N 1
ATOM 5370 C CA . PHE A 1 663 ? -31.629 0.631 12.585 1.00 94.00 663 PHE A CA 1
ATOM 5371 C C . PHE A 1 663 ? -31.269 -0.122 13.865 1.00 94.00 663 PHE A C 1
ATOM 5373 O O . PHE A 1 663 ? -30.204 0.091 14.444 1.00 94.00 663 PHE A O 1
ATOM 5380 N N . PHE A 1 664 ? -32.163 -1.016 14.275 1.00 94.19 664 PHE A N 1
ATOM 5381 C CA . PHE A 1 664 ? -32.033 -1.852 15.461 1.00 94.19 664 PHE A CA 1
ATOM 5382 C C . PHE A 1 664 ? -32.317 -3.306 15.110 1.00 94.19 664 PHE A C 1
ATOM 5384 O O . PHE A 1 664 ? -33.071 -3.606 14.182 1.00 94.19 664 PHE A O 1
ATOM 5391 N N . SER A 1 665 ? -31.717 -4.201 15.881 1.00 94.44 665 SER A N 1
ATOM 5392 C CA . SER A 1 665 ? -31.886 -5.644 15.782 1.00 94.44 665 SER A CA 1
ATOM 5393 C C . SER A 1 665 ? -32.264 -6.179 17.154 1.00 94.44 665 SER A C 1
ATOM 5395 O O . SER A 1 665 ? -31.630 -5.838 18.147 1.00 94.44 665 SER A O 1
ATOM 5397 N N . LEU A 1 666 ? -33.299 -7.005 17.221 1.00 93.50 666 LEU A N 1
ATOM 5398 C CA . LEU A 1 666 ? -33.576 -7.822 18.391 1.00 93.50 666 LEU A CA 1
ATOM 5399 C C . LEU A 1 666 ? -32.812 -9.130 18.216 1.00 93.50 666 LEU A C 1
ATOM 5401 O O . LEU A 1 666 ? -33.215 -9.968 17.408 1.00 93.50 666 LEU A O 1
ATOM 5405 N N . SER A 1 667 ? -31.690 -9.274 18.915 1.00 91.81 667 SER A N 1
ATOM 5406 C CA . SER A 1 667 ? -30.812 -10.433 18.764 1.00 91.81 667 SER A CA 1
ATOM 5407 C C . SER A 1 667 ? -31.525 -11.739 19.140 1.00 91.81 667 SER A C 1
ATOM 5409 O O . SER A 1 667 ? -32.495 -11.753 19.902 1.00 91.81 667 SER A O 1
ATOM 5411 N N . ASN A 1 668 ? -30.991 -12.867 18.669 1.00 88.69 668 ASN A N 1
ATOM 5412 C CA . ASN A 1 668 ? -31.460 -14.196 19.080 1.00 88.69 668 ASN A CA 1
ATOM 5413 C C . ASN A 1 668 ? -31.302 -14.465 20.592 1.00 88.69 668 ASN A C 1
ATOM 5415 O O . ASN A 1 668 ? -31.930 -15.384 21.111 1.00 88.69 668 ASN A O 1
ATOM 5419 N N . SER A 1 669 ? -30.479 -13.679 21.299 1.00 86.44 669 SER A N 1
ATOM 5420 C CA . SER A 1 669 ? -30.289 -13.745 22.754 1.00 86.44 669 SER A CA 1
ATOM 5421 C C . SER A 1 669 ? -31.221 -12.820 23.550 1.00 86.44 669 SER A C 1
ATOM 5423 O O . SER A 1 669 ? -31.115 -12.799 24.774 1.00 86.44 669 SER A O 1
ATOM 5425 N N . GLY A 1 670 ? -32.129 -12.084 22.893 1.00 88.25 670 GLY A N 1
ATOM 5426 C CA . GLY A 1 670 ? -33.061 -11.161 23.554 1.00 88.25 670 GLY A CA 1
ATOM 5427 C C . GLY A 1 670 ? -32.478 -9.773 23.838 1.00 88.25 670 GLY A C 1
ATOM 5428 O O . GLY A 1 670 ? -32.926 -9.096 24.760 1.00 88.25 670 GLY A O 1
ATOM 5429 N N . GLU A 1 671 ? -31.470 -9.344 23.073 1.00 91.12 671 GLU A N 1
ATOM 5430 C CA . GLU A 1 671 ? -30.844 -8.023 23.211 1.00 91.12 671 GLU A CA 1
ATOM 5431 C C . GLU A 1 671 ? -31.438 -7.039 22.203 1.00 91.12 671 GLU A C 1
ATOM 5433 O O . GLU A 1 671 ? -31.439 -7.306 20.998 1.00 91.12 671 GLU A O 1
ATOM 5438 N N . LEU A 1 672 ? -31.892 -5.868 22.665 1.00 92.19 672 LEU A N 1
ATOM 5439 C CA . LEU A 1 672 ? -32.137 -4.732 21.777 1.00 92.19 672 LEU A CA 1
ATOM 5440 C C . LEU A 1 672 ? -30.784 -4.133 21.401 1.00 92.19 672 LEU A C 1
ATOM 5442 O O . LEU A 1 672 ? -30.150 -3.449 22.201 1.00 92.19 672 LEU A O 1
ATOM 5446 N N . ARG A 1 673 ? -30.326 -4.415 20.188 1.00 90.75 673 ARG A N 1
ATOM 5447 C CA . ARG A 1 673 ? -28.929 -4.243 19.807 1.00 90.75 673 ARG A CA 1
ATOM 5448 C C . ARG A 1 673 ? -28.779 -3.450 18.515 1.00 90.75 673 ARG A C 1
ATOM 5450 O O . ARG A 1 673 ? -29.609 -3.535 17.607 1.00 90.75 673 ARG A O 1
ATOM 5457 N N . LYS A 1 674 ? -27.687 -2.698 18.414 1.00 90.44 674 LYS A N 1
ATOM 5458 C CA . LYS A 1 674 ? -27.127 -2.247 17.135 1.00 90.44 674 LYS A CA 1
ATOM 5459 C C . LYS A 1 674 ? -26.024 -3.215 16.714 1.00 90.44 674 LYS A C 1
ATOM 5461 O O . LYS A 1 674 ? -26.242 -4.418 16.701 1.00 90.44 674 LYS A O 1
ATOM 5466 N N . GLU A 1 675 ? -24.851 -2.734 16.333 1.00 89.19 675 GLU A N 1
ATOM 5467 C CA . GLU A 1 675 ? -23.735 -3.617 16.000 1.00 89.19 675 GLU A CA 1
ATOM 5468 C C . GLU A 1 675 ? -22.947 -4.009 17.258 1.00 89.19 675 GLU A C 1
ATOM 5470 O O . GLU A 1 675 ? -22.919 -5.180 17.650 1.00 89.19 675 GLU A O 1
ATOM 5475 N N . GLU A 1 676 ? -22.360 -3.011 17.918 1.00 87.69 676 GLU A N 1
ATOM 5476 C CA . GLU A 1 676 ? -21.499 -3.178 19.098 1.00 87.69 676 GLU A CA 1
ATOM 5477 C C . GLU A 1 676 ? -22.183 -2.734 20.395 1.00 87.69 676 GLU A C 1
ATOM 5479 O O . GLU A 1 676 ? -21.728 -3.090 21.479 1.00 87.69 676 GLU A O 1
ATOM 5484 N N . THR A 1 677 ? -23.302 -2.007 20.291 1.00 90.62 677 THR A N 1
ATOM 5485 C CA . THR A 1 677 ? -24.031 -1.472 21.443 1.00 90.62 677 THR A CA 1
ATOM 5486 C C . THR A 1 677 ? -25.356 -2.188 21.699 1.00 90.62 677 THR A C 1
ATOM 5488 O O . THR A 1 677 ? -26.097 -2.520 20.769 1.00 90.62 677 THR A O 1
ATOM 5491 N N . CYS A 1 678 ? -25.659 -2.407 22.977 1.00 91.38 678 CYS A N 1
ATOM 5492 C CA . CYS A 1 678 ? -26.838 -3.089 23.497 1.00 91.38 678 CYS A CA 1
ATOM 5493 C C . CYS A 1 678 ? -27.604 -2.154 24.441 1.00 91.38 678 CYS A C 1
ATOM 5495 O O . CYS A 1 678 ? -27.004 -1.414 25.219 1.00 91.38 678 CYS A O 1
ATOM 5497 N N . GLY A 1 679 ? -28.933 -2.189 24.369 1.00 90.50 679 GLY A N 1
ATOM 5498 C CA . GLY A 1 679 ? -29.819 -1.401 25.216 1.00 90.50 679 GLY A CA 1
ATOM 5499 C C . GLY A 1 679 ? -29.990 -2.036 26.589 1.00 90.50 679 GLY A C 1
ATOM 5500 O O . GLY A 1 679 ? -30.603 -3.099 26.708 1.00 90.50 679 GLY A O 1
ATOM 5501 N N . ILE A 1 680 ? -29.495 -1.353 27.616 1.00 88.50 680 ILE A N 1
ATOM 5502 C CA . ILE A 1 680 ? -29.690 -1.686 29.025 1.00 88.50 680 ILE A CA 1
ATOM 5503 C C . ILE A 1 680 ? -30.756 -0.783 29.648 1.00 88.50 680 ILE A C 1
ATOM 5505 O O . ILE A 1 680 ? -30.893 0.394 29.300 1.00 88.50 680 ILE A O 1
ATOM 5509 N N . ILE A 1 681 ? -31.524 -1.345 30.577 1.00 85.56 681 ILE A N 1
ATOM 5510 C CA . ILE A 1 681 ? -32.535 -0.616 31.340 1.00 85.56 681 ILE A CA 1
ATOM 5511 C C . ILE A 1 681 ? -31.844 0.008 32.555 1.00 85.56 681 ILE A C 1
ATOM 5513 O O . ILE A 1 681 ? -31.316 -0.702 33.408 1.00 85.56 681 ILE A O 1
ATOM 5517 N N . LEU A 1 682 ? -31.839 1.338 32.634 1.00 81.38 682 LEU A N 1
ATOM 5518 C CA . LEU A 1 682 ? -31.414 2.064 33.824 1.00 81.38 682 LEU A CA 1
ATOM 5519 C C . LEU A 1 682 ? -32.608 2.167 34.772 1.00 81.38 682 LEU A C 1
ATOM 5521 O O . LEU A 1 682 ? -33.533 2.953 34.538 1.00 81.38 682 LEU A O 1
ATOM 5525 N N . ASP A 1 683 ? -32.597 1.345 35.818 1.00 69.56 683 ASP A N 1
ATOM 5526 C CA . ASP A 1 683 ? -33.619 1.377 36.858 1.00 69.56 683 ASP A CA 1
ATOM 5527 C C . ASP A 1 683 ? -33.241 2.432 37.909 1.00 69.56 683 ASP A C 1
ATOM 5529 O O . ASP A 1 683 ? -32.402 2.218 38.787 1.00 69.56 683 ASP A O 1
ATOM 5533 N N . GLU A 1 684 ? -33.817 3.629 37.787 1.00 60.38 684 GLU A N 1
ATOM 5534 C CA . GLU A 1 684 ? -33.741 4.628 38.848 1.00 60.38 684 GLU A CA 1
ATOM 5535 C C . GLU A 1 684 ? -34.830 4.316 39.874 1.00 60.38 684 GLU A C 1
ATOM 5537 O O . GLU A 1 684 ? -36.011 4.598 39.645 1.00 60.38 684 GLU A O 1
ATOM 5542 N N . ASN A 1 685 ? -34.418 3.746 41.014 1.00 58.22 685 ASN A N 1
ATOM 5543 C CA . ASN A 1 685 ? -35.276 3.521 42.176 1.00 58.22 685 ASN A CA 1
ATOM 5544 C C . ASN A 1 685 ? -36.243 4.711 42.361 1.00 58.22 685 ASN A C 1
ATOM 5546 O O . ASN A 1 685 ? -35.799 5.812 42.685 1.00 58.22 685 ASN A O 1
ATOM 5550 N N . GLN A 1 686 ? -37.552 4.447 42.209 1.00 56.94 686 GLN A N 1
ATOM 5551 C CA . GLN A 1 686 ? -38.701 5.354 42.421 1.00 56.94 686 GLN A CA 1
ATOM 5552 C C . GLN A 1 686 ? -39.280 6.132 41.211 1.00 56.94 686 GLN A C 1
ATOM 5554 O O . GLN A 1 686 ? -40.153 6.976 41.429 1.00 56.94 686 GLN A O 1
ATOM 5559 N N . LYS A 1 687 ? -38.920 5.850 39.947 1.00 61.78 687 LYS A N 1
ATOM 5560 C CA . LYS A 1 687 ? -39.619 6.443 38.776 1.00 61.78 687 LYS A CA 1
ATOM 5561 C C . LYS A 1 687 ? -40.569 5.458 38.066 1.00 61.78 687 LYS A C 1
ATOM 5563 O O . LYS A 1 687 ? -40.238 4.289 37.925 1.00 61.78 687 LYS A O 1
ATOM 5568 N N . PRO A 1 688 ? -41.730 5.915 37.543 1.00 66.62 688 PRO A N 1
ATOM 5569 C CA . PRO A 1 688 ? -42.661 5.072 36.776 1.00 66.62 688 PRO A CA 1
ATOM 5570 C C . PRO A 1 688 ? -42.170 4.734 35.354 1.00 66.62 688 PRO A C 1
ATOM 5572 O O . PRO A 1 688 ? -42.867 4.052 34.602 1.00 66.62 688 PRO A O 1
ATOM 5575 N N . HIS A 1 689 ? -41.002 5.243 34.957 1.00 71.25 689 HIS A N 1
ATOM 5576 C CA . HIS A 1 689 ? -40.422 5.068 33.632 1.00 71.25 689 HIS A CA 1
ATOM 5577 C C . HIS A 1 689 ? -38.929 4.783 33.773 1.00 71.25 689 HIS A C 1
ATOM 5579 O O . HIS A 1 689 ? -38.220 5.567 34.403 1.00 71.25 689 HIS A O 1
ATOM 5585 N N . ALA A 1 690 ? -38.471 3.696 33.156 1.00 74.69 690 ALA A N 1
ATOM 5586 C CA . ALA A 1 690 ? -37.057 3.373 33.064 1.00 74.69 690 ALA A CA 1
ATOM 5587 C C . ALA A 1 690 ? -36.454 3.979 31.791 1.00 74.69 690 ALA A C 1
ATOM 5589 O O . ALA A 1 690 ? -37.089 3.993 30.730 1.00 74.69 690 ALA A O 1
ATOM 5590 N N . GLN A 1 691 ? -35.234 4.499 31.900 1.00 84.81 691 GLN A N 1
ATOM 5591 C CA . GLN A 1 691 ? -34.497 5.033 30.759 1.00 84.81 691 GLN A CA 1
ATOM 5592 C C . GLN A 1 691 ? -33.692 3.913 30.099 1.00 84.81 691 GLN A C 1
ATOM 5594 O O . GLN A 1 691 ? -33.135 3.062 30.786 1.00 84.81 691 GLN A O 1
ATOM 5599 N N . ILE A 1 692 ? -33.622 3.910 28.767 1.00 88.69 692 ILE A N 1
ATOM 5600 C CA . ILE A 1 692 ? -32.814 2.935 28.029 1.00 88.69 692 ILE A CA 1
ATOM 5601 C C . ILE A 1 692 ? -31.506 3.607 27.629 1.00 88.69 692 ILE A C 1
ATOM 5603 O O . ILE A 1 692 ? -31.517 4.602 26.895 1.00 88.69 692 ILE A O 1
ATOM 5607 N N . GLN A 1 693 ? -30.393 3.048 28.089 1.00 89.94 693 GLN A N 1
ATOM 5608 C CA . GLN A 1 693 ? -29.054 3.473 27.707 1.00 89.94 693 GLN A CA 1
ATOM 5609 C C . GLN A 1 693 ? -28.421 2.405 26.820 1.00 89.94 693 GLN A C 1
ATOM 5611 O O . GLN A 1 693 ? -28.490 1.220 27.115 1.00 89.94 693 GLN A O 1
ATOM 5616 N N . MET A 1 694 ? -27.816 2.819 25.717 1.00 90.38 694 MET A N 1
ATOM 5617 C CA . MET A 1 694 ? -27.001 1.964 24.867 1.00 90.38 694 MET A CA 1
ATOM 5618 C C . MET A 1 694 ? -25.582 1.963 25.411 1.00 90.38 694 MET A C 1
ATOM 5620 O O . MET A 1 694 ? -24.988 3.027 25.574 1.00 90.38 694 MET A O 1
ATOM 5624 N N . THR A 1 695 ? -25.044 0.781 25.678 1.00 89.94 695 THR A N 1
ATOM 5625 C CA . THR A 1 695 ? -23.667 0.560 26.139 1.00 89.94 695 THR A CA 1
ATOM 5626 C C . THR A 1 695 ? -23.015 -0.538 25.309 1.00 89.94 695 THR A C 1
ATOM 5628 O O . THR A 1 695 ? -23.692 -1.191 24.519 1.00 89.94 695 THR A O 1
ATOM 5631 N N . GLU A 1 696 ? -21.706 -0.746 25.444 1.00 87.50 696 GLU A N 1
ATOM 5632 C CA . GLU A 1 696 ? -21.024 -1.867 24.791 1.00 87.50 696 GLU A CA 1
ATOM 5633 C C . GLU A 1 696 ? -21.665 -3.204 25.199 1.00 87.50 696 GLU A C 1
ATOM 5635 O O . GLU A 1 696 ? -21.925 -3.462 26.377 1.00 87.50 696 GLU A O 1
ATOM 5640 N N . CYS A 1 697 ? -21.954 -4.054 24.215 1.00 84.94 697 CYS A N 1
ATOM 5641 C CA . CYS A 1 697 ? -22.584 -5.345 24.452 1.00 84.94 697 CYS A CA 1
ATOM 5642 C C . CYS A 1 697 ? -21.676 -6.267 25.271 1.00 84.94 697 CYS A C 1
ATOM 5644 O O . CYS A 1 697 ? -20.676 -6.771 24.764 1.00 84.94 697 CYS A O 1
ATOM 5646 N N . ASN A 1 698 ? -22.063 -6.558 26.513 1.00 72.50 698 ASN A N 1
ATOM 5647 C CA . ASN A 1 698 ? -21.342 -7.487 27.376 1.00 72.50 698 ASN A CA 1
ATOM 5648 C C . ASN A 1 698 ? -22.021 -8.868 27.386 1.00 72.50 698 ASN A C 1
ATOM 5650 O O . ASN A 1 698 ? -23.221 -8.979 27.632 1.00 72.50 698 ASN A O 1
ATOM 5654 N N . SER A 1 699 ? -21.254 -9.939 27.154 1.00 57.53 699 SER A N 1
ATOM 5655 C CA . SER A 1 699 ? -21.779 -11.309 27.105 1.00 57.53 699 SER A CA 1
ATOM 5656 C C . SER A 1 699 ? -22.279 -11.841 28.452 1.00 57.53 699 SER A C 1
ATOM 5658 O O . SER A 1 699 ? -23.056 -12.801 28.458 1.00 57.53 699 SER A O 1
ATOM 5660 N N . GLU A 1 700 ? -21.835 -11.254 29.569 1.00 57.25 700 GLU A N 1
ATOM 5661 C CA . GLU A 1 700 ? -22.013 -11.849 30.898 1.00 57.25 700 GLU A CA 1
ATOM 5662 C C . GLU A 1 700 ? -23.150 -11.253 31.741 1.00 57.25 700 GLU A C 1
ATOM 5664 O O . GLU A 1 700 ? -23.776 -12.028 32.451 1.00 57.25 700 GLU A O 1
ATOM 5669 N N . ASN A 1 701 ? -23.475 -9.950 31.674 1.00 51.91 701 ASN A N 1
ATOM 5670 C CA . ASN A 1 701 ? -24.300 -9.328 32.733 1.00 51.91 701 ASN A CA 1
ATOM 5671 C C . ASN A 1 701 ? -25.255 -8.169 32.342 1.00 51.91 701 ASN A C 1
ATOM 5673 O O . ASN A 1 701 ? -25.639 -7.400 33.219 1.00 51.91 701 ASN A O 1
ATOM 5677 N N . GLY A 1 702 ? -25.708 -8.009 31.091 1.00 58.34 702 GLY A N 1
ATOM 5678 C CA . GLY A 1 702 ? -26.759 -7.003 30.844 1.00 58.34 702 GLY A CA 1
ATOM 5679 C C . GLY A 1 702 ? -27.366 -6.962 29.446 1.00 58.34 702 GLY A C 1
ATOM 5680 O O . GLY A 1 702 ? -26.689 -7.250 28.464 1.00 58.34 702 GLY A O 1
ATOM 5681 N N . GLY A 1 703 ? -28.647 -6.581 29.369 1.00 61.41 703 GLY A N 1
ATOM 5682 C CA . GLY A 1 703 ? -29.340 -6.231 28.124 1.00 61.41 703 GLY A CA 1
ATOM 5683 C C . GLY A 1 703 ? -30.167 -7.342 27.474 1.00 61.41 703 GLY A C 1
ATOM 5684 O O . GLY A 1 703 ? -30.726 -7.103 26.407 1.00 61.41 703 GLY A O 1
ATOM 5685 N N . LYS A 1 704 ? -30.289 -8.528 28.089 1.00 70.88 704 LYS A N 1
ATOM 5686 C CA . LYS A 1 704 ? -31.110 -9.660 27.594 1.00 70.88 704 LYS A CA 1
ATOM 5687 C C . LYS A 1 704 ? -32.561 -9.599 28.087 1.00 70.88 704 LYS A C 1
ATOM 5689 O O . LYS A 1 704 ? -33.158 -10.612 28.441 1.00 70.88 704 LYS A O 1
ATOM 5694 N N . ASP A 1 705 ? -33.107 -8.393 28.143 1.00 76.06 705 ASP A N 1
ATOM 5695 C CA . ASP A 1 705 ? -34.388 -8.101 28.794 1.00 76.06 705 ASP A CA 1
ATOM 5696 C C . ASP A 1 705 ? -35.532 -7.921 27.782 1.00 76.06 705 ASP A C 1
ATOM 5698 O O . ASP A 1 705 ? -36.668 -7.615 28.150 1.00 76.06 705 ASP A O 1
ATOM 5702 N N . TRP A 1 706 ? -35.250 -8.092 26.485 1.00 86.38 706 TRP A N 1
ATOM 5703 C CA . TRP A 1 706 ? -36.162 -7.721 25.409 1.00 86.38 706 TRP A CA 1
ATOM 5704 C C . TRP A 1 706 ? -36.810 -8.945 24.767 1.00 86.38 706 TRP A C 1
ATOM 5706 O O . TRP A 1 706 ? -36.148 -9.819 24.210 1.00 86.38 706 TRP A O 1
ATOM 5716 N N . ILE A 1 707 ? -38.144 -8.972 24.785 1.00 87.44 707 ILE A N 1
ATOM 5717 C CA . ILE A 1 707 ? -38.955 -10.014 24.148 1.00 87.44 707 ILE A CA 1
ATOM 5718 C C . ILE A 1 707 ? -39.968 -9.342 23.224 1.00 87.44 707 ILE A C 1
ATOM 5720 O O . ILE A 1 707 ? -40.737 -8.473 23.642 1.00 87.44 707 ILE A O 1
ATOM 5724 N N . LEU A 1 708 ? -40.003 -9.761 21.958 1.00 84.56 708 LEU A N 1
ATOM 5725 C CA . LEU A 1 708 ? -41.028 -9.314 21.019 1.00 84.56 708 LEU A CA 1
ATOM 5726 C C . LEU A 1 708 ? -42.338 -10.060 21.295 1.00 84.56 708 LEU A C 1
ATOM 5728 O O . LEU A 1 708 ? -42.440 -11.261 21.057 1.00 84.56 708 LEU A O 1
ATOM 5732 N N . THR A 1 709 ? -43.353 -9.346 21.780 1.00 83.69 709 THR A N 1
ATOM 5733 C CA . THR A 1 709 ? -44.690 -9.899 22.047 1.00 83.69 709 THR A CA 1
ATOM 5734 C C . THR A 1 709 ? -45.692 -9.459 20.972 1.00 83.69 709 THR A C 1
ATOM 5736 O O . THR A 1 709 ? -45.612 -8.347 20.451 1.00 83.69 709 THR A O 1
ATOM 5739 N N . ASN A 1 710 ? -46.651 -10.332 20.635 1.00 66.88 710 ASN A N 1
ATOM 5740 C CA . ASN A 1 710 ? -47.712 -10.097 19.641 1.00 66.88 710 ASN A CA 1
ATOM 5741 C C . ASN A 1 710 ? -47.209 -9.730 18.230 1.00 66.88 710 ASN A C 1
ATOM 5743 O O . ASN A 1 710 ? -47.383 -8.600 17.759 1.00 66.88 710 ASN A O 1
ATOM 5747 N N . VAL A 1 711 ? -46.648 -10.719 17.527 1.00 59.38 711 VAL A N 1
ATOM 5748 C CA . VAL A 1 711 ? -46.331 -10.630 16.093 1.00 59.38 711 VAL A CA 1
ATOM 5749 C C . VAL A 1 711 ? -47.628 -10.710 15.284 1.00 59.38 711 VAL A C 1
ATOM 5751 O O . VAL A 1 711 ? -48.047 -11.775 14.845 1.00 59.38 711 VAL A O 1
ATOM 5754 N N . SER A 1 712 ? -48.301 -9.578 15.086 1.00 53.09 712 SER A N 1
ATOM 5755 C CA . SER A 1 712 ? -49.231 -9.456 13.964 1.00 53.09 712 SER A CA 1
ATOM 5756 C C . SER A 1 712 ? -48.382 -9.259 12.711 1.00 53.09 712 SER A C 1
ATOM 5758 O O . SER A 1 712 ? -47.751 -8.207 12.582 1.00 53.09 712 SER A O 1
ATOM 5760 N N . MET A 1 713 ? -48.321 -10.257 11.825 1.00 41.44 713 MET A N 1
ATOM 5761 C CA . MET A 1 713 ? -47.777 -10.062 10.480 1.00 41.44 713 MET A CA 1
ATOM 5762 C C . MET A 1 713 ? -48.604 -8.959 9.814 1.00 41.44 713 MET A C 1
ATOM 5764 O O . MET A 1 713 ? -49.772 -9.163 9.503 1.00 41.44 713 MET A O 1
ATOM 5768 N N . ALA A 1 714 ? -48.040 -7.757 9.721 1.00 39.81 714 ALA A N 1
ATOM 5769 C CA . ALA A 1 714 ? -48.617 -6.702 8.908 1.00 39.81 714 ALA A CA 1
ATOM 5770 C C . ALA A 1 714 ? -48.273 -7.048 7.456 1.00 39.81 714 ALA A C 1
ATOM 5772 O O . ALA A 1 714 ? -47.086 -7.111 7.130 1.00 39.81 714 ALA A O 1
ATOM 5773 N N . GLU A 1 715 ? -49.304 -7.358 6.667 1.00 31.22 715 GLU A N 1
ATOM 5774 C CA . GLU A 1 715 ? -49.229 -7.577 5.214 1.00 31.22 715 GLU A CA 1
ATOM 5775 C C . GLU A 1 715 ? -48.586 -6.402 4.469 1.00 31.22 715 GLU A C 1
ATOM 5777 O O . GLU A 1 715 ? -48.832 -5.231 4.859 1.00 31.22 715 GLU A O 1
#

InterPro domains:
  IPR000772 Ricin B, lectin domain [PF00652] (624-710)
  IPR005828 Major facilitator, sugar transporter-like [PF00083] (79-236)
  IPR027791 Galactosyltransferase, C-terminal [PF02709] (477-541)
  IPR029044 Nucleotide-diphospho-sugar transferases [G3DSA:3.90.550.10] (405-613)
  IPR029044 Nucleotide-diphospho-sugar transferases [SSF53448] (407-613)
  IPR035992 Ricin B-like lectins [SSF50370] (608-710)
  IPR036259 MFS transporter superfamily [G3DSA:1.20.1250.20] (37-299)
  IPR036259 MFS transporter superfamily [SSF103473] (61-235)